Protein AF-A0A1H8XA73-F1 (afdb_monomer)

Radius of gyration: 25.8 Å; Cα contacts (8 Å, |Δi|>4): 1363; chains: 1; bounding box: 92×90×66 Å

pLDDT: mean 92.26, std 14.12, range [31.69, 98.88]

Nearest PDB structures (foldseek):
  5msx-assembly1_A  TM=9.309E-01  e=2.270E-46  Bacteroides thetaiotaomicron VPI-5482
  3qz4-assembly2_B  TM=7.756E-01  e=8.685E-18  Bacteroides thetaiotaomicron
  4qqs-assembly1_A  TM=7.545E-01  e=1.056E-17  Halothermothrix orenii H 168
  4a6o-assembly2_B  TM=8.291E-01  e=3.852E-05  Clostridium perfringens
  4a3z-assembly1_A  TM=7.476E-01  e=4.460E-05  Clostridium perfringens

Secondary structure (DSSP, 8-state):
------------------------PPPS---SSSSS-EEEEEEEEETTEEEEEEEE--SBTBT--PPP-EEEESSSSS-BEES-S-TTS-TT--EEEE-TTS-EEEE--EEE-----EEETTEEEEEEEEE-TTS-EEEEEEEESSTT---EESSSSB--SS-GGGGGGBPPPSBSSS--EEEE-TTS-EEEEETTTEEEEBPTTSSSB-S--EE---S--S-----EEEEETTEEEEEEEES-GGG-EEEEEEESS-TT---B--SS-SEEE--BTTTTB----SEEEEEETTTTEEEEEEEE-TTSSS--EEEEEEEEE-TTSPEEPP---SSTTGGG----SPPP---SEEEES--PPPEEEEEEEES-GGG-SS----SSSTTEEEEEEEE---GGGGGSS-TT--EE--TT-SS-EEEEEEEEEEEEEEEEEEETTGGG-EEEEEEEESSSSS-EEEEEEEEEE-EESEEEEEEEEEEEEEEEEEES-SEEEEEEE-

Sequence (502 aa):
MCNYILSKNFFIALLLAALNGICYAQQPGFNPVIPDYSADPSVVTFNGVYYLYGTSDIDQKLDRMGPPVVWKSPDLINWSYNGNILPVIDWSKPYTYKDRNGADKTGYFRFWAPGKVFKKDGAYQMFATIVKPDGQVGTYLLAAAIPEGPFHFTNGTGVYFNEPEKAGQETKPVANDIDGDPFVDDDGSAYLVWRKRNISKLSPDWKTLTGDKILIQTSRSGYSEGPFLFKRKGIYYYVYTLSGGSNYVYAYMMSKTGPLGPYSAPSGPDIILQSDIAANVWGPGHGNVFEMPGTGQYVFFYLEYGNGYTTRQVFANKLDFNADGTIKPVKVNRAGIGSLLKNSYPVAIKPVAVKASGFKPDSLIKSIIDTAISGIAGIAPRDKGEGVVAVQRIMNGKPENAVDGNNGTFWMASGKDTQPWLEADLGSPKKINRCELYFVASTLGHTWKLEKSTDGKKWLTVKTNTETVVRSPEVAGKIGLARYVRVTILSGAPGLWEMKLY

Solvent-accessible surface area (backbone atoms only — not comparable to full-atom values): 26785 Å² total; per-residue (Å²): 132,84,88,83,88,81,89,81,84,89,79,85,78,84,78,83,76,79,75,80,71,80,70,74,72,80,66,80,39,35,34,27,51,47,57,50,37,22,29,30,36,21,62,48,72,57,96,80,31,38,37,39,32,33,17,28,31,59,68,46,49,93,63,42,41,30,50,44,45,50,38,35,17,76,44,77,64,62,65,32,34,71,46,57,24,51,69,90,52,69,46,84,52,78,41,78,47,66,47,101,85,68,46,85,42,77,18,25,42,32,54,39,30,31,24,55,68,44,81,55,98,82,24,30,35,32,28,28,16,43,30,42,44,89,63,55,55,19,13,31,52,31,38,14,79,40,92,70,38,61,37,41,52,75,58,37,75,43,80,78,78,98,46,78,94,46,60,94,39,47,40,62,50,51,40,86,40,48,28,27,18,60,36,73,48,97,87,69,53,38,31,42,28,22,42,66,46,32,33,30,34,34,36,98,84,59,69,38,68,69,45,71,82,41,71,63,72,65,87,58,51,61,58,34,40,42,28,44,62,52,73,56,96,76,33,28,36,47,36,34,34,34,46,52,64,45,43,6,22,29,33,46,33,39,16,77,74,39,92,91,33,75,56,40,70,51,98,62,72,38,62,36,34,55,55,34,77,90,53,72,41,39,5,38,33,40,34,37,77,32,72,46,84,97,67,87,44,35,32,37,35,22,14,29,29,59,79,46,80,27,36,16,27,37,34,38,26,60,45,50,66,47,96,89,65,45,65,46,63,41,73,72,48,41,53,33,53,49,92,82,51,61,82,88,62,81,62,57,62,70,55,75,44,59,46,49,75,50,43,34,69,78,39,82,36,73,51,59,35,52,73,54,62,89,76,50,82,42,41,66,85,49,92,66,62,91,52,43,42,81,47,74,50,79,48,54,14,46,50,58,31,17,60,66,70,31,39,73,36,27,18,26,38,28,97,84,61,89,69,34,32,44,33,38,33,49,84,45,71,42,77,30,50,34,38,39,36,25,38,38,55,27,57,74,14,46,18,34,37,35,32,34,14,71,77,82,75,63,75,45,78,71,47,74,43,85,60,71,47,37,39,31,53,45,78,46,68,76,60,40,77,26,18,29,42,34,42,34,51,75,43,57,62,59,28,26,19,36,53,44,33,66

Foldseek 3Di:
DDDDDDDDDDDDDPPPPPPPPLDDDQFPFCPPLFLAQWFQWAWDDDPQKIKIWTWAFAPPFVQAGFATWIWIDNWSRDTKTFAHQAPLADRPDWDWDAAPVRDIDIGGKGKGNKAHWDQDPQWIKIWIWIADGRGFIAIFIWIANDPGHNIAGPQFGDDDDPCVVCPVRHGDGQGSAHQWYKDADPVRWIKTAFWQQWIATADSVNRHGDGDTDRADDQADAGKGQWDWDDDPQKIKIKIWHEDAQFIWIFIWIANPDPSDNTHHDPDFRTQGADDQVQVFGRFHNWDWDQDPPPRWIKTWGWTNALHRSRIGIAIFTWDADPVGHTHRTDDHRNGCSVVTDDPDRAFQAFPDKDKPAFFAKDKRKDKYQQPQRPDRYDYDDCDDPRIDIHIDIAIQDLNQQASSHSSHKHAGDPPDQKIKMKGFSVAKDFWFKKWFAFYSLSQFFWKWKWFARPVPDIDTQDTGPDGTNIGTDMGGDRTIGRMMMMITNDDGRMTNYIGTD

Mean predicted aligned error: 6.09 Å

Structure (mmCIF, N/CA/C/O backbone):
data_AF-A0A1H8XA73-F1
#
_entry.id   AF-A0A1H8XA73-F1
#
loop_
_atom_site.group_PDB
_atom_site.id
_atom_site.type_symbol
_atom_site.label_atom_id
_atom_site.label_alt_id
_atom_site.label_comp_id
_atom_site.label_asym_id
_atom_site.label_entity_id
_atom_site.label_seq_id
_atom_site.pdbx_PDB_ins_code
_atom_site.Cartn_x
_atom_site.Cartn_y
_atom_site.Cartn_z
_atom_site.occupancy
_atom_site.B_iso_or_equiv
_atom_site.auth_seq_id
_atom_site.auth_comp_id
_atom_site.auth_asym_id
_atom_site.auth_atom_id
_atom_site.pdbx_PDB_model_num
ATOM 1 N N . MET A 1 1 ? -61.697 -60.422 -13.908 1.00 35.44 1 MET A N 1
ATOM 2 C CA . MET A 1 1 ? -60.507 -61.095 -13.346 1.00 35.44 1 MET A CA 1
ATOM 3 C C . MET A 1 1 ? -59.653 -60.048 -12.652 1.00 35.44 1 MET A C 1
ATOM 5 O O . MET A 1 1 ? -59.353 -59.059 -13.297 1.00 35.44 1 MET A O 1
ATOM 9 N N . CYS A 1 2 ? -59.357 -60.279 -11.365 1.00 34.12 2 CYS A N 1
ATOM 10 C CA . CYS A 1 2 ? -58.323 -59.679 -10.498 1.00 34.12 2 CYS A CA 1
ATOM 11 C C . CYS A 1 2 ? -58.077 -58.154 -10.575 1.00 34.12 2 CYS A C 1
ATOM 13 O O . CYS A 1 2 ? -57.550 -57.652 -11.555 1.00 34.12 2 CYS A O 1
ATOM 15 N N . ASN A 1 3 ? -58.515 -57.380 -9.574 1.00 33.62 3 ASN A N 1
ATOM 16 C CA . ASN A 1 3 ? -57.847 -57.119 -8.275 1.00 33.62 3 ASN A CA 1
ATOM 17 C C . ASN A 1 3 ? -56.792 -55.990 -8.353 1.00 33.62 3 ASN A C 1
ATOM 19 O O . ASN A 1 3 ? -55.712 -56.212 -8.879 1.00 33.62 3 ASN A O 1
ATOM 23 N N . TYR A 1 4 ? -57.046 -54.816 -7.760 1.00 32.03 4 TYR A N 1
ATOM 24 C CA . TYR A 1 4 ? -56.599 -54.477 -6.395 1.00 32.03 4 TYR A CA 1
ATOM 25 C C . TYR A 1 4 ? -56.932 -53.019 -6.030 1.00 32.03 4 TYR A C 1
ATOM 27 O O . TYR A 1 4 ? -56.701 -52.075 -6.779 1.00 32.03 4 TYR A O 1
ATOM 35 N N . ILE A 1 5 ? -57.469 -52.889 -4.822 1.00 41.38 5 ILE A N 1
ATOM 36 C CA . ILE A 1 5 ? -57.685 -51.680 -4.026 1.00 41.38 5 ILE A CA 1
ATOM 37 C C . ILE A 1 5 ? -56.330 -51.107 -3.586 1.00 41.38 5 ILE A C 1
ATOM 39 O O . ILE A 1 5 ? -55.466 -51.893 -3.206 1.00 41.38 5 ILE A O 1
ATOM 43 N N . LEU A 1 6 ? -56.188 -49.774 -3.527 1.00 31.69 6 LEU A N 1
ATOM 44 C CA . LEU A 1 6 ? -55.557 -49.068 -2.395 1.00 31.69 6 LEU A CA 1
ATOM 45 C C . LEU A 1 6 ? -55.746 -47.544 -2.494 1.00 31.69 6 LEU A C 1
ATOM 47 O O . LEU A 1 6 ? -55.123 -46.847 -3.287 1.00 31.69 6 LEU A O 1
ATOM 51 N N . SER A 1 7 ? -56.614 -47.045 -1.618 1.00 42.44 7 SER A N 1
ATOM 52 C CA . SER A 1 7 ? -56.715 -45.656 -1.172 1.00 42.44 7 SER A CA 1
ATOM 53 C C . SER A 1 7 ? -55.407 -45.166 -0.546 1.00 42.44 7 SER A C 1
ATOM 55 O O . SER A 1 7 ? -54.809 -45.924 0.222 1.00 42.44 7 SER A O 1
ATOM 57 N N . LYS A 1 8 ? -55.044 -43.886 -0.721 1.00 33.19 8 LYS A N 1
ATOM 58 C CA . LYS A 1 8 ? -54.335 -43.122 0.322 1.00 33.19 8 LYS A CA 1
ATOM 59 C C . LYS A 1 8 ? -54.404 -41.602 0.115 1.00 33.19 8 LYS A C 1
ATOM 61 O O . LYS A 1 8 ? -54.037 -41.070 -0.924 1.00 33.19 8 LYS A O 1
ATOM 66 N N . ASN A 1 9 ? -54.895 -40.970 1.176 1.00 34.72 9 ASN A N 1
ATOM 67 C CA . ASN A 1 9 ? -54.994 -39.552 1.508 1.00 34.72 9 ASN A CA 1
ATOM 68 C C . ASN A 1 9 ? -53.850 -38.661 0.992 1.00 34.72 9 ASN A C 1
ATOM 70 O O . ASN A 1 9 ? -52.679 -38.913 1.272 1.00 34.72 9 ASN A O 1
ATOM 74 N N . PHE A 1 10 ? -54.222 -37.552 0.350 1.00 35.44 10 PHE A N 1
ATOM 75 C CA . PHE A 1 10 ? -53.349 -36.409 0.085 1.00 35.44 10 PHE A CA 1
ATOM 76 C C . PHE A 1 10 ? -53.154 -35.599 1.379 1.00 35.44 10 PHE A C 1
ATOM 78 O O . PHE A 1 10 ? -54.049 -34.875 1.808 1.00 35.44 10 PHE A O 1
ATOM 85 N N . PHE A 1 11 ? -51.977 -35.710 1.996 1.00 36.66 11 PHE A N 1
ATOM 86 C CA . PHE A 1 11 ? -51.471 -34.728 2.958 1.00 36.66 11 PHE A CA 1
ATOM 87 C C . PHE A 1 11 ? -50.572 -33.748 2.194 1.00 36.66 11 PHE A C 1
ATOM 89 O O . PHE A 1 11 ? -49.474 -34.105 1.774 1.00 36.66 11 PHE A O 1
ATOM 96 N N . ILE A 1 12 ? -51.040 -32.515 1.999 1.00 36.81 12 ILE A N 1
ATOM 97 C CA . ILE A 1 12 ? -50.204 -31.413 1.510 1.00 36.81 12 ILE A CA 1
ATOM 98 C C . ILE A 1 12 ? -49.431 -30.872 2.716 1.00 36.81 12 ILE A C 1
ATOM 100 O O . ILE A 1 12 ? -49.988 -30.178 3.563 1.00 36.81 12 ILE A O 1
ATOM 104 N N . ALA A 1 13 ? -48.147 -31.216 2.812 1.00 36.00 13 ALA A N 1
ATOM 105 C CA . ALA A 1 13 ? -47.218 -30.572 3.731 1.00 36.00 13 ALA A CA 1
ATOM 106 C C . ALA A 1 13 ? -46.706 -29.275 3.087 1.00 36.00 13 ALA A C 1
ATOM 108 O O . ALA A 1 13 ? -45.938 -29.307 2.124 1.00 36.00 13 ALA A O 1
ATOM 109 N N . LEU A 1 14 ? -47.147 -28.130 3.610 1.00 36.41 14 LEU A N 1
ATOM 110 C CA . LEU A 1 14 ? -46.610 -26.817 3.260 1.00 36.41 14 LEU A CA 1
ATOM 111 C C . LEU A 1 14 ? -45.207 -26.687 3.884 1.00 36.41 14 LEU A C 1
ATOM 113 O O . LEU A 1 14 ? -45.070 -26.434 5.081 1.00 36.41 14 LEU A O 1
ATOM 117 N N . LEU A 1 15 ? -44.155 -26.883 3.088 1.00 37.47 15 LEU A N 1
ATOM 118 C CA . LEU A 1 15 ? -42.786 -26.570 3.497 1.00 37.47 15 LEU A CA 1
ATOM 119 C C . LEU A 1 15 ? -42.570 -25.054 3.346 1.00 37.47 15 LEU A C 1
ATOM 121 O O . LEU A 1 15 ? -42.282 -24.556 2.259 1.00 37.47 15 LEU A O 1
ATOM 125 N N . LEU A 1 16 ? -42.715 -24.302 4.439 1.00 38.66 16 LEU A N 1
ATOM 126 C CA . LEU A 1 16 ? -42.205 -22.932 4.534 1.00 38.66 16 LEU A CA 1
ATOM 127 C C . LEU A 1 16 ? -40.674 -22.992 4.636 1.00 38.66 16 LEU A C 1
ATOM 129 O O . LEU A 1 16 ? -40.100 -23.040 5.722 1.00 38.66 16 LEU A O 1
ATOM 133 N N . ALA A 1 17 ? -40.000 -23.003 3.487 1.00 36.66 17 ALA A N 1
ATOM 134 C CA . ALA A 1 17 ? -38.580 -22.698 3.417 1.00 36.66 17 ALA A CA 1
ATOM 135 C C . ALA A 1 17 ? -38.401 -21.192 3.658 1.00 36.66 17 ALA A C 1
ATOM 137 O O . ALA A 1 17 ? -38.505 -20.379 2.741 1.00 36.66 17 ALA A O 1
ATOM 138 N N . ALA A 1 18 ? -38.148 -20.810 4.911 1.00 38.28 18 ALA A N 1
ATOM 139 C CA . ALA A 1 18 ? -37.613 -19.497 5.235 1.00 38.28 18 ALA A CA 1
ATOM 140 C C . ALA A 1 18 ? -36.191 -19.403 4.655 1.00 38.28 18 ALA A C 1
ATOM 142 O O . ALA A 1 18 ? -35.207 -19.774 5.295 1.00 38.28 18 ALA A O 1
ATOM 143 N N . LEU A 1 19 ? -36.089 -18.941 3.409 1.00 37.34 19 LEU A N 1
ATOM 144 C CA . LEU A 1 19 ? -34.845 -18.450 2.832 1.00 37.34 19 LEU A CA 1
ATOM 145 C C . LEU A 1 19 ? -34.411 -17.236 3.660 1.00 37.34 19 LEU A C 1
ATOM 147 O O . LEU A 1 19 ? -34.824 -16.108 3.402 1.00 37.34 19 LEU A O 1
ATOM 151 N N . ASN A 1 20 ? -33.565 -17.473 4.663 1.00 34.41 20 ASN A N 1
ATOM 152 C CA . ASN A 1 20 ? -32.687 -16.447 5.211 1.00 34.41 20 ASN A CA 1
ATOM 153 C C . ASN A 1 20 ? -31.708 -16.056 4.099 1.00 34.41 20 ASN A C 1
ATOM 155 O O . ASN A 1 20 ? -30.575 -16.531 4.050 1.00 34.41 20 ASN A O 1
ATOM 159 N N . GLY A 1 21 ? -32.177 -15.241 3.154 1.00 34.22 21 GLY A N 1
ATOM 160 C CA . GLY A 1 21 ? -31.316 -14.581 2.193 1.00 34.22 21 GLY A CA 1
ATOM 161 C C . GLY A 1 21 ? -30.362 -13.696 2.978 1.00 34.22 21 GLY A C 1
ATOM 162 O O . GLY A 1 21 ? -30.758 -12.647 3.483 1.00 34.22 21 GLY A O 1
ATOM 163 N N . ILE A 1 22 ? -29.114 -14.139 3.123 1.00 41.38 22 ILE A N 1
ATOM 164 C CA . ILE A 1 22 ? -28.027 -13.278 3.574 1.00 41.38 22 ILE A CA 1
ATOM 165 C C . ILE A 1 22 ? -27.887 -12.222 2.481 1.00 41.38 22 ILE A C 1
ATOM 167 O O . ILE A 1 22 ? -27.369 -12.485 1.398 1.00 41.38 22 ILE A O 1
ATOM 171 N N . CYS A 1 23 ? -28.460 -11.047 2.726 1.00 37.03 23 CYS A N 1
ATOM 172 C CA . CYS A 1 23 ? -28.352 -9.920 1.820 1.00 37.03 23 CYS A CA 1
ATOM 173 C C . CYS A 1 23 ? -26.920 -9.393 1.928 1.00 37.03 23 CYS A C 1
ATOM 175 O O . CYS A 1 23 ? -26.547 -8.815 2.948 1.00 37.03 23 CYS A O 1
ATOM 177 N N . TYR A 1 24 ? -26.099 -9.643 0.910 1.00 45.44 24 TYR A N 1
ATOM 178 C CA . TYR A 1 24 ? -24.773 -9.047 0.801 1.00 45.44 24 TYR A CA 1
ATOM 179 C C . TYR A 1 24 ? -24.943 -7.616 0.288 1.00 45.44 24 TYR A C 1
ATOM 181 O O . TYR A 1 24 ? -25.246 -7.400 -0.883 1.00 45.44 24 TYR A O 1
ATOM 189 N N . ALA A 1 25 ? -24.789 -6.632 1.172 1.00 42.78 25 ALA A N 1
ATOM 190 C CA . ALA A 1 25 ? -24.765 -5.232 0.773 1.00 42.78 25 ALA A CA 1
ATOM 191 C C . ALA A 1 25 ? -23.451 -4.928 0.035 1.00 42.78 25 ALA A C 1
ATOM 193 O O . ALA A 1 25 ? -22.367 -5.300 0.492 1.00 42.78 25 ALA A O 1
ATOM 194 N N . GLN A 1 26 ? -23.554 -4.252 -1.108 1.00 44.56 26 GLN A N 1
ATOM 195 C CA . GLN A 1 26 ? -22.408 -3.716 -1.837 1.00 44.56 26 GLN A CA 1
ATOM 196 C C . GLN A 1 26 ? -21.847 -2.512 -1.060 1.00 44.56 26 GLN A C 1
ATOM 198 O O . GLN A 1 26 ? -22.610 -1.626 -0.675 1.00 44.56 26 GLN A O 1
ATOM 203 N N . GLN A 1 27 ? -20.535 -2.492 -0.803 1.00 51.50 27 GLN A N 1
ATOM 204 C CA . GLN A 1 27 ? -19.866 -1.381 -0.110 1.00 51.50 27 GLN A CA 1
ATOM 205 C C . GLN A 1 27 ? -20.028 -0.080 -0.925 1.00 51.50 27 GLN A C 1
ATOM 207 O O . GLN A 1 27 ? -19.741 -0.094 -2.131 1.00 51.50 27 GLN A O 1
ATOM 212 N N . PRO A 1 28 ? -20.501 1.036 -0.335 1.00 52.84 28 PRO A N 1
ATOM 213 C CA . PRO A 1 28 ? -20.561 2.316 -1.031 1.00 52.84 28 PRO A CA 1
ATOM 214 C C . PRO A 1 28 ? -19.142 2.870 -1.236 1.00 52.84 28 PRO A C 1
ATOM 216 O O . PRO A 1 28 ? -18.577 3.499 -0.353 1.00 52.84 28 PRO A O 1
ATOM 219 N N . GLY A 1 29 ? -18.585 2.655 -2.431 1.00 66.62 29 GLY A N 1
ATOM 220 C CA . GLY A 1 29 ? -17.216 3.054 -2.778 1.00 66.62 29 GLY A CA 1
ATOM 221 C C . GLY A 1 29 ? -16.194 1.999 -2.354 1.00 66.62 29 GLY A C 1
ATOM 222 O O . GLY A 1 29 ? -16.049 1.696 -1.179 1.00 66.62 29 GLY A O 1
ATOM 223 N N . PHE A 1 30 ? -15.505 1.401 -3.329 1.00 84.19 30 PHE A N 1
ATOM 224 C CA . PHE A 1 30 ? -14.522 0.342 -3.075 1.00 84.19 30 PHE A CA 1
ATOM 225 C C . PHE A 1 30 ? -13.107 0.876 -2.859 1.00 84.19 30 PHE A C 1
ATOM 227 O O . PHE A 1 30 ? -12.304 0.215 -2.216 1.00 84.19 30 PHE A O 1
ATOM 234 N N . ASN A 1 31 ? -12.779 2.035 -3.431 1.00 94.31 31 ASN A N 1
ATOM 235 C CA . ASN A 1 31 ? -11.466 2.629 -3.247 1.00 94.31 31 ASN A CA 1
ATOM 236 C C . ASN A 1 31 ? -11.485 3.593 -2.054 1.00 94.31 31 ASN A C 1
ATOM 238 O O . ASN A 1 31 ? -12.383 4.441 -1.994 1.00 94.31 31 ASN A O 1
ATOM 242 N N . PRO A 1 32 ? -10.463 3.551 -1.184 1.00 97.00 32 PRO A N 1
ATOM 243 C CA . PRO A 1 32 ? -9.266 2.703 -1.247 1.00 97.00 32 PRO A CA 1
ATOM 244 C C . PRO A 1 32 ? -9.503 1.221 -0.911 1.00 97.00 32 PRO A C 1
ATOM 246 O O . PRO A 1 32 ? -10.397 0.866 -0.150 1.00 97.00 32 PRO A O 1
ATOM 249 N N . VAL A 1 33 ? -8.659 0.349 -1.461 1.00 96.88 33 VAL A N 1
ATOM 250 C CA . VAL A 1 33 ? -8.818 -1.115 -1.402 1.00 96.88 33 VAL A CA 1
ATOM 251 C C . VAL A 1 33 ? -8.594 -1.677 0.004 1.00 96.88 33 VAL A C 1
ATOM 253 O O . VAL A 1 33 ? -9.259 -2.637 0.392 1.00 96.88 33 VAL A O 1
ATOM 256 N N . ILE A 1 34 ? -7.677 -1.082 0.772 1.00 97.81 34 ILE A N 1
ATOM 257 C CA . ILE A 1 34 ? -7.301 -1.537 2.117 1.00 97.81 34 ILE A CA 1
ATOM 258 C C . ILE A 1 34 ? -7.418 -0.406 3.149 1.00 97.81 34 ILE A C 1
ATOM 260 O O . ILE A 1 34 ? -7.162 0.750 2.805 1.00 97.81 34 ILE A O 1
ATOM 264 N N . PRO A 1 35 ? -7.774 -0.721 4.409 1.00 97.25 35 PRO A N 1
ATOM 265 C CA . PRO A 1 35 ? -7.875 0.247 5.501 1.00 97.25 35 PRO A CA 1
ATOM 266 C C . PRO A 1 35 ? -6.497 0.526 6.119 1.00 97.25 35 PRO A C 1
ATOM 268 O O . PRO A 1 35 ? -6.249 0.212 7.283 1.00 97.25 35 PRO A O 1
ATOM 271 N N . ASP A 1 36 ? -5.575 1.055 5.316 1.00 98.25 36 ASP A N 1
ATOM 272 C CA . ASP A 1 36 ? -4.291 1.567 5.794 1.00 98.25 36 ASP A CA 1
ATOM 273 C C . ASP A 1 36 ? -3.694 2.583 4.820 1.00 98.25 36 ASP A C 1
ATOM 275 O O . ASP A 1 36 ? -4.123 2.689 3.663 1.00 98.25 36 ASP A O 1
ATOM 279 N N . TYR A 1 37 ? -2.675 3.305 5.282 1.00 98.50 37 TYR A N 1
ATOM 280 C CA . TYR A 1 37 ? -1.792 4.010 4.367 1.00 98.50 37 TYR A CA 1
ATOM 281 C C . TYR A 1 37 ? -0.800 3.019 3.759 1.00 98.50 37 TYR A C 1
ATOM 283 O O . TYR A 1 37 ? -0.017 2.366 4.448 1.00 98.50 37 TYR A O 1
ATOM 291 N N . SER A 1 38 ? -0.835 2.898 2.439 1.00 98.25 38 SER A N 1
ATOM 292 C CA . SER A 1 38 ? 0.064 2.035 1.691 1.00 98.25 38 SER A CA 1
ATOM 293 C C . SER A 1 38 ? 0.232 2.537 0.266 1.00 98.25 38 SER A C 1
ATOM 295 O O . SER A 1 38 ? -0.665 3.162 -0.307 1.00 98.25 38 SER A O 1
ATOM 297 N N . ALA A 1 39 ? 1.394 2.252 -0.304 1.00 98.56 39 ALA A N 1
ATOM 298 C CA . ALA A 1 39 ? 1.765 2.671 -1.640 1.00 98.56 39 ALA A CA 1
ATOM 299 C C . ALA A 1 39 ? 2.501 1.569 -2.393 1.00 98.56 39 ALA A C 1
ATOM 301 O O . ALA A 1 39 ? 2.823 0.524 -1.831 1.00 98.56 39 ALA A O 1
ATOM 302 N N . ASP A 1 40 ? 2.788 1.853 -3.661 1.00 98.62 40 ASP A N 1
ATOM 303 C CA . ASP A 1 40 ? 3.605 1.014 -4.532 1.00 98.62 40 ASP A CA 1
ATOM 304 C C . ASP A 1 40 ? 3.101 -0.453 -4.556 1.00 98.62 40 ASP A C 1
ATOM 306 O O . ASP A 1 40 ? 3.872 -1.378 -4.288 1.00 98.62 40 ASP A O 1
ATOM 310 N N . PRO A 1 41 ? 1.781 -0.682 -4.764 1.00 98.38 41 PRO A N 1
ATOM 311 C CA . PRO A 1 41 ? 1.186 -1.998 -4.610 1.00 98.38 41 PRO A CA 1
ATOM 312 C C . PRO A 1 41 ? 1.628 -2.958 -5.712 1.00 98.38 41 PRO A C 1
ATOM 314 O O . PRO A 1 41 ? 1.652 -2.614 -6.894 1.00 98.38 41 PRO A O 1
ATOM 317 N N . SER A 1 42 ? 1.836 -4.205 -5.309 1.00 98.19 42 SER A N 1
ATOM 318 C CA . SER A 1 42 ? 1.946 -5.361 -6.178 1.00 98.19 42 SER A CA 1
ATOM 319 C C . SER A 1 42 ? 0.948 -6.431 -5.752 1.00 98.19 42 SER A C 1
ATOM 321 O O . SER A 1 42 ? 1.064 -7.048 -4.687 1.00 98.19 42 SER A O 1
ATOM 323 N N . VAL A 1 43 ? -0.075 -6.622 -6.586 1.00 98.38 43 VAL A N 1
ATOM 324 C CA . VAL A 1 43 ? -1.151 -7.593 -6.359 1.00 98.38 43 VAL A CA 1
ATOM 325 C C . VAL A 1 43 ? -0.933 -8.866 -7.168 1.00 98.38 43 VAL A C 1
ATOM 327 O O . VAL A 1 43 ? -0.755 -8.825 -8.388 1.00 98.38 43 VAL A O 1
ATOM 330 N N . VAL A 1 44 ? -1.004 -10.009 -6.487 1.00 98.00 44 VAL A N 1
ATOM 331 C CA . VAL A 1 44 ? -0.907 -11.357 -7.065 1.00 98.00 44 VAL A CA 1
ATOM 332 C C . VAL A 1 44 ? -1.953 -12.283 -6.452 1.00 98.00 44 VAL A C 1
ATOM 334 O O . VAL A 1 44 ? -2.604 -11.953 -5.462 1.00 98.00 44 VAL A O 1
ATOM 337 N N . THR A 1 45 ? -2.116 -13.470 -7.031 1.00 97.44 45 THR A N 1
ATOM 338 C CA . THR A 1 45 ? -2.947 -14.520 -6.440 1.00 97.44 45 THR A CA 1
ATOM 339 C C . THR A 1 45 ? -2.214 -15.851 -6.395 1.00 97.44 45 THR A C 1
ATOM 341 O O . THR A 1 45 ? -1.531 -16.234 -7.344 1.00 97.44 45 THR A O 1
ATOM 344 N N . PHE A 1 46 ? -2.386 -16.567 -5.288 1.00 97.00 46 PHE A N 1
ATOM 345 C CA . PHE A 1 46 ? -1.901 -17.928 -5.111 1.00 97.00 46 PHE A CA 1
ATOM 346 C C . PHE A 1 46 ? -3.018 -18.770 -4.506 1.00 97.00 46 PHE A C 1
ATOM 348 O O . PHE A 1 46 ? -3.607 -18.392 -3.497 1.00 97.00 46 PHE A O 1
ATOM 355 N N . ASN A 1 47 ? -3.318 -19.914 -5.127 1.00 94.19 47 ASN A N 1
ATOM 356 C CA . ASN A 1 47 ? -4.325 -20.869 -4.648 1.00 94.19 47 ASN A CA 1
ATOM 357 C C . ASN A 1 47 ? -5.700 -20.231 -4.343 1.00 94.19 47 ASN A C 1
ATOM 359 O O . ASN A 1 47 ? -6.332 -20.560 -3.343 1.00 94.19 47 ASN A O 1
ATOM 363 N N . GLY A 1 48 ? -6.152 -19.300 -5.192 1.00 93.81 48 GLY A N 1
ATOM 364 C CA . GLY A 1 48 ? -7.451 -18.629 -5.045 1.00 93.81 48 GLY A CA 1
ATOM 365 C C . GLY A 1 48 ? -7.495 -17.530 -3.978 1.00 93.81 48 GLY A C 1
ATOM 366 O O . GLY A 1 48 ? -8.561 -16.982 -3.724 1.00 93.81 48 GLY A O 1
ATOM 367 N N . VAL A 1 49 ? -6.357 -17.194 -3.371 1.00 97.19 49 VAL A N 1
ATOM 368 C CA . VAL A 1 49 ? -6.229 -16.106 -2.402 1.00 97.19 49 VAL A CA 1
ATOM 369 C C . VAL A 1 49 ? -5.461 -14.953 -3.034 1.00 97.19 49 VAL A C 1
ATOM 371 O O . VAL A 1 49 ? -4.490 -15.175 -3.760 1.00 97.19 49 VAL A O 1
ATOM 374 N N . TYR A 1 50 ? -5.901 -13.726 -2.781 1.00 98.25 50 TYR A N 1
ATOM 375 C CA . TYR A 1 50 ? -5.262 -12.505 -3.256 1.00 98.25 50 TYR A CA 1
ATOM 376 C C . TYR A 1 50 ? -4.279 -11.978 -2.215 1.00 98.25 50 TYR A C 1
ATOM 378 O O . TYR A 1 50 ? -4.569 -11.982 -1.018 1.00 98.25 50 TYR A O 1
ATOM 386 N N . TYR A 1 51 ? -3.138 -11.499 -2.694 1.00 98.81 51 TYR A N 1
ATOM 387 C CA . TYR A 1 51 ? -2.069 -10.926 -1.891 1.00 98.81 51 TYR A CA 1
ATOM 388 C C . TYR A 1 51 ? -1.711 -9.552 -2.444 1.00 98.81 51 TYR A C 1
ATOM 390 O O . TYR A 1 51 ? -1.526 -9.416 -3.652 1.00 98.81 51 TYR A O 1
ATOM 398 N N . LEU A 1 52 ? -1.611 -8.557 -1.568 1.00 98.81 52 LEU A N 1
ATOM 399 C CA . LEU A 1 52 ? -1.157 -7.205 -1.871 1.00 98.81 52 LEU A CA 1
ATOM 400 C C . LEU A 1 52 ? 0.095 -6.942 -1.034 1.00 98.81 52 LEU A C 1
ATOM 402 O O . LEU A 1 52 ? 0.035 -6.823 0.193 1.00 98.81 52 LEU A O 1
ATOM 406 N N . TYR A 1 53 ? 1.227 -6.878 -1.727 1.00 98.81 53 TYR A N 1
ATOM 407 C CA . TYR A 1 53 ? 2.502 -6.418 -1.192 1.00 98.81 53 TYR A CA 1
ATOM 408 C C . TYR A 1 53 ? 2.627 -4.930 -1.497 1.00 98.81 53 TYR A C 1
ATOM 410 O O . TYR A 1 53 ? 2.240 -4.499 -2.578 1.00 98.81 53 TYR A O 1
ATOM 418 N N . GLY A 1 54 ? 3.141 -4.136 -0.568 1.00 98.38 54 GLY A N 1
ATOM 419 C CA . GLY A 1 54 ? 3.311 -2.705 -0.790 1.00 98.38 54 GLY A CA 1
ATOM 420 C C . GLY A 1 54 ? 4.232 -2.069 0.238 1.00 98.38 54 GLY A C 1
ATOM 421 O O . GLY A 1 54 ? 4.706 -2.715 1.174 1.00 98.38 54 GLY A O 1
ATOM 422 N N . THR A 1 55 ? 4.467 -0.781 0.053 1.00 98.75 55 THR A N 1
ATOM 423 C CA . THR A 1 55 ? 5.137 0.093 1.011 1.00 98.75 55 THR A CA 1
ATOM 424 C C . THR A 1 55 ? 4.159 0.468 2.135 1.00 98.75 55 THR A C 1
ATOM 426 O O . THR A 1 55 ? 3.044 0.905 1.848 1.00 98.75 55 THR A O 1
ATOM 429 N N . SER A 1 56 ? 4.547 0.305 3.406 1.00 98.44 56 SER A N 1
ATOM 430 C CA . SER A 1 56 ? 3.704 0.625 4.580 1.00 98.44 56 SER A CA 1
ATOM 431 C C . SER A 1 56 ? 3.858 2.093 5.007 1.00 98.44 56 SER A C 1
ATOM 433 O O . SER A 1 56 ? 4.752 2.430 5.787 1.00 98.44 56 SER A O 1
ATOM 435 N N . ASP A 1 57 ? 3.011 2.986 4.498 1.00 98.44 57 ASP A N 1
ATOM 436 C CA . ASP A 1 57 ? 3.036 4.422 4.818 1.00 98.44 57 ASP A CA 1
ATOM 437 C C . ASP A 1 57 ? 2.607 4.682 6.281 1.00 98.44 57 ASP A C 1
ATOM 439 O O . ASP A 1 57 ? 1.694 4.047 6.797 1.00 98.44 57 ASP A O 1
ATOM 443 N N . ILE A 1 58 ? 3.284 5.606 6.982 1.00 96.25 58 ILE A N 1
ATOM 444 C CA . ILE A 1 58 ? 3.003 5.927 8.403 1.00 96.25 58 ILE A CA 1
ATOM 445 C C . ILE A 1 58 ? 3.015 7.437 8.714 1.00 96.25 58 ILE A C 1
ATOM 447 O O . ILE A 1 58 ? 3.205 7.823 9.867 1.00 96.25 58 ILE A O 1
ATOM 451 N N . ASP A 1 59 ? 2.847 8.298 7.704 1.00 94.81 59 ASP A N 1
ATOM 452 C CA . ASP A 1 59 ? 2.861 9.767 7.842 1.00 94.81 59 ASP A CA 1
ATOM 453 C C . ASP A 1 59 ? 4.139 10.319 8.516 1.00 94.81 59 ASP A C 1
ATOM 455 O O . ASP A 1 59 ? 4.109 11.164 9.410 1.00 94.81 59 ASP A O 1
ATOM 459 N N . GLN A 1 60 ? 5.301 9.797 8.112 1.00 94.50 60 GLN A N 1
ATOM 460 C CA . GLN A 1 60 ? 6.627 10.215 8.603 1.00 94.50 60 GLN A CA 1
ATOM 461 C C . GLN A 1 60 ? 7.541 10.648 7.448 1.00 94.50 60 GLN A C 1
ATOM 463 O O . GLN A 1 60 ? 8.760 10.458 7.481 1.00 94.50 60 GLN A O 1
ATOM 468 N N . LYS A 1 61 ? 6.940 11.216 6.391 1.00 92.56 61 LYS A N 1
ATOM 469 C CA . LYS A 1 61 ? 7.615 11.534 5.120 1.00 92.56 61 LYS A CA 1
ATOM 470 C C . LYS A 1 61 ? 8.368 10.300 4.595 1.00 92.56 61 LYS A C 1
ATOM 472 O O . LYS A 1 61 ? 7.926 9.174 4.799 1.00 92.56 61 LYS A O 1
ATOM 477 N N . LEU A 1 62 ? 9.495 10.499 3.914 1.00 93.81 62 LEU A N 1
ATOM 478 C CA . LEU A 1 62 ? 10.369 9.411 3.466 1.00 93.81 62 LEU A CA 1
ATOM 479 C C . LEU A 1 62 ? 11.409 9.008 4.524 1.00 93.81 62 LEU A C 1
ATOM 481 O O . LEU A 1 62 ? 12.247 8.152 4.246 1.00 93.81 62 LEU A O 1
ATOM 485 N N . ASP A 1 63 ? 11.373 9.602 5.721 1.00 93.94 63 ASP A N 1
ATOM 486 C CA . ASP A 1 63 ? 12.381 9.385 6.765 1.00 93.94 63 ASP A CA 1
ATOM 487 C C . ASP A 1 63 ? 12.160 8.055 7.502 1.00 93.94 63 ASP A C 1
ATOM 489 O O . ASP A 1 63 ? 13.118 7.430 7.964 1.00 93.94 63 ASP A O 1
ATOM 493 N N . ARG A 1 64 ? 10.905 7.589 7.577 1.00 96.12 64 ARG A N 1
ATOM 494 C CA . ARG A 1 64 ? 10.528 6.335 8.240 1.00 96.12 64 ARG A CA 1
ATOM 495 C C . ARG A 1 64 ? 9.329 5.659 7.567 1.00 96.12 64 ARG A C 1
ATOM 497 O O . ARG A 1 64 ? 8.405 6.326 7.111 1.00 96.12 64 ARG A O 1
ATOM 504 N N . MET A 1 65 ? 9.352 4.328 7.573 1.00 97.38 65 MET A N 1
ATOM 505 C CA . MET A 1 65 ? 8.299 3.438 7.080 1.00 97.38 65 MET A CA 1
ATOM 506 C C . MET A 1 65 ? 7.720 2.589 8.212 1.00 97.38 65 MET A C 1
ATOM 508 O O . MET A 1 65 ? 8.395 2.368 9.221 1.00 97.38 65 MET A O 1
ATOM 512 N N . GLY A 1 66 ? 6.521 2.040 8.022 1.00 97.38 66 GLY A N 1
ATOM 513 C CA . GLY A 1 66 ? 6.105 0.841 8.747 1.00 97.38 66 GLY A CA 1
ATOM 514 C C . GLY A 1 66 ? 6.921 -0.391 8.312 1.00 97.38 66 GLY A C 1
ATOM 515 O O . GLY A 1 66 ? 7.517 -0.383 7.230 1.00 97.38 66 GLY A O 1
ATOM 516 N N . PRO A 1 67 ? 6.969 -1.460 9.128 1.00 97.81 67 PRO A N 1
ATOM 517 C CA . PRO A 1 67 ? 7.556 -2.729 8.703 1.00 97.81 67 PRO A CA 1
ATOM 518 C C . PRO A 1 67 ? 6.813 -3.305 7.482 1.00 97.81 67 PRO A C 1
ATOM 520 O O . PRO A 1 67 ? 5.632 -2.996 7.275 1.00 97.81 67 PRO A O 1
ATOM 523 N N . PRO A 1 68 ? 7.468 -4.165 6.683 1.00 98.38 68 PRO A N 1
ATOM 524 C CA . PRO A 1 68 ? 6.827 -4.797 5.546 1.00 98.38 68 PRO A CA 1
ATOM 525 C C . PRO A 1 68 ? 5.802 -5.828 6.015 1.00 98.38 68 PRO A C 1
ATOM 527 O O . PRO A 1 68 ? 6.087 -6.703 6.837 1.00 98.38 68 PRO A O 1
ATOM 530 N N . VAL A 1 69 ? 4.601 -5.726 5.460 1.00 98.62 69 VAL A N 1
ATOM 531 C CA . VAL A 1 69 ? 3.484 -6.644 5.687 1.00 98.62 69 VAL A CA 1
ATOM 532 C C . VAL A 1 69 ? 2.916 -7.073 4.336 1.00 98.62 69 VAL A C 1
ATOM 534 O O . VAL A 1 69 ? 3.168 -6.428 3.318 1.00 98.62 69 VAL A O 1
ATOM 537 N N . VAL A 1 70 ? 2.135 -8.151 4.314 1.00 98.75 70 VAL A N 1
ATOM 538 C CA . VAL A 1 70 ? 1.358 -8.533 3.130 1.00 98.75 70 VAL A CA 1
ATOM 539 C C . VAL A 1 70 ? -0.110 -8.652 3.488 1.00 98.75 70 VAL A C 1
ATOM 541 O O . VAL A 1 70 ? -0.494 -9.442 4.351 1.00 98.75 70 VAL A O 1
ATOM 544 N N . TRP A 1 71 ? -0.935 -7.870 2.801 1.00 98.81 71 TRP A N 1
ATOM 545 C CA . TRP A 1 71 ? -2.378 -7.964 2.927 1.00 98.81 71 TRP A CA 1
ATOM 546 C C . TRP A 1 71 ? -2.878 -9.163 2.134 1.00 98.81 71 TRP A C 1
ATOM 548 O O . TRP A 1 71 ? -2.517 -9.362 0.978 1.00 98.81 71 TRP A O 1
ATOM 558 N N . LYS A 1 72 ? -3.733 -9.960 2.762 1.00 98.31 72 LYS A N 1
ATOM 559 C CA . LYS A 1 72 ? -4.343 -11.164 2.218 1.00 98.31 72 LYS A CA 1
ATOM 560 C C . LYS A 1 72 ? -5.853 -11.011 2.187 1.00 98.31 72 LYS A C 1
ATOM 562 O O . LYS A 1 72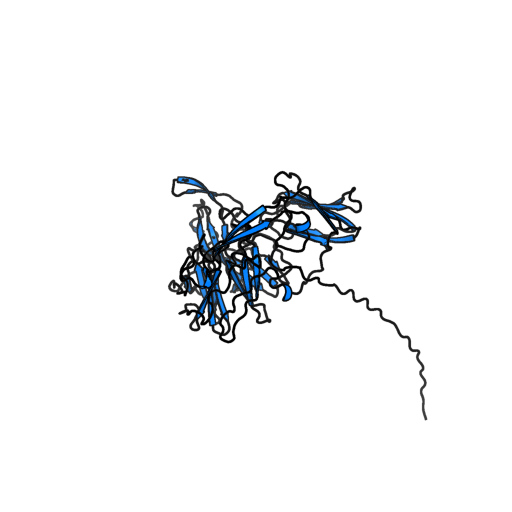 ? -6.448 -10.592 3.181 1.00 98.31 72 LYS A O 1
ATOM 567 N N . SER A 1 73 ? -6.471 -11.405 1.081 1.00 97.62 73 SER A N 1
ATOM 568 C CA . SER A 1 73 ? -7.922 -11.391 0.933 1.00 97.62 73 SER A CA 1
ATOM 569 C C . SER A 1 73 ? -8.428 -12.605 0.156 1.00 97.62 73 SER A C 1
ATOM 571 O O . SER A 1 73 ? -7.825 -12.974 -0.851 1.00 97.62 73 SER A O 1
ATOM 573 N N . PRO A 1 74 ? -9.542 -13.230 0.574 1.00 95.31 74 PRO A N 1
ATOM 574 C CA . PRO A 1 74 ? -10.198 -14.261 -0.223 1.00 95.31 74 PRO A CA 1
ATOM 575 C C . PRO A 1 74 ? -11.051 -13.684 -1.367 1.00 95.31 74 PRO A C 1
ATOM 577 O O . PRO A 1 74 ? -11.414 -14.420 -2.277 1.00 95.31 74 PRO A O 1
ATOM 580 N N . ASP A 1 75 ? -11.397 -12.392 -1.331 1.00 93.19 75 ASP A N 1
ATOM 581 C CA . ASP A 1 75 ? -12.427 -11.808 -2.202 1.00 93.19 75 ASP A CA 1
ATOM 582 C C . ASP A 1 75 ? -12.122 -10.390 -2.719 1.00 93.19 75 ASP A C 1
ATOM 584 O O . ASP A 1 75 ? -12.988 -9.767 -3.331 1.00 93.19 75 ASP A O 1
ATOM 588 N N . LEU A 1 76 ? -10.901 -9.889 -2.489 1.00 94.50 76 LEU A N 1
ATOM 589 C CA . LEU A 1 76 ? -10.450 -8.513 -2.746 1.00 94.50 76 LEU A CA 1
ATOM 590 C C . LEU A 1 76 ? -11.207 -7.433 -1.953 1.00 94.50 76 LEU A C 1
ATOM 592 O O . LEU A 1 76 ? -10.921 -6.255 -2.135 1.00 94.50 76 LEU A O 1
ATOM 596 N N . ILE A 1 77 ? -12.139 -7.793 -1.068 1.00 92.88 77 ILE A N 1
ATOM 597 C CA . ILE A 1 77 ? -12.921 -6.846 -0.257 1.00 92.88 77 ILE A CA 1
ATOM 598 C C . ILE A 1 77 ? -12.431 -6.872 1.186 1.00 92.88 77 ILE A C 1
ATOM 600 O O . ILE A 1 77 ? -12.168 -5.834 1.791 1.00 92.88 77 ILE A O 1
ATOM 604 N N . ASN A 1 78 ? -12.324 -8.070 1.748 1.00 93.50 78 ASN A N 1
ATOM 605 C CA . ASN A 1 78 ? -11.985 -8.279 3.142 1.00 93.50 78 ASN A CA 1
ATOM 606 C C . ASN A 1 78 ? -10.503 -8.613 3.227 1.00 93.50 78 ASN A C 1
ATOM 608 O O . ASN A 1 78 ? -10.080 -9.704 2.840 1.00 93.50 78 ASN A O 1
ATOM 612 N N . TRP A 1 79 ? -9.715 -7.651 3.693 1.00 97.62 79 TRP A N 1
ATOM 613 C CA . TRP A 1 79 ? -8.265 -7.750 3.757 1.00 97.62 79 TRP A CA 1
ATOM 614 C C . TRP A 1 79 ? -7.790 -7.909 5.195 1.00 97.62 79 TRP A C 1
ATOM 616 O O . TRP A 1 79 ? -8.335 -7.305 6.115 1.00 97.62 79 TRP A O 1
ATOM 626 N N . SER A 1 80 ? -6.750 -8.713 5.382 1.00 98.38 80 SER A N 1
ATOM 627 C CA . SER A 1 80 ? -6.073 -8.859 6.668 1.00 98.38 80 SER A CA 1
ATOM 628 C C . SER A 1 80 ? -4.585 -9.122 6.479 1.00 98.38 80 SER A C 1
ATOM 630 O O . SER A 1 80 ? -4.181 -9.639 5.443 1.00 98.38 80 SER A O 1
ATOM 632 N N . TYR A 1 81 ? -3.768 -8.826 7.479 1.00 98.56 81 TYR A N 1
ATOM 633 C CA . TYR A 1 81 ? -2.382 -9.281 7.543 1.00 98.56 81 TYR A CA 1
ATOM 634 C C . TYR A 1 81 ? -2.019 -9.671 8.977 1.00 98.56 81 TYR A C 1
ATOM 636 O O . TYR A 1 81 ? -2.669 -9.261 9.944 1.00 98.56 81 TYR A O 1
ATOM 644 N N . ASN A 1 82 ? -0.958 -10.464 9.121 1.00 97.19 82 ASN A N 1
ATOM 645 C CA . ASN A 1 82 ? -0.427 -10.850 10.421 1.00 97.19 82 ASN A CA 1
ATOM 646 C C . ASN A 1 82 ? 1.093 -11.021 10.346 1.00 97.19 82 ASN A C 1
ATOM 648 O O . ASN A 1 82 ? 1.581 -11.911 9.656 1.00 97.19 82 ASN A O 1
ATOM 652 N N . GLY A 1 83 ? 1.813 -10.194 11.095 1.00 96.44 83 GLY A N 1
ATOM 653 C CA . GLY A 1 83 ? 3.262 -10.230 11.221 1.00 96.44 83 GLY A CA 1
ATOM 654 C C . GLY A 1 83 ? 4.016 -9.390 10.190 1.00 96.44 83 GLY A C 1
ATOM 655 O O . GLY A 1 83 ? 3.487 -8.971 9.162 1.00 96.44 83 GLY A O 1
ATOM 656 N N . ASN A 1 84 ? 5.287 -9.154 10.515 1.00 96.94 84 ASN A N 1
ATOM 657 C CA . ASN A 1 84 ? 6.296 -8.593 9.623 1.00 96.94 84 ASN A CA 1
ATOM 658 C C . ASN A 1 84 ? 6.839 -9.705 8.712 1.00 96.94 84 ASN A C 1
ATOM 660 O O . ASN A 1 84 ? 7.298 -10.735 9.211 1.00 96.94 84 ASN A O 1
ATOM 664 N N . ILE A 1 85 ? 6.830 -9.484 7.397 1.00 98.44 85 ILE A N 1
ATOM 665 C CA . ILE A 1 85 ? 7.261 -10.492 6.420 1.00 98.44 85 ILE A CA 1
ATOM 666 C C . ILE A 1 85 ? 8.783 -10.580 6.260 1.00 98.44 85 ILE A C 1
ATOM 668 O O . ILE A 1 85 ? 9.254 -11.549 5.684 1.00 98.44 85 ILE A O 1
ATOM 672 N N . LEU A 1 86 ? 9.568 -9.620 6.760 1.00 98.38 86 LEU A N 1
ATOM 673 C CA . LEU A 1 86 ? 11.036 -9.627 6.709 1.00 98.38 86 LEU A CA 1
ATOM 674 C C . LEU A 1 86 ? 11.611 -9.307 8.106 1.00 98.38 86 LEU A C 1
ATOM 676 O O . LEU A 1 86 ? 12.035 -8.177 8.369 1.00 98.38 86 LEU A O 1
ATOM 680 N N . PRO A 1 87 ? 11.607 -10.280 9.039 1.00 97.00 87 PRO A N 1
ATOM 681 C CA . PRO A 1 87 ? 11.945 -10.052 10.448 1.00 97.00 87 PRO A CA 1
ATOM 682 C C . PRO A 1 87 ? 13.449 -9.988 10.747 1.00 97.00 87 PRO A C 1
ATOM 684 O O . PRO A 1 87 ? 13.826 -9.703 11.878 1.00 97.00 87 PRO A O 1
ATOM 687 N N . VAL A 1 88 ? 14.320 -10.241 9.762 1.00 96.06 88 VAL A N 1
ATOM 688 C CA . VAL A 1 88 ? 15.784 -10.169 9.950 1.00 96.06 88 VAL A CA 1
ATOM 689 C C . VAL A 1 88 ? 16.293 -8.732 10.153 1.00 96.06 88 VAL A C 1
ATOM 691 O O . VAL A 1 88 ? 17.415 -8.535 10.610 1.00 96.06 88 VAL A O 1
ATOM 694 N N . ILE A 1 89 ? 15.464 -7.732 9.833 1.00 96.94 89 ILE A N 1
ATOM 695 C CA . ILE A 1 89 ? 15.723 -6.308 10.063 1.00 96.94 89 ILE A CA 1
ATOM 696 C C . ILE A 1 89 ? 14.782 -5.815 11.163 1.00 96.94 89 ILE A C 1
ATOM 698 O O . ILE A 1 89 ? 13.568 -6.025 11.095 1.00 96.94 89 ILE A O 1
ATOM 702 N N . ASP A 1 90 ? 15.330 -5.102 12.147 1.00 95.62 90 ASP A N 1
ATOM 703 C CA . ASP A 1 90 ? 14.528 -4.326 13.093 1.00 95.62 90 ASP A CA 1
ATOM 704 C C . ASP A 1 90 ? 14.151 -2.974 12.470 1.00 95.62 90 ASP A C 1
ATOM 706 O O . ASP A 1 90 ? 14.892 -1.993 12.539 1.00 95.62 90 ASP A O 1
ATOM 710 N N . TRP A 1 91 ? 12.972 -2.931 11.851 1.00 97.19 91 TRP A N 1
ATOM 711 C CA . TRP A 1 91 ? 12.415 -1.741 11.192 1.00 97.19 91 TRP A CA 1
ATOM 712 C C . TRP A 1 91 ? 12.088 -0.592 12.153 1.00 97.19 91 TRP A C 1
ATOM 714 O O . TRP A 1 91 ? 11.849 0.536 11.721 1.00 97.19 91 TRP A O 1
ATOM 724 N N . SER A 1 92 ? 12.034 -0.866 13.459 1.00 94.56 92 SER A N 1
ATOM 725 C CA . SER A 1 92 ? 11.707 0.129 14.480 1.00 94.56 92 SER A CA 1
ATOM 726 C C . SER A 1 92 ? 12.941 0.812 15.065 1.00 94.56 92 SER A C 1
ATOM 728 O O . SER A 1 92 ? 12.819 1.898 15.638 1.00 94.56 92 SER A O 1
ATOM 730 N N . LYS A 1 93 ? 14.122 0.206 14.895 1.00 96.56 93 LYS A N 1
ATOM 731 C CA . LYS A 1 93 ? 15.375 0.677 15.475 1.00 96.56 93 LYS A CA 1
ATOM 732 C C . LYS A 1 93 ? 15.917 1.904 14.728 1.00 96.56 93 LYS A C 1
ATOM 734 O O . LYS A 1 93 ? 16.185 1.816 13.528 1.00 96.56 93 LYS A O 1
ATOM 739 N N . PRO A 1 94 ? 16.136 3.037 15.421 1.00 96.88 94 PRO A N 1
ATOM 740 C CA . PRO A 1 94 ? 16.888 4.153 14.868 1.00 96.88 94 PRO A CA 1
ATOM 741 C C . PRO A 1 94 ? 18.388 3.840 14.846 1.00 96.88 94 PRO A C 1
ATOM 743 O O . PRO A 1 94 ? 18.927 3.231 15.771 1.00 96.88 94 PRO A O 1
ATOM 746 N N . TYR A 1 95 ? 19.078 4.326 13.821 1.00 97.25 95 TYR A N 1
ATOM 747 C CA . TYR A 1 95 ? 20.529 4.238 13.687 1.00 97.25 95 TYR A CA 1
ATOM 748 C C . TYR A 1 95 ? 21.119 5.635 13.521 1.00 97.25 95 TYR A C 1
ATOM 750 O O . TYR A 1 95 ? 20.606 6.440 12.743 1.00 97.25 95 TYR A O 1
ATOM 758 N N . THR A 1 96 ? 22.213 5.912 14.227 1.00 96.69 96 THR A N 1
ATOM 759 C CA . THR A 1 96 ? 22.943 7.179 14.106 1.00 96.69 96 THR A CA 1
ATOM 760 C C . THR A 1 96 ? 24.039 7.069 13.049 1.00 96.69 96 THR A C 1
ATOM 762 O O . THR A 1 96 ? 24.741 6.059 12.983 1.00 96.69 96 THR A O 1
ATOM 765 N N . TYR A 1 97 ? 24.208 8.107 12.235 1.00 95.81 97 TYR A N 1
ATOM 766 C CA . TYR A 1 97 ? 25.273 8.210 11.238 1.00 95.81 97 TYR A CA 1
ATOM 767 C C . TYR A 1 97 ? 25.694 9.665 11.020 1.00 95.81 97 TYR A C 1
ATOM 769 O O . TYR A 1 97 ? 25.007 10.592 11.446 1.00 95.81 97 TYR A O 1
ATOM 777 N N . LYS A 1 98 ? 26.832 9.863 10.352 1.00 95.69 98 LYS A N 1
ATOM 778 C CA . LYS A 1 98 ? 27.317 11.185 9.946 1.00 95.69 98 LYS A CA 1
ATOM 779 C C . LYS A 1 98 ? 26.878 11.465 8.515 1.00 95.69 98 LYS A C 1
ATOM 781 O O . LYS A 1 98 ? 27.145 10.658 7.627 1.00 95.69 98 LYS A O 1
ATOM 786 N N . ASP A 1 99 ? 26.208 12.590 8.284 1.00 93.44 99 ASP A N 1
ATOM 787 C CA . ASP A 1 99 ? 25.910 13.022 6.919 1.00 93.44 99 ASP A CA 1
ATOM 788 C C . ASP A 1 99 ? 27.168 13.529 6.192 1.00 93.44 99 ASP A C 1
ATOM 790 O O . ASP A 1 99 ? 28.264 13.599 6.752 1.00 93.44 99 ASP A O 1
ATOM 794 N N . ARG A 1 100 ? 27.010 13.917 4.922 1.00 90.81 100 ARG A N 1
ATOM 795 C CA . ARG A 1 100 ? 28.106 14.438 4.085 1.00 90.81 100 ARG A CA 1
ATOM 796 C C . ARG A 1 100 ? 28.819 15.672 4.660 1.00 90.81 100 ARG A C 1
ATOM 798 O O . ARG A 1 100 ? 29.919 15.978 4.219 1.00 90.81 100 ARG A O 1
ATOM 805 N N . ASN A 1 101 ? 28.191 16.385 5.595 1.00 94.81 101 ASN A N 1
ATOM 806 C CA . ASN A 1 101 ? 28.744 17.565 6.255 1.00 94.81 101 ASN A CA 1
ATOM 807 C C . ASN A 1 101 ? 29.319 17.230 7.646 1.00 94.81 101 ASN A C 1
ATOM 809 O O . ASN A 1 101 ? 29.718 18.137 8.373 1.00 94.81 101 ASN A O 1
ATOM 813 N N . GLY A 1 102 ? 29.337 15.954 8.045 1.00 94.06 102 GLY A N 1
ATOM 814 C CA . GLY A 1 102 ? 29.795 15.512 9.362 1.00 94.06 102 GLY A CA 1
ATOM 815 C C . GLY A 1 102 ? 28.793 15.757 10.497 1.00 94.06 102 GLY A C 1
ATOM 816 O O . GLY A 1 102 ? 29.160 15.624 11.668 1.00 94.06 102 GLY A O 1
ATOM 817 N N . ALA A 1 103 ? 27.540 16.105 10.190 1.00 95.81 103 ALA A N 1
ATOM 818 C CA . ALA A 1 103 ? 26.506 16.277 11.207 1.00 95.81 103 ALA A CA 1
ATOM 819 C C . ALA A 1 103 ? 25.900 14.925 11.604 1.00 95.81 103 ALA A C 1
ATOM 821 O O . ALA A 1 103 ? 25.695 14.058 10.752 1.00 95.81 103 ALA A O 1
ATOM 822 N N . ASP A 1 104 ? 25.585 14.753 12.891 1.00 96.44 104 ASP A N 1
ATOM 823 C CA . ASP A 1 104 ? 24.851 13.575 13.356 1.00 96.44 104 ASP A CA 1
ATOM 824 C C . ASP A 1 104 ? 23.424 13.577 12.805 1.00 96.44 104 ASP A C 1
ATOM 826 O O . ASP A 1 104 ? 22.692 14.570 12.884 1.00 96.44 104 ASP A O 1
ATOM 830 N N . LYS A 1 105 ? 23.031 12.435 12.250 1.00 96.25 105 LYS A N 1
ATOM 831 C CA . LYS A 1 105 ? 21.692 12.141 11.756 1.00 96.25 105 LYS A CA 1
ATOM 832 C C . LYS A 1 105 ? 21.207 10.826 12.332 1.00 96.25 105 LYS A C 1
ATOM 834 O O . LYS A 1 105 ? 21.997 9.932 12.625 1.00 96.25 105 LYS A O 1
ATOM 839 N N . THR A 1 106 ? 19.891 10.709 12.426 1.00 96.50 106 THR A N 1
ATOM 840 C CA . THR A 1 106 ? 19.206 9.462 12.749 1.00 96.50 106 THR A CA 1
ATOM 841 C C . THR A 1 106 ? 18.440 9.001 11.520 1.00 96.50 106 THR A C 1
ATOM 843 O O . THR A 1 106 ? 17.714 9.791 10.922 1.00 96.50 106 THR A O 1
ATOM 846 N N . GLY A 1 107 ? 18.587 7.730 11.162 1.00 97.25 107 GLY A N 1
ATOM 847 C CA . GLY A 1 107 ? 17.856 7.098 10.070 1.00 97.25 107 GLY A CA 1
ATOM 848 C C . GLY A 1 107 ? 17.295 5.739 10.470 1.00 97.25 107 GLY A C 1
ATOM 849 O O . GLY A 1 107 ? 17.654 5.178 11.505 1.00 97.25 107 GLY A O 1
ATOM 850 N N . TYR A 1 108 ? 16.424 5.208 9.620 1.00 98.19 108 TYR A N 1
ATOM 851 C CA . TYR A 1 108 ? 15.814 3.891 9.770 1.00 98.19 108 TYR A CA 1
ATOM 852 C C . TYR A 1 108 ? 16.035 3.084 8.494 1.00 98.19 108 TYR A C 1
ATOM 854 O O . TYR A 1 108 ? 16.120 3.648 7.395 1.00 98.19 108 TYR A O 1
ATOM 862 N N . PHE A 1 109 ? 16.067 1.760 8.631 1.00 98.56 109 PHE A N 1
ATOM 863 C CA . PHE A 1 109 ? 15.818 0.911 7.476 1.00 98.56 109 PHE A CA 1
ATOM 864 C C . PHE A 1 109 ? 14.396 1.145 6.962 1.00 98.56 109 PHE A C 1
ATOM 866 O O . PHE A 1 109 ? 13.463 1.324 7.747 1.00 98.56 109 PHE A O 1
ATOM 873 N N . ARG A 1 110 ? 14.226 1.157 5.639 1.00 98.62 110 ARG A N 1
ATOM 874 C CA . ARG A 1 110 ? 12.920 1.333 4.986 1.00 98.62 110 ARG A CA 1
ATOM 875 C C . ARG A 1 110 ? 12.738 0.283 3.894 1.00 98.62 110 ARG A C 1
ATOM 877 O O . ARG A 1 110 ? 13.694 -0.031 3.187 1.00 98.62 110 ARG A O 1
ATOM 884 N N . PHE A 1 111 ? 11.529 -0.263 3.798 1.00 98.75 111 PHE A N 1
ATOM 885 C CA . PHE A 1 111 ? 11.132 -1.244 2.790 1.00 98.75 111 PHE A CA 1
ATOM 886 C C . PHE A 1 111 ? 10.199 -0.565 1.793 1.00 98.75 111 PHE A C 1
ATOM 888 O O . PHE A 1 111 ? 9.125 -0.113 2.191 1.00 98.75 111 PHE A O 1
ATOM 895 N N . TRP A 1 112 ? 10.609 -0.479 0.530 1.00 98.75 112 TRP A N 1
ATOM 896 C CA . TRP A 1 112 ? 9.868 0.219 -0.520 1.00 98.75 112 TRP A CA 1
ATOM 897 C C . TRP A 1 112 ? 9.592 -0.693 -1.714 1.00 98.75 112 TRP A C 1
ATOM 899 O O . TRP A 1 112 ? 10.428 -1.527 -2.071 1.00 98.75 112 TRP A O 1
ATOM 909 N N . ALA A 1 113 ? 8.445 -0.461 -2.351 1.00 98.56 113 ALA A N 1
ATOM 910 C CA . ALA A 1 113 ? 8.111 -0.918 -3.695 1.00 98.56 113 ALA A CA 1
ATOM 911 C C . ALA A 1 113 ? 8.459 -2.395 -3.961 1.00 98.56 113 ALA A C 1
ATOM 913 O O . ALA A 1 113 ? 9.350 -2.686 -4.768 1.00 98.56 113 ALA A O 1
ATOM 914 N N . PRO A 1 114 ? 7.816 -3.347 -3.258 1.00 98.38 114 PRO A N 1
ATOM 915 C CA . PRO A 1 114 ? 7.955 -4.755 -3.598 1.00 98.38 114 PRO A CA 1
ATOM 916 C C . PRO A 1 114 ? 7.350 -5.020 -4.982 1.00 98.38 114 PRO A C 1
ATOM 918 O O . PRO A 1 114 ? 6.159 -4.805 -5.201 1.00 98.38 114 PRO A O 1
ATOM 921 N N . GLY A 1 115 ? 8.164 -5.525 -5.905 1.00 97.25 115 GLY A N 1
ATOM 922 C CA . GLY A 1 115 ? 7.724 -5.963 -7.224 1.00 97.25 115 GLY A CA 1
ATOM 923 C C . GLY A 1 115 ? 6.852 -7.220 -7.173 1.00 97.25 115 GLY A C 1
ATOM 924 O O . GLY A 1 115 ? 6.592 -7.808 -6.117 1.00 97.25 115 GLY A O 1
ATOM 925 N N . LYS A 1 116 ? 6.382 -7.663 -8.340 1.00 97.31 116 LYS A N 1
ATOM 926 C CA . LYS A 1 116 ? 5.554 -8.869 -8.484 1.00 97.31 116 LYS A CA 1
ATOM 927 C C . LYS A 1 116 ? 6.198 -10.109 -7.860 1.00 97.31 116 LYS A C 1
ATOM 929 O O . LYS A 1 116 ? 7.327 -10.478 -8.174 1.00 97.31 116 LYS A O 1
ATOM 934 N N . VAL A 1 117 ? 5.434 -10.792 -7.006 1.00 98.19 117 VAL A N 1
ATOM 935 C CA . VAL A 1 117 ? 5.861 -12.044 -6.369 1.00 98.19 117 VAL A CA 1
ATOM 936 C C . VAL A 1 117 ? 5.582 -13.226 -7.290 1.00 98.19 117 VAL A C 1
ATOM 938 O O . VAL A 1 117 ? 4.480 -13.372 -7.823 1.00 98.19 117 VAL A O 1
ATOM 941 N N . PHE A 1 118 ? 6.568 -14.106 -7.439 1.00 97.69 118 PHE A N 1
ATOM 942 C CA . PHE A 1 118 ? 6.468 -15.326 -8.237 1.00 97.69 118 PHE A CA 1
ATOM 943 C C . PHE A 1 118 ? 6.724 -16.562 -7.382 1.00 97.69 118 PHE A C 1
ATOM 945 O O . PHE A 1 118 ? 7.526 -16.526 -6.454 1.00 97.69 118 PHE A O 1
ATOM 952 N N . LYS A 1 119 ? 6.080 -17.682 -7.724 1.00 97.06 119 LYS A N 1
ATOM 953 C CA . LYS A 1 119 ? 6.446 -18.989 -7.173 1.00 97.06 119 LYS A CA 1
ATOM 954 C C . LYS A 1 119 ? 7.463 -19.656 -8.100 1.00 97.06 119 LYS A C 1
ATOM 956 O O . LYS A 1 119 ? 7.127 -19.957 -9.242 1.00 97.06 119 LYS A O 1
ATOM 961 N N . LYS A 1 120 ? 8.676 -19.900 -7.608 1.00 94.75 120 LYS A N 1
ATOM 962 C CA . LYS A 1 120 ? 9.790 -20.521 -8.338 1.00 94.75 120 LYS A CA 1
ATOM 963 C C . LYS A 1 120 ? 10.535 -21.489 -7.423 1.00 94.75 120 LYS A C 1
ATOM 965 O O . LYS A 1 120 ? 10.775 -21.178 -6.262 1.00 94.75 120 LYS A O 1
ATOM 970 N N . ASP A 1 121 ? 10.868 -22.673 -7.938 1.00 93.06 121 ASP A N 1
ATOM 971 C CA . ASP A 1 121 ? 11.632 -23.710 -7.224 1.00 93.06 121 ASP A CA 1
ATOM 972 C C . ASP A 1 121 ? 11.067 -24.048 -5.829 1.00 93.06 121 ASP A C 1
ATOM 974 O O . ASP A 1 121 ? 11.792 -24.247 -4.859 1.00 93.06 121 ASP A O 1
ATOM 978 N N . GLY A 1 122 ? 9.734 -24.072 -5.716 1.00 94.88 122 GLY A N 1
ATOM 979 C CA . GLY A 1 122 ? 9.032 -24.348 -4.458 1.00 94.88 122 GLY A CA 1
ATOM 980 C C . GLY A 1 122 ? 8.962 -23.176 -3.471 1.00 94.88 122 GLY A C 1
ATOM 981 O O . GLY A 1 122 ? 8.265 -23.301 -2.468 1.00 94.88 122 GLY A O 1
ATOM 982 N N . ALA A 1 123 ? 9.595 -22.039 -3.766 1.00 97.50 123 ALA A N 1
ATOM 983 C CA . ALA A 1 123 ? 9.593 -20.835 -2.939 1.00 97.50 123 ALA A CA 1
ATOM 984 C C . ALA A 1 123 ? 8.821 -19.680 -3.597 1.00 97.50 123 ALA A C 1
ATOM 986 O O . ALA A 1 123 ? 8.634 -19.638 -4.811 1.00 97.50 123 ALA A O 1
ATOM 987 N N . TYR A 1 124 ? 8.387 -18.721 -2.787 1.00 98.50 124 TYR A N 1
ATOM 988 C CA . TYR A 1 124 ? 7.856 -17.435 -3.224 1.00 98.50 124 TYR A CA 1
ATOM 989 C C . TYR A 1 124 ? 8.990 -16.424 -3.226 1.00 98.50 124 TYR A C 1
ATOM 991 O O . TYR A 1 124 ? 9.660 -16.257 -2.211 1.00 98.50 124 TYR A O 1
ATOM 999 N N . GLN A 1 125 ? 9.218 -15.779 -4.361 1.00 98.25 125 GLN A N 1
ATOM 1000 C CA . GLN A 1 125 ? 10.328 -14.866 -4.582 1.00 98.25 125 GLN A CA 1
ATOM 1001 C C . GLN A 1 125 ? 9.813 -13.474 -4.917 1.00 98.25 125 GLN A C 1
ATOM 1003 O O . GLN A 1 125 ? 8.893 -13.331 -5.723 1.00 98.25 125 GLN A O 1
ATOM 1008 N N . MET A 1 126 ? 10.416 -12.461 -4.301 1.00 98.00 126 MET A N 1
ATOM 1009 C CA . MET A 1 126 ? 10.098 -11.057 -4.546 1.00 98.00 126 MET A CA 1
ATOM 1010 C C . MET A 1 126 ? 11.368 -10.231 -4.698 1.00 98.00 126 MET A C 1
ATOM 1012 O O . MET A 1 126 ? 12.387 -10.528 -4.073 1.00 98.00 126 MET A O 1
ATOM 1016 N N . PHE A 1 127 ? 11.278 -9.166 -5.485 1.00 98.62 127 PHE A N 1
ATOM 1017 C CA . PHE A 1 127 ? 12.275 -8.106 -5.503 1.00 98.62 127 PHE A CA 1
ATOM 1018 C C . PHE A 1 127 ? 11.720 -6.926 -4.720 1.00 98.62 127 PHE A C 1
ATOM 1020 O O . PHE A 1 127 ? 10.572 -6.549 -4.925 1.00 98.62 127 PHE A O 1
ATOM 1027 N N . ALA A 1 128 ? 12.501 -6.365 -3.805 1.00 98.62 128 ALA A N 1
ATOM 1028 C CA . ALA A 1 128 ? 12.076 -5.208 -3.027 1.00 98.62 128 ALA A CA 1
ATOM 1029 C C . ALA A 1 128 ? 13.233 -4.241 -2.809 1.00 98.62 128 ALA A C 1
ATOM 1031 O O . ALA A 1 128 ? 14.395 -4.650 -2.702 1.00 98.62 128 ALA A O 1
ATOM 1032 N N . THR A 1 129 ? 12.909 -2.955 -2.716 1.00 98.81 129 THR A N 1
ATOM 1033 C CA . THR A 1 129 ? 13.895 -1.931 -2.390 1.00 98.81 129 THR A CA 1
ATOM 1034 C C . THR A 1 129 ? 14.102 -1.892 -0.884 1.00 98.81 129 THR A C 1
ATOM 1036 O O . THR A 1 129 ? 13.157 -1.663 -0.128 1.00 98.81 129 THR A O 1
ATOM 1039 N N . ILE A 1 130 ? 15.348 -2.057 -0.441 1.00 98.69 130 ILE A N 1
ATOM 1040 C CA . ILE A 1 130 ? 15.732 -1.756 0.937 1.00 98.69 130 ILE A CA 1
ATOM 1041 C C . ILE A 1 130 ? 16.572 -0.485 0.945 1.00 98.69 130 ILE A C 1
ATOM 1043 O O . ILE A 1 130 ? 17.548 -0.362 0.200 1.00 98.69 130 ILE A O 1
ATOM 1047 N N . VAL A 1 131 ? 16.190 0.457 1.804 1.00 98.50 131 VAL A N 1
ATOM 1048 C CA . VAL A 1 131 ? 16.940 1.688 2.051 1.00 98.50 131 VAL A CA 1
ATOM 1049 C C . VAL A 1 131 ? 17.610 1.589 3.406 1.00 98.50 131 VAL A C 1
ATOM 1051 O O . VAL A 1 131 ? 16.943 1.344 4.412 1.00 98.50 131 VAL A O 1
ATOM 1054 N N . LYS A 1 132 ? 18.921 1.810 3.441 1.00 97.75 132 LYS A N 1
ATOM 1055 C CA . LYS A 1 132 ? 19.700 1.883 4.675 1.00 97.75 132 LYS A CA 1
ATOM 1056 C C . LYS A 1 132 ? 19.428 3.193 5.432 1.00 97.75 132 LYS A C 1
ATOM 1058 O O . LYS A 1 132 ? 18.904 4.153 4.847 1.00 97.75 132 LYS A O 1
ATOM 1063 N N . PRO A 1 133 ? 19.790 3.268 6.727 1.00 97.69 133 PRO A N 1
ATOM 1064 C CA . PRO A 1 133 ? 19.634 4.482 7.526 1.00 97.69 133 PRO A CA 1
ATOM 1065 C C . PRO A 1 133 ? 20.238 5.749 6.907 1.00 97.69 133 PRO A C 1
ATOM 1067 O O . PRO A 1 133 ? 19.645 6.816 7.022 1.00 97.69 133 PRO A O 1
ATOM 1070 N N . ASP A 1 134 ? 21.361 5.634 6.198 1.00 95.94 134 ASP A N 1
ATOM 1071 C CA . ASP A 1 134 ? 22.043 6.752 5.532 1.00 95.94 134 ASP A CA 1
ATOM 1072 C C . ASP A 1 134 ? 21.464 7.136 4.158 1.00 95.94 134 ASP A C 1
ATOM 1074 O O . ASP A 1 134 ? 21.904 8.111 3.546 1.00 95.94 134 ASP A O 1
ATOM 1078 N N . GLY A 1 135 ? 20.464 6.397 3.671 1.00 95.62 135 GLY A N 1
ATOM 1079 C CA . GLY A 1 135 ? 19.844 6.615 2.367 1.00 95.62 135 GLY A CA 1
ATOM 1080 C C . GLY A 1 135 ? 20.446 5.805 1.221 1.00 95.62 135 GLY A C 1
ATOM 1081 O O . GLY A 1 135 ? 19.965 5.950 0.097 1.00 95.62 135 GLY A O 1
ATOM 1082 N N . GLN A 1 136 ? 21.441 4.940 1.457 1.00 96.38 136 GLN A N 1
ATOM 1083 C CA . GLN A 1 136 ? 21.876 3.993 0.429 1.00 96.38 136 GLN A CA 1
ATOM 1084 C C . GLN A 1 136 ? 20.722 3.048 0.065 1.00 96.38 136 GLN A C 1
ATOM 1086 O O . GLN A 1 136 ? 20.075 2.475 0.941 1.00 96.38 136 GLN A O 1
ATOM 1091 N N . VAL A 1 137 ? 20.475 2.885 -1.234 1.00 97.44 137 VAL A N 1
ATOM 1092 C CA . VAL A 1 137 ? 19.381 2.069 -1.776 1.00 97.44 137 VAL A CA 1
ATOM 1093 C C . VAL A 1 137 ? 19.907 0.848 -2.520 1.00 97.44 137 VAL A C 1
ATOM 1095 O O . VAL A 1 137 ? 20.978 0.894 -3.129 1.00 97.44 137 VAL A O 1
ATOM 1098 N N . GLY A 1 138 ? 19.107 -0.212 -2.541 1.00 98.19 138 GLY A N 1
ATOM 1099 C CA . GLY A 1 138 ? 19.288 -1.334 -3.451 1.00 98.19 138 GLY A CA 1
ATOM 1100 C C . GLY A 1 138 ? 18.010 -2.149 -3.597 1.00 98.19 138 GLY A C 1
ATOM 1101 O O . GLY A 1 138 ? 17.199 -2.211 -2.674 1.00 98.19 138 GLY A O 1
ATOM 1102 N N . THR A 1 139 ? 17.850 -2.790 -4.750 1.00 98.62 139 THR A N 1
ATOM 1103 C CA . THR A 1 139 ? 16.803 -3.782 -5.006 1.00 98.62 139 THR A CA 1
ATOM 1104 C C . THR A 1 139 ? 17.360 -5.169 -4.707 1.00 98.62 139 THR A C 1
ATOM 1106 O O . THR A 1 139 ? 18.355 -5.587 -5.305 1.00 98.62 139 THR A O 1
ATOM 1109 N N . TYR A 1 140 ? 16.709 -5.902 -3.808 1.00 98.69 140 TYR A N 1
ATOM 1110 C CA . TYR A 1 140 ? 17.154 -7.198 -3.303 1.00 98.69 140 TYR A CA 1
ATOM 1111 C C . TYR A 1 140 ? 16.175 -8.306 -3.677 1.00 98.69 140 TYR A C 1
ATOM 1113 O O . TYR A 1 140 ? 14.966 -8.109 -3.592 1.00 98.69 140 TYR A O 1
ATOM 1121 N N . LEU A 1 141 ? 16.708 -9.480 -4.031 1.00 98.50 141 LEU A N 1
ATOM 1122 C CA . LEU A 1 141 ? 15.927 -10.707 -4.163 1.00 98.50 141 LEU A CA 1
ATOM 1123 C C . LEU A 1 141 ? 15.722 -11.341 -2.781 1.00 98.50 141 LEU A C 1
ATOM 1125 O O . LEU A 1 141 ? 16.678 -11.593 -2.038 1.00 98.50 141 LEU A O 1
ATOM 1129 N N . LEU A 1 142 ? 14.462 -11.607 -2.464 1.00 98.56 142 LEU A N 1
ATOM 1130 C CA . LEU A 1 142 ? 14.006 -12.236 -1.234 1.00 98.56 142 LEU A CA 1
ATOM 1131 C C . LEU A 1 142 ? 13.235 -13.518 -1.560 1.00 98.56 142 LEU A C 1
ATOM 1133 O O . LEU A 1 142 ? 12.555 -13.581 -2.584 1.00 98.56 142 LEU A O 1
ATOM 1137 N N . ALA A 1 143 ? 13.292 -14.517 -0.678 1.00 98.38 143 ALA A N 1
ATOM 1138 C CA . ALA A 1 143 ? 12.566 -15.778 -0.828 1.00 98.38 143 ALA A CA 1
ATOM 1139 C C . ALA A 1 143 ? 11.892 -16.239 0.474 1.00 98.38 143 ALA A C 1
ATOM 1141 O O . ALA A 1 143 ? 12.447 -16.057 1.557 1.00 98.38 143 ALA A O 1
ATOM 1142 N N . ALA A 1 144 ? 10.727 -16.880 0.358 1.00 98.56 144 ALA A N 1
ATOM 1143 C CA . ALA A 1 144 ? 9.969 -17.479 1.457 1.00 98.56 144 ALA A CA 1
ATOM 1144 C C . ALA A 1 144 ? 9.340 -18.823 1.056 1.00 98.56 144 ALA A C 1
ATOM 1146 O O . ALA A 1 144 ? 9.075 -19.073 -0.117 1.00 98.56 144 ALA A O 1
ATOM 1147 N N . ALA A 1 145 ? 9.037 -19.680 2.033 1.00 98.19 145 ALA A N 1
ATOM 1148 C CA . ALA A 1 145 ? 8.342 -20.951 1.786 1.00 98.19 145 ALA A CA 1
ATOM 1149 C C . ALA A 1 145 ? 6.833 -20.777 1.507 1.00 98.19 145 ALA A C 1
ATOM 1151 O O . ALA A 1 145 ? 6.223 -21.602 0.826 1.00 98.19 145 ALA A O 1
ATOM 1152 N N . ILE A 1 146 ? 6.232 -19.698 2.016 1.00 97.81 146 ILE A N 1
ATOM 1153 C CA . ILE A 1 146 ? 4.821 -19.329 1.822 1.00 97.81 146 ILE A CA 1
ATOM 1154 C C . ILE A 1 146 ? 4.707 -17.843 1.435 1.00 97.81 146 ILE A C 1
ATOM 1156 O O . ILE A 1 146 ? 5.631 -17.083 1.739 1.00 97.81 146 ILE A O 1
ATOM 1160 N N . PRO A 1 147 ? 3.607 -17.398 0.792 1.00 97.69 147 PRO A N 1
ATOM 1161 C CA . PRO A 1 147 ? 3.449 -16.003 0.368 1.00 97.69 147 PRO A CA 1
ATOM 1162 C C . PRO A 1 147 ? 3.523 -14.991 1.522 1.00 97.69 147 PRO A C 1
ATOM 1164 O O . PRO A 1 147 ? 3.928 -13.850 1.317 1.00 97.69 147 PRO A O 1
ATOM 1167 N N . GLU A 1 148 ? 3.133 -15.398 2.730 1.00 97.56 148 GLU A N 1
ATOM 1168 C CA . GLU A 1 148 ? 3.127 -14.576 3.943 1.00 97.56 148 GLU A CA 1
ATOM 1169 C C . GLU A 1 148 ? 4.500 -14.431 4.617 1.00 97.56 148 GLU A C 1
ATOM 1171 O O . GLU A 1 148 ? 4.625 -13.704 5.599 1.00 97.56 148 GLU A O 1
ATOM 1176 N N . GLY A 1 149 ? 5.540 -15.090 4.100 1.00 96.62 149 GLY A N 1
ATOM 1177 C CA . GLY A 1 149 ? 6.860 -15.084 4.719 1.00 96.62 149 GLY A CA 1
ATOM 1178 C C . GLY A 1 149 ? 7.009 -16.080 5.885 1.00 96.62 149 GLY A C 1
ATOM 1179 O O . GLY A 1 149 ? 6.207 -17.004 6.024 1.00 96.62 149 GLY A O 1
ATOM 1180 N N . PRO A 1 150 ? 8.054 -15.925 6.719 1.00 97.81 150 PRO A N 1
ATOM 1181 C CA . PRO A 1 150 ? 9.080 -14.891 6.619 1.00 97.81 150 PRO A CA 1
ATOM 1182 C C . PRO A 1 150 ? 9.924 -15.043 5.347 1.00 97.81 150 PRO A C 1
ATOM 1184 O O . PRO A 1 150 ? 10.244 -16.148 4.910 1.00 97.81 150 PRO A O 1
ATOM 1187 N N . PHE A 1 151 ? 10.252 -13.910 4.742 1.00 98.62 151 PHE A N 1
ATOM 1188 C CA . PHE A 1 151 ? 11.185 -13.789 3.638 1.00 98.62 151 PHE A CA 1
ATOM 1189 C C . PHE A 1 151 ? 12.612 -13.651 4.162 1.00 98.62 151 PHE A C 1
ATOM 1191 O O . PHE A 1 151 ? 12.861 -13.087 5.230 1.00 98.62 151 PHE A O 1
ATOM 1198 N N . HIS A 1 152 ? 13.552 -14.137 3.361 1.00 98.06 152 HIS A N 1
ATOM 1199 C CA . HIS A 1 152 ? 14.982 -14.093 3.627 1.00 98.06 152 HIS A CA 1
ATOM 1200 C C . HIS A 1 152 ? 15.740 -13.651 2.376 1.00 98.06 152 HIS A C 1
ATOM 1202 O O . HIS A 1 152 ? 15.300 -13.901 1.254 1.00 98.06 152 HIS A O 1
ATOM 1208 N N . PHE A 1 153 ? 16.893 -13.016 2.567 1.00 97.94 153 PHE A N 1
ATOM 1209 C CA . PHE A 1 153 ? 17.793 -12.673 1.470 1.00 97.94 153 PHE A CA 1
ATOM 1210 C C . PHE A 1 153 ? 18.365 -13.933 0.809 1.00 97.94 153 PHE A C 1
ATOM 1212 O O . PHE A 1 153 ? 18.656 -14.921 1.478 1.00 97.94 153 PHE A O 1
ATOM 1219 N N . THR A 1 154 ? 18.543 -13.902 -0.515 1.00 92.81 154 THR A N 1
ATOM 1220 C CA . THR A 1 154 ? 19.064 -15.055 -1.278 1.00 92.81 154 THR A CA 1
ATOM 1221 C C . THR A 1 154 ? 20.555 -14.954 -1.628 1.00 92.81 154 THR A C 1
ATOM 1223 O O . THR A 1 154 ? 21.139 -15.943 -2.080 1.00 92.81 154 THR A O 1
ATOM 1226 N N . ASN A 1 155 ? 21.153 -13.769 -1.441 1.00 88.31 155 ASN A N 1
ATOM 1227 C CA . ASN A 1 155 ? 22.539 -13.409 -1.797 1.00 88.31 155 ASN A CA 1
ATOM 1228 C C . ASN A 1 155 ? 23.377 -12.983 -0.577 1.00 88.31 155 ASN A C 1
ATOM 1230 O O . ASN A 1 155 ? 24.262 -12.137 -0.693 1.00 88.31 155 ASN A O 1
ATOM 1234 N N . GLY A 1 156 ? 23.052 -13.510 0.598 1.00 91.44 156 GLY A N 1
ATOM 1235 C CA . GLY A 1 156 ? 23.599 -13.098 1.888 1.00 91.44 156 GLY A CA 1
ATOM 1236 C C . GLY A 1 156 ? 22.593 -13.413 2.989 1.00 91.44 156 GLY A C 1
ATOM 1237 O O . GLY A 1 156 ? 21.567 -14.041 2.723 1.00 91.44 156 GLY A O 1
ATOM 1238 N N . THR A 1 157 ? 22.879 -13.004 4.221 1.00 93.06 157 THR A N 1
ATOM 1239 C CA . THR A 1 157 ? 22.008 -13.297 5.376 1.00 93.06 157 THR A CA 1
ATOM 1240 C C . THR A 1 157 ? 21.249 -12.072 5.883 1.00 93.06 157 THR A C 1
ATOM 1242 O O . THR A 1 157 ? 20.284 -12.217 6.631 1.00 93.06 157 THR A O 1
ATOM 1245 N N . GLY A 1 158 ? 21.631 -10.869 5.454 1.00 95.31 158 GLY A N 1
ATOM 1246 C CA . GLY A 1 158 ? 21.005 -9.621 5.879 1.00 95.31 158 GLY A CA 1
ATOM 1247 C C . GLY A 1 158 ? 21.518 -8.411 5.111 1.00 95.31 158 GLY A C 1
ATOM 1248 O O . GLY A 1 158 ? 22.370 -8.536 4.231 1.00 95.31 158 GLY A O 1
ATOM 1249 N N . VAL A 1 159 ? 20.997 -7.244 5.470 1.00 96.50 159 VAL A N 1
ATOM 1250 C CA . VAL A 1 159 ? 21.634 -5.950 5.212 1.00 96.50 159 VAL A CA 1
ATOM 1251 C C . VAL A 1 159 ? 21.926 -5.315 6.560 1.00 96.50 159 VAL A C 1
ATOM 1253 O O . VAL A 1 159 ? 21.077 -5.335 7.453 1.00 96.50 159 VAL A O 1
ATOM 1256 N N . TYR A 1 160 ? 23.129 -4.786 6.719 1.00 95.81 160 TYR A N 1
ATOM 1257 C CA . TYR A 1 160 ? 23.632 -4.342 8.011 1.00 95.81 160 TYR A CA 1
ATOM 1258 C C . TYR A 1 160 ? 24.053 -2.873 7.973 1.00 95.81 160 TYR A C 1
ATOM 1260 O O . TYR A 1 160 ? 24.376 -2.315 6.918 1.00 95.81 160 TYR A O 1
ATOM 1268 N N . PHE A 1 161 ? 24.026 -2.227 9.140 1.00 95.94 161 PHE A N 1
ATOM 1269 C CA . PHE A 1 161 ? 24.412 -0.827 9.283 1.00 95.94 161 PHE A CA 1
ATOM 1270 C C . PHE A 1 161 ? 25.161 -0.603 10.598 1.00 95.94 161 PHE A C 1
ATOM 1272 O O . PHE A 1 161 ? 24.623 -0.873 11.668 1.00 95.94 161 PHE A O 1
ATOM 1279 N N . ASN A 1 162 ? 26.392 -0.086 10.512 1.00 93.75 162 ASN A N 1
ATOM 1280 C CA . ASN A 1 162 ? 27.328 0.061 11.639 1.00 93.75 162 ASN A CA 1
ATOM 1281 C C . ASN A 1 162 ? 27.638 -1.254 12.386 1.00 93.75 162 ASN A C 1
ATOM 1283 O O . ASN A 1 162 ? 27.847 -1.249 13.595 1.00 93.75 162 ASN A O 1
ATOM 1287 N N . GLU A 1 163 ? 27.695 -2.366 11.653 1.00 93.38 163 GLU A N 1
ATOM 1288 C CA . GLU A 1 163 ? 27.988 -3.715 12.169 1.00 93.38 163 GLU A CA 1
ATOM 1289 C C . GLU A 1 163 ? 29.152 -4.327 11.358 1.00 93.38 163 GLU A C 1
ATOM 1291 O O . GLU A 1 163 ? 28.937 -5.196 10.504 1.00 93.38 163 GLU A O 1
ATOM 1296 N N . PRO A 1 164 ? 30.394 -3.821 11.518 1.00 91.88 164 PRO A N 1
ATOM 1297 C CA . PRO A 1 164 ? 31.543 -4.224 10.699 1.00 91.88 164 PRO A CA 1
ATOM 1298 C C . PRO A 1 164 ? 31.874 -5.719 10.803 1.00 91.88 164 PRO A C 1
ATOM 1300 O O . PRO A 1 164 ? 32.363 -6.313 9.843 1.00 91.88 164 PRO A O 1
ATOM 1303 N N . GLU A 1 165 ? 31.555 -6.359 11.926 1.00 94.44 165 GLU A N 1
ATOM 1304 C CA . GLU A 1 165 ? 31.699 -7.800 12.135 1.00 94.44 165 GLU A CA 1
ATOM 1305 C C . GLU A 1 165 ? 30.808 -8.641 11.203 1.00 94.44 165 GLU A C 1
ATOM 1307 O O . GLU A 1 165 ? 31.084 -9.820 10.978 1.00 94.44 165 GLU A O 1
ATOM 1312 N N . LYS A 1 1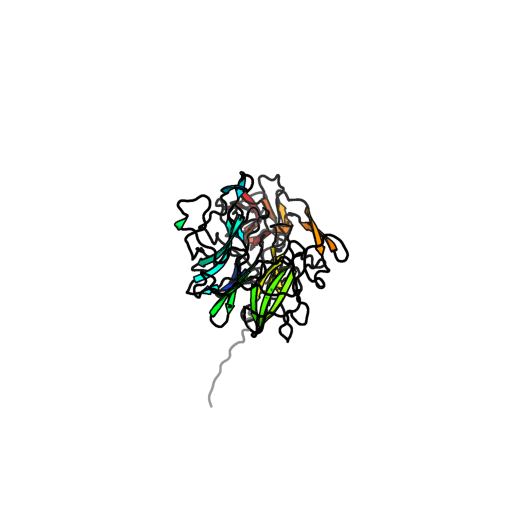66 ? 29.769 -8.035 10.611 1.00 92.38 166 LYS A N 1
ATOM 1313 C CA . LYS A 1 166 ? 28.858 -8.675 9.652 1.00 92.38 166 LYS A CA 1
ATOM 1314 C C . LYS A 1 166 ? 29.166 -8.333 8.194 1.00 92.38 166 LYS A C 1
ATOM 1316 O O . LYS A 1 166 ? 28.430 -8.753 7.306 1.00 92.38 166 LYS A O 1
ATOM 1321 N N . ALA A 1 167 ? 30.271 -7.643 7.900 1.00 86.00 167 ALA A N 1
ATOM 1322 C CA . ALA A 1 167 ? 30.606 -7.236 6.531 1.00 86.00 167 ALA A CA 1
ATOM 1323 C C . ALA A 1 167 ? 30.685 -8.415 5.533 1.00 86.00 167 ALA A C 1
ATOM 1325 O O . ALA A 1 167 ? 30.283 -8.274 4.381 1.00 86.00 167 ALA A O 1
ATOM 1326 N N . GLY A 1 168 ? 31.141 -9.596 5.971 1.00 89.19 168 GLY A N 1
ATOM 1327 C CA . GLY A 1 168 ? 31.187 -10.813 5.141 1.00 89.19 168 GLY A CA 1
ATOM 1328 C C . GLY A 1 168 ? 29.832 -11.499 4.908 1.00 89.19 168 GLY A C 1
ATOM 1329 O O . GLY A 1 168 ? 29.757 -12.460 4.148 1.00 89.19 168 GLY A O 1
ATOM 1330 N N . GLN A 1 169 ? 28.776 -11.026 5.569 1.00 92.25 169 GLN A N 1
ATOM 1331 C CA . GLN A 1 169 ? 27.413 -11.562 5.524 1.00 92.25 169 GLN A CA 1
ATOM 1332 C C . GLN A 1 169 ? 26.445 -10.667 4.727 1.00 92.25 169 GLN A C 1
ATOM 1334 O O . GLN A 1 169 ? 25.300 -11.053 4.476 1.00 92.25 169 GLN A O 1
ATOM 1339 N N . GLU A 1 170 ? 26.902 -9.469 4.347 1.00 94.31 170 GLU A N 1
ATOM 1340 C CA . GLU A 1 170 ? 26.114 -8.451 3.659 1.00 94.31 170 GLU A CA 1
ATOM 1341 C C . GLU A 1 170 ? 25.568 -8.977 2.329 1.00 94.31 170 GLU A C 1
ATOM 1343 O O . GLU A 1 170 ? 26.303 -9.435 1.448 1.00 94.31 170 GLU A O 1
ATOM 1348 N N . THR A 1 171 ? 24.256 -8.860 2.166 1.00 95.88 171 THR A N 1
ATOM 1349 C CA . THR A 1 171 ? 23.594 -9.197 0.914 1.00 95.88 171 THR A CA 1
ATOM 1350 C C . THR A 1 171 ? 23.918 -8.148 -0.136 1.00 95.88 171 THR A C 1
ATOM 1352 O O . THR A 1 171 ? 23.777 -6.948 0.098 1.00 95.88 171 THR A O 1
ATOM 1355 N N . LYS A 1 172 ? 24.294 -8.590 -1.338 1.00 94.38 172 LYS A N 1
ATOM 1356 C CA . LYS A 1 172 ? 24.446 -7.689 -2.486 1.00 94.38 172 LYS A CA 1
ATOM 1357 C C . LYS A 1 172 ? 23.097 -7.469 -3.176 1.00 94.38 172 LYS A C 1
ATOM 1359 O O . LYS A 1 172 ? 22.411 -8.457 -3.457 1.00 94.38 172 LYS A O 1
ATOM 1364 N N . PRO A 1 173 ? 22.719 -6.216 -3.481 1.00 97.00 173 PRO A N 1
ATOM 1365 C CA . PRO A 1 173 ? 21.523 -5.960 -4.269 1.00 97.00 173 PRO A CA 1
ATOM 1366 C C . PRO A 1 173 ? 21.700 -6.487 -5.700 1.00 97.00 173 PRO A C 1
ATOM 1368 O O . PRO A 1 173 ? 22.808 -6.508 -6.238 1.00 97.00 173 PRO A O 1
ATOM 1371 N N . VAL A 1 174 ? 20.594 -6.890 -6.325 1.00 97.94 174 VAL A N 1
ATOM 1372 C CA . VAL A 1 174 ? 20.562 -7.290 -7.741 1.00 97.94 174 VAL A CA 1
ATOM 1373 C C . VAL A 1 174 ? 20.700 -6.060 -8.642 1.00 97.94 174 VAL A C 1
ATOM 1375 O O . VAL A 1 174 ? 21.401 -6.107 -9.650 1.00 97.94 174 VAL A O 1
ATOM 1378 N N . ALA A 1 175 ? 20.104 -4.935 -8.237 1.00 97.06 175 ALA A N 1
ATOM 1379 C CA . ALA A 1 175 ? 20.311 -3.623 -8.843 1.00 97.06 175 ALA A CA 1
ATOM 1380 C C . ALA A 1 175 ? 20.591 -2.573 -7.757 1.00 97.06 175 ALA A C 1
ATOM 1382 O O . ALA A 1 175 ? 19.874 -2.498 -6.761 1.00 97.06 175 ALA A O 1
ATOM 1383 N N . ASN A 1 176 ? 21.607 -1.728 -7.962 1.00 96.56 176 ASN A N 1
ATOM 1384 C CA . ASN A 1 176 ? 21.957 -0.612 -7.064 1.00 96.56 176 ASN A CA 1
ATOM 1385 C C . ASN A 1 176 ? 21.016 0.596 -7.254 1.00 96.56 176 ASN A C 1
ATOM 1387 O O . ASN A 1 176 ? 21.462 1.730 -7.427 1.00 96.56 176 ASN A O 1
ATOM 1391 N N . ASP A 1 177 ? 19.715 0.336 -7.327 1.00 98.00 177 ASP A N 1
ATOM 1392 C CA . ASP A 1 177 ? 18.667 1.321 -7.570 1.00 98.00 177 ASP A CA 1
ATOM 1393 C C . ASP A 1 177 ? 17.343 0.835 -6.945 1.00 98.00 177 ASP A C 1
ATOM 1395 O O . ASP A 1 177 ? 17.301 -0.233 -6.326 1.00 98.00 177 ASP A O 1
ATOM 1399 N N . ILE A 1 178 ? 16.281 1.625 -7.086 1.00 98.69 178 ILE A N 1
ATOM 1400 C CA . ILE A 1 178 ? 14.950 1.364 -6.528 1.00 98.69 178 ILE A CA 1
ATOM 1401 C C . ILE A 1 178 ? 13.970 0.825 -7.577 1.00 98.69 178 ILE A C 1
ATOM 1403 O O . ILE A 1 178 ? 14.226 0.896 -8.784 1.00 98.69 178 ILE A O 1
ATOM 1407 N N . ASP A 1 179 ? 12.816 0.380 -7.087 1.00 98.56 179 ASP A N 1
ATOM 1408 C CA . ASP A 1 179 ? 11.626 0.015 -7.861 1.00 98.56 179 ASP A CA 1
ATOM 1409 C C . ASP A 1 179 ? 11.894 -1.098 -8.878 1.00 98.56 179 ASP A C 1
ATOM 1411 O O . ASP A 1 179 ? 11.479 -1.017 -10.033 1.00 98.56 179 ASP A O 1
ATOM 1415 N N . GLY A 1 180 ? 12.653 -2.116 -8.468 1.00 98.44 180 GLY A N 1
ATOM 1416 C CA . GLY A 1 180 ? 12.898 -3.286 -9.297 1.00 98.44 180 GLY A CA 1
ATOM 1417 C C . GLY A 1 180 ? 11.689 -4.216 -9.363 1.00 98.44 180 GLY A C 1
ATOM 1418 O O . GLY A 1 180 ? 11.359 -4.862 -8.369 1.00 98.44 180 GLY A O 1
ATOM 1419 N N . ASP A 1 181 ? 11.093 -4.340 -10.546 1.00 98.62 181 ASP A N 1
ATOM 1420 C CA . ASP A 1 181 ? 9.971 -5.232 -10.825 1.00 98.62 181 ASP A CA 1
ATOM 1421 C C . ASP A 1 181 ? 10.392 -6.379 -11.770 1.00 98.62 181 ASP A C 1
ATOM 1423 O O . ASP A 1 181 ? 10.989 -6.139 -12.830 1.00 98.62 181 ASP A O 1
ATOM 1427 N N . PRO A 1 182 ? 10.155 -7.648 -11.392 1.00 98.19 182 PRO A N 1
ATOM 1428 C CA . PRO A 1 182 ? 10.498 -8.795 -12.222 1.00 98.19 182 PRO A CA 1
ATOM 1429 C C . PRO A 1 182 ? 9.453 -9.074 -13.311 1.00 98.19 182 PRO A C 1
ATOM 1431 O O . PRO A 1 182 ? 8.249 -9.117 -13.065 1.00 98.19 182 PRO A O 1
ATOM 1434 N N . PHE A 1 183 ? 9.932 -9.418 -14.504 1.00 98.50 183 PHE A N 1
ATOM 1435 C CA . PHE A 1 183 ? 9.131 -9.998 -15.579 1.00 98.50 183 PHE A CA 1
ATOM 1436 C C . PHE A 1 183 ? 9.674 -11.376 -15.952 1.00 98.50 183 PHE A C 1
ATOM 1438 O O . PHE A 1 183 ? 10.866 -11.523 -16.218 1.00 98.50 183 PHE A O 1
ATOM 1445 N N . VAL A 1 184 ? 8.795 -12.375 -15.995 1.00 98.12 184 VAL A N 1
ATOM 1446 C CA . VAL A 1 184 ? 9.109 -13.744 -16.421 1.00 98.12 184 VAL A CA 1
ATOM 1447 C C . VAL A 1 184 ? 8.325 -14.018 -17.695 1.00 98.12 184 VAL A C 1
ATOM 1449 O O . VAL A 1 184 ? 7.099 -13.901 -17.689 1.00 98.12 184 VAL A O 1
ATOM 1452 N N . ASP A 1 185 ? 9.033 -14.326 -18.777 1.00 98.19 185 ASP A N 1
ATOM 1453 C CA . ASP A 1 185 ? 8.428 -14.624 -20.074 1.00 98.19 185 ASP A CA 1
ATOM 1454 C C . ASP A 1 185 ? 8.016 -16.102 -20.170 1.00 98.19 185 ASP A C 1
ATOM 1456 O O . ASP A 1 185 ? 8.379 -16.932 -19.332 1.00 98.19 185 ASP A O 1
ATOM 1460 N N . ASP A 1 186 ? 7.262 -16.437 -21.214 1.00 97.06 186 ASP A N 1
ATOM 1461 C CA . ASP A 1 186 ? 6.693 -17.776 -21.419 1.00 97.06 186 ASP A CA 1
ATOM 1462 C C . ASP A 1 186 ? 7.768 -18.871 -21.594 1.00 97.06 186 ASP A C 1
ATOM 1464 O O . ASP A 1 186 ? 7.498 -20.047 -21.356 1.00 97.06 186 ASP A O 1
ATOM 1468 N N . ASP A 1 187 ? 8.991 -18.502 -21.995 1.00 96.88 187 ASP A N 1
ATOM 1469 C CA . ASP A 1 187 ? 10.143 -19.405 -22.145 1.00 96.88 187 ASP A CA 1
ATOM 1470 C C . ASP A 1 187 ? 10.905 -19.649 -20.824 1.00 96.88 187 ASP A C 1
ATOM 1472 O O . ASP A 1 187 ? 11.880 -20.402 -20.797 1.00 96.88 187 ASP A O 1
ATOM 1476 N N . GLY A 1 188 ? 10.490 -19.001 -19.730 1.00 95.94 188 GLY A N 1
ATOM 1477 C CA . GLY A 1 188 ? 11.159 -19.042 -18.431 1.00 95.94 188 GLY A CA 1
ATOM 1478 C C . GLY A 1 188 ? 12.333 -18.066 -18.280 1.00 95.94 188 GLY A C 1
ATOM 1479 O O . GLY A 1 188 ? 12.901 -17.971 -17.188 1.00 95.94 188 GLY A O 1
ATOM 1480 N N . SER A 1 189 ? 12.696 -17.307 -19.321 1.00 97.50 189 SER A N 1
ATOM 1481 C CA . SER A 1 189 ? 13.643 -16.197 -19.200 1.00 97.50 189 SER A CA 1
ATOM 1482 C C . SER A 1 189 ? 13.054 -15.114 -18.296 1.00 97.50 189 SER A C 1
ATOM 1484 O O . SER A 1 189 ? 11.889 -14.737 -18.426 1.00 97.50 189 SER A O 1
ATOM 1486 N N . ALA A 1 190 ? 13.878 -14.573 -17.402 1.00 98.19 190 ALA A N 1
ATOM 1487 C CA . ALA A 1 190 ? 13.473 -13.508 -16.496 1.00 98.19 190 ALA A CA 1
ATOM 1488 C C . ALA A 1 190 ? 14.275 -12.228 -16.718 1.00 98.19 190 ALA A C 1
ATOM 1490 O O . ALA A 1 190 ? 15.429 -12.248 -17.155 1.00 98.19 190 ALA A O 1
ATOM 1491 N N . TYR A 1 191 ? 13.644 -11.109 -16.397 1.00 98.69 191 TYR A N 1
ATOM 1492 C CA . TYR A 1 191 ? 14.145 -9.760 -16.594 1.00 98.69 191 TYR A CA 1
ATOM 1493 C C . TYR A 1 191 ? 13.804 -8.932 -15.365 1.00 98.69 191 TYR A C 1
ATOM 1495 O O . TYR A 1 191 ? 12.754 -9.129 -14.758 1.00 98.69 191 TYR A O 1
ATOM 1503 N N . LEU A 1 192 ? 14.677 -7.996 -15.016 1.00 98.75 192 LEU A N 1
ATOM 1504 C CA . LEU A 1 192 ? 14.396 -6.990 -14.001 1.00 98.75 192 LEU A CA 1
ATOM 1505 C C . LEU A 1 192 ? 14.273 -5.646 -14.703 1.00 98.75 192 LEU A C 1
ATOM 1507 O O . LEU A 1 192 ? 15.202 -5.241 -15.406 1.00 98.75 192 LEU A O 1
ATOM 1511 N N . VAL A 1 193 ? 13.145 -4.970 -14.516 1.00 98.75 193 VAL A N 1
ATOM 1512 C CA . VAL A 1 193 ? 12.972 -3.566 -14.891 1.00 98.75 193 VAL A CA 1
ATOM 1513 C C . VAL A 1 193 ? 13.050 -2.715 -13.634 1.00 98.75 193 VAL A C 1
ATOM 1515 O O . VAL A 1 193 ? 12.614 -3.154 -12.579 1.00 98.75 193 VAL A O 1
ATOM 1518 N N . TRP A 1 194 ? 13.642 -1.528 -13.705 1.00 98.69 194 TRP A N 1
ATOM 1519 C CA . TRP A 1 194 ? 13.747 -0.649 -12.540 1.00 98.69 194 TRP A CA 1
ATOM 1520 C C . TRP A 1 194 ? 13.802 0.825 -12.927 1.00 98.69 194 TRP A C 1
ATOM 1522 O O . TRP A 1 194 ? 13.776 1.185 -14.115 1.00 98.69 194 TRP A O 1
ATOM 1532 N N . ARG A 1 195 ? 13.842 1.689 -11.904 1.00 98.31 195 ARG A N 1
ATOM 1533 C CA . ARG A 1 195 ? 13.786 3.151 -12.020 1.00 98.31 195 ARG A CA 1
ATOM 1534 C C . ARG A 1 195 ? 14.600 3.701 -13.199 1.00 98.31 195 ARG A C 1
ATOM 1536 O O . ARG A 1 195 ? 15.672 3.205 -13.543 1.00 98.31 195 ARG A O 1
ATOM 1543 N N . LYS A 1 196 ? 14.115 4.801 -13.785 1.00 97.31 196 LYS A N 1
ATOM 1544 C CA . LYS A 1 196 ? 14.723 5.511 -14.923 1.00 97.31 196 LYS A CA 1
ATOM 1545 C C . LYS A 1 196 ? 14.830 4.650 -16.182 1.00 97.31 196 LYS A C 1
ATOM 1547 O O . LYS A 1 196 ? 15.784 4.803 -16.937 1.00 97.31 196 LYS A O 1
ATOM 1552 N N . ARG A 1 197 ? 13.809 3.825 -16.439 1.00 98.19 197 ARG A N 1
ATOM 1553 C CA . ARG A 1 197 ? 13.634 3.067 -17.692 1.00 98.19 197 ARG A CA 1
ATOM 1554 C C . ARG A 1 197 ? 14.714 2.023 -17.956 1.00 98.19 197 ARG A C 1
ATOM 1556 O O . ARG A 1 197 ? 14.992 1.707 -19.109 1.00 98.19 197 ARG A O 1
ATOM 1563 N N . ASN A 1 198 ? 15.339 1.505 -16.906 1.00 98.50 198 ASN A N 1
ATOM 1564 C CA . ASN A 1 198 ? 16.367 0.489 -17.060 1.00 98.50 198 ASN A CA 1
ATOM 1565 C C . AS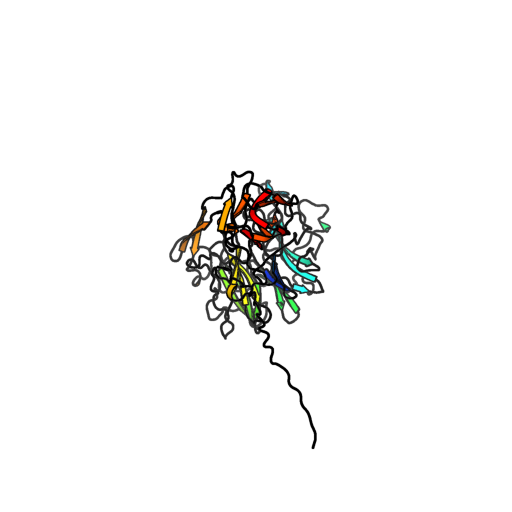N A 1 198 ? 15.747 -0.910 -17.085 1.00 98.50 198 ASN A C 1
ATOM 1567 O O . ASN A 1 198 ? 14.819 -1.187 -16.329 1.00 98.50 198 ASN A O 1
ATOM 1571 N N . ILE A 1 199 ? 16.298 -1.793 -17.914 1.00 98.69 199 ILE A N 1
ATOM 1572 C CA . ILE A 1 199 ? 15.976 -3.220 -17.936 1.00 98.69 199 ILE A CA 1
ATOM 1573 C C . ILE A 1 199 ? 17.235 -4.045 -18.209 1.00 98.69 199 ILE A C 1
ATOM 1575 O O . ILE A 1 199 ? 18.129 -3.610 -18.935 1.00 98.69 199 ILE A O 1
ATOM 1579 N N . SER A 1 200 ? 17.315 -5.244 -17.642 1.00 98.62 200 SER A N 1
ATOM 1580 C CA . SER A 1 200 ? 18.334 -6.238 -17.991 1.00 98.62 200 SER A CA 1
ATOM 1581 C C . SER A 1 200 ? 17.809 -7.655 -17.755 1.00 98.62 200 SER A C 1
ATOM 1583 O O . SER A 1 200 ? 16.863 -7.870 -16.992 1.00 98.62 200 SER A O 1
ATOM 1585 N N . LYS A 1 201 ? 18.412 -8.629 -18.442 1.00 98.50 201 LYS A N 1
ATOM 1586 C CA . LYS A 1 201 ? 18.127 -10.053 -18.256 1.00 98.50 201 LYS A CA 1
ATOM 1587 C C . LYS A 1 201 ? 18.712 -10.539 -16.927 1.00 98.50 201 LYS A C 1
ATOM 1589 O O . LYS A 1 201 ? 19.864 -10.246 -16.602 1.00 98.50 201 LYS A O 1
ATOM 1594 N N . LEU A 1 202 ? 17.929 -11.317 -16.190 1.00 98.06 202 LEU A N 1
ATOM 1595 C CA . LEU A 1 202 ? 18.347 -11.998 -14.969 1.00 98.06 202 LEU A CA 1
ATOM 1596 C C . LEU A 1 202 ? 19.047 -13.324 -15.290 1.00 98.06 202 LEU A C 1
ATOM 1598 O O . LEU A 1 202 ? 18.761 -13.979 -16.294 1.00 98.06 202 LEU A O 1
ATOM 1602 N N . SER A 1 203 ? 19.963 -13.735 -14.416 1.00 97.50 203 SER A N 1
ATOM 1603 C CA . SER A 1 203 ? 20.472 -15.110 -14.358 1.00 97.50 203 SER A CA 1
ATOM 1604 C C . SER A 1 203 ? 19.327 -16.116 -14.141 1.00 97.50 203 SER A C 1
ATOM 1606 O O . SER A 1 203 ? 18.293 -15.738 -13.596 1.00 97.50 203 SER A O 1
ATOM 1608 N N . PRO A 1 204 ? 19.472 -17.411 -14.492 1.00 96.19 204 PRO A N 1
ATOM 1609 C CA . PRO A 1 204 ? 18.425 -18.418 -14.249 1.00 96.19 204 PRO A CA 1
ATOM 1610 C C . PRO A 1 204 ? 17.993 -18.568 -12.777 1.00 96.19 204 PRO A C 1
ATOM 1612 O O . PRO A 1 204 ? 16.857 -18.949 -12.486 1.00 96.19 204 PRO A O 1
ATOM 1615 N N . ASP A 1 205 ? 18.884 -18.264 -11.831 1.00 95.75 205 ASP A N 1
ATOM 1616 C CA . ASP A 1 205 ? 18.596 -18.253 -10.391 1.00 95.75 205 ASP A CA 1
ATOM 1617 C C . ASP A 1 205 ? 18.075 -16.900 -9.870 1.00 95.75 205 ASP A C 1
ATOM 1619 O O . ASP A 1 205 ? 17.767 -16.787 -8.686 1.00 95.75 205 ASP A O 1
ATOM 1623 N N . TRP A 1 206 ? 17.960 -15.904 -10.755 1.00 97.12 206 TRP A N 1
ATOM 1624 C CA . TRP A 1 206 ? 17.502 -14.530 -10.514 1.00 97.12 206 TRP A CA 1
ATOM 1625 C C . TRP A 1 206 ? 18.391 -13.690 -9.588 1.00 97.12 206 TRP A C 1
ATOM 1627 O O . TRP A 1 206 ? 18.052 -12.555 -9.250 1.00 97.12 206 TRP A O 1
ATOM 1637 N N . LYS A 1 207 ? 19.546 -14.220 -9.183 1.00 95.88 207 LYS A N 1
ATOM 1638 C CA . LYS A 1 207 ? 20.429 -13.591 -8.198 1.00 95.88 207 LYS A CA 1
ATOM 1639 C C . LYS A 1 207 ? 21.270 -12.458 -8.768 1.00 95.88 207 LYS A C 1
ATOM 1641 O O . LYS A 1 207 ? 21.742 -11.627 -7.994 1.00 95.88 207 LYS A O 1
ATOM 1646 N N . THR A 1 208 ? 21.500 -12.424 -10.078 1.00 96.75 208 THR A N 1
ATOM 1647 C CA . THR A 1 208 ? 22.343 -11.416 -10.729 1.00 96.75 208 THR A CA 1
ATOM 1648 C C . THR A 1 208 ? 21.769 -10.985 -12.075 1.00 96.75 208 THR A C 1
ATOM 1650 O O . THR A 1 208 ? 20.958 -11.677 -12.692 1.00 96.75 208 THR A O 1
ATOM 1653 N N . LEU A 1 209 ? 22.203 -9.817 -12.547 1.00 97.62 209 LEU A N 1
ATOM 1654 C CA . LEU A 1 209 ? 21.981 -9.379 -13.923 1.00 97.62 209 LEU A CA 1
ATOM 1655 C C . LEU A 1 209 ? 23.043 -10.023 -14.822 1.00 97.62 209 LEU A C 1
ATOM 1657 O O . LEU A 1 209 ? 24.228 -9.995 -14.494 1.00 97.62 209 LEU A O 1
ATOM 1661 N N . THR A 1 210 ? 22.617 -10.608 -15.940 1.00 95.69 210 THR A N 1
ATOM 1662 C CA . THR A 1 210 ? 23.504 -11.282 -16.910 1.00 95.69 210 THR A CA 1
ATOM 1663 C C . THR A 1 210 ? 23.530 -10.604 -18.273 1.00 95.69 210 THR A C 1
ATOM 1665 O O . THR A 1 210 ? 24.483 -10.796 -19.022 1.00 95.69 210 THR A O 1
ATOM 1668 N N . GLY A 1 211 ? 22.500 -9.820 -18.603 1.00 85.44 211 GLY A N 1
ATOM 1669 C CA . GLY A 1 211 ? 22.443 -9.052 -19.844 1.00 85.44 211 GLY A CA 1
ATOM 1670 C C . GLY A 1 211 ? 22.953 -7.622 -19.686 1.00 85.44 211 GLY A C 1
ATOM 1671 O O . GLY A 1 211 ? 23.042 -7.090 -18.575 1.00 85.44 211 GLY A O 1
ATOM 1672 N N . ASP A 1 212 ? 23.193 -6.965 -20.819 1.00 92.94 212 ASP A N 1
ATOM 1673 C CA . ASP A 1 212 ? 23.447 -5.528 -20.840 1.00 92.94 212 ASP A CA 1
ATOM 1674 C C . ASP A 1 212 ? 22.293 -4.760 -20.193 1.00 92.94 212 ASP A C 1
ATOM 1676 O O . ASP A 1 212 ? 21.114 -5.104 -20.328 1.00 92.94 212 ASP A O 1
ATOM 1680 N N . LYS A 1 213 ? 22.641 -3.685 -19.485 1.00 95.75 213 LYS A N 1
ATOM 1681 C CA . LYS A 1 213 ? 21.657 -2.721 -19.003 1.00 95.75 213 LYS A CA 1
ATOM 1682 C C . LYS A 1 213 ? 21.160 -1.896 -20.186 1.00 95.75 213 LYS A C 1
ATOM 1684 O O . LYS A 1 213 ? 21.903 -1.076 -20.723 1.00 95.75 213 LYS A O 1
ATOM 1689 N N . ILE A 1 214 ? 19.896 -2.079 -20.543 1.00 97.50 214 ILE A N 1
ATOM 1690 C CA . ILE A 1 214 ? 19.228 -1.361 -21.626 1.00 97.50 214 ILE A CA 1
ATOM 1691 C C . ILE A 1 214 ? 18.400 -0.223 -21.037 1.00 97.50 214 ILE A C 1
ATOM 1693 O O . ILE A 1 214 ? 17.648 -0.410 -20.081 1.00 97.50 214 ILE A O 1
ATOM 1697 N N . LEU A 1 215 ? 18.521 0.960 -21.638 1.00 97.81 215 LEU A N 1
ATOM 1698 C CA . LEU A 1 215 ? 17.623 2.081 -21.392 1.00 97.81 215 LEU A CA 1
ATOM 1699 C C . LEU A 1 215 ? 16.463 2.015 -22.392 1.00 97.81 215 LEU A C 1
ATOM 1701 O O . LEU A 1 215 ? 16.656 2.283 -23.583 1.00 97.81 215 LEU A O 1
ATOM 1705 N N . ILE A 1 216 ? 15.265 1.673 -21.918 1.00 97.81 216 ILE A N 1
ATOM 1706 C CA . ILE A 1 216 ? 14.062 1.615 -22.752 1.00 97.81 216 ILE A CA 1
ATOM 1707 C C . ILE A 1 216 ? 13.736 3.022 -23.259 1.00 97.81 216 ILE A C 1
ATOM 1709 O O . ILE A 1 216 ? 13.552 3.959 -22.480 1.00 97.81 216 ILE A O 1
ATOM 1713 N N . GLN A 1 217 ? 13.653 3.163 -24.582 1.00 95.38 217 GLN A N 1
ATOM 1714 C CA . GLN A 1 217 ? 13.262 4.413 -25.224 1.00 95.38 217 GLN A CA 1
ATOM 1715 C C . GLN A 1 217 ? 11.748 4.608 -25.116 1.00 95.38 217 GLN A C 1
ATOM 1717 O O . GLN A 1 217 ? 10.969 3.694 -25.387 1.00 95.38 217 GLN A O 1
ATOM 1722 N N . THR A 1 218 ? 11.334 5.811 -24.724 1.00 95.25 218 THR A N 1
ATOM 1723 C CA . THR A 1 218 ? 9.933 6.162 -24.472 1.00 95.25 218 THR A CA 1
ATOM 1724 C C . THR A 1 218 ? 9.564 7.468 -25.162 1.00 95.25 218 THR A C 1
ATOM 1726 O O . THR A 1 218 ? 10.404 8.359 -25.259 1.00 95.25 218 THR A O 1
ATOM 1729 N N . SER A 1 219 ? 8.295 7.645 -25.538 1.00 92.00 219 SER A N 1
ATOM 1730 C CA . SER A 1 219 ? 7.801 8.894 -26.151 1.00 92.00 219 SER A CA 1
ATOM 1731 C C . SER A 1 219 ? 7.903 10.113 -25.235 1.00 92.00 219 SER A C 1
ATOM 1733 O O . SER A 1 219 ? 7.961 11.249 -25.701 1.00 92.00 219 SER A O 1
ATOM 1735 N N . ARG A 1 220 ? 7.912 9.889 -23.916 1.00 91.50 220 ARG A N 1
ATOM 1736 C CA . ARG A 1 220 ? 7.943 10.946 -22.901 1.00 91.50 220 ARG A CA 1
ATOM 1737 C C . ARG A 1 220 ? 9.274 10.943 -22.157 1.00 91.50 220 ARG A C 1
ATOM 1739 O O . ARG A 1 220 ? 9.680 9.917 -21.607 1.00 91.50 220 ARG A O 1
ATOM 1746 N N . SER A 1 221 ? 9.917 12.101 -22.067 1.00 88.12 221 SER A N 1
ATOM 1747 C CA . SER A 1 221 ? 11.051 12.332 -21.167 1.00 88.12 221 SER A CA 1
ATOM 1748 C C . SER A 1 221 ? 10.569 12.766 -19.770 1.00 88.12 221 SER A C 1
ATOM 1750 O O . SER A 1 221 ? 9.370 12.905 -19.525 1.00 88.12 221 SER A O 1
ATOM 1752 N N . GLY A 1 222 ? 11.499 12.938 -18.829 1.00 89.81 222 GLY A N 1
ATOM 1753 C CA . GLY A 1 222 ? 11.208 13.274 -17.429 1.00 89.81 222 GLY A CA 1
ATOM 1754 C C . GLY A 1 222 ? 11.587 12.158 -16.456 1.00 89.81 222 GLY A C 1
ATOM 1755 O O . GLY A 1 222 ? 11.943 11.043 -16.867 1.00 89.81 222 GLY A O 1
ATOM 1756 N N . TYR A 1 223 ? 11.545 12.477 -15.161 1.00 92.94 223 TYR A N 1
ATOM 1757 C CA . TYR A 1 223 ? 11.775 11.496 -14.100 1.00 92.94 223 TYR A CA 1
ATOM 1758 C C . TYR A 1 223 ? 10.730 10.380 -14.183 1.00 92.94 223 TYR A C 1
ATOM 1760 O O . TYR A 1 223 ? 9.572 10.645 -14.489 1.00 92.94 223 TYR A O 1
ATOM 1768 N N . SER A 1 224 ? 11.167 9.141 -13.963 1.00 96.50 224 SER A N 1
ATOM 1769 C CA . SER A 1 224 ? 10.328 7.951 -14.065 1.00 96.50 224 SER A CA 1
ATOM 1770 C C . SER A 1 224 ? 10.793 6.896 -13.069 1.00 96.50 224 SER A C 1
ATOM 1772 O O . SER A 1 224 ? 11.988 6.582 -13.004 1.00 96.50 224 SER A O 1
ATOM 1774 N N . GLU A 1 225 ? 9.839 6.355 -12.322 1.00 97.69 225 GLU A N 1
ATOM 1775 C CA . GLU A 1 225 ? 9.991 5.261 -11.361 1.00 97.69 225 GLU A CA 1
ATOM 1776 C C . GLU A 1 225 ? 8.790 4.299 -11.456 1.00 97.69 225 GLU A C 1
ATOM 1778 O O . GLU A 1 225 ? 8.025 4.383 -12.423 1.00 97.69 225 GLU A O 1
ATOM 1783 N N . GLY A 1 226 ? 8.662 3.341 -10.537 1.00 97.94 226 GLY A N 1
ATOM 1784 C CA . GLY A 1 226 ? 7.607 2.320 -10.546 1.00 97.94 226 GLY A CA 1
ATOM 1785 C C . GLY A 1 226 ? 7.310 1.665 -11.897 1.00 97.94 226 GLY A C 1
ATOM 1786 O O . GLY A 1 226 ? 6.138 1.626 -12.296 1.00 97.94 226 GLY A O 1
ATOM 1787 N N . PRO A 1 227 ? 8.328 1.235 -12.667 1.00 98.50 227 PRO A N 1
ATOM 1788 C CA . PRO A 1 227 ? 8.075 0.555 -13.919 1.00 98.50 227 PRO A CA 1
ATOM 1789 C C . PRO A 1 227 ? 7.613 -0.878 -13.677 1.00 98.50 227 PRO A C 1
ATOM 1791 O O . PRO A 1 227 ? 8.061 -1.531 -12.743 1.00 98.50 227 PRO A O 1
ATOM 1794 N N . PHE A 1 228 ? 6.818 -1.400 -14.599 1.00 98.69 228 PHE A N 1
ATOM 1795 C CA . PHE A 1 228 ? 6.551 -2.832 -14.676 1.00 98.69 228 PHE A CA 1
ATOM 1796 C C . PHE A 1 228 ? 6.347 -3.257 -16.128 1.00 98.69 228 PHE A C 1
ATOM 1798 O O . PHE A 1 228 ? 6.063 -2.440 -17.016 1.00 98.69 228 PHE A O 1
ATOM 1805 N N . LEU A 1 229 ? 6.506 -4.557 -16.373 1.00 98.38 229 LEU A N 1
ATOM 1806 C CA . LEU A 1 229 ? 6.199 -5.178 -17.656 1.00 98.38 229 LEU A CA 1
ATOM 1807 C C . LEU A 1 229 ? 5.079 -6.197 -17.485 1.00 98.38 229 LEU A C 1
ATOM 1809 O O . LEU A 1 229 ? 5.044 -6.968 -16.528 1.00 98.38 229 LEU A O 1
ATOM 1813 N N . PHE A 1 230 ? 4.200 -6.266 -18.477 1.00 98.31 230 PHE A N 1
ATOM 1814 C CA . PHE A 1 230 ? 3.306 -7.407 -18.628 1.00 98.31 230 PHE A CA 1
ATOM 1815 C C . PHE A 1 230 ? 3.160 -7.788 -20.097 1.00 98.31 230 PHE A C 1
ATOM 1817 O O . PHE A 1 230 ? 3.378 -6.976 -20.999 1.00 98.31 230 PHE A O 1
ATOM 1824 N N . LYS A 1 231 ? 2.787 -9.045 -20.338 1.00 98.25 231 LYS A N 1
ATOM 1825 C CA . LYS A 1 231 ? 2.566 -9.591 -21.675 1.00 98.25 231 LYS A CA 1
ATOM 1826 C C . LYS A 1 231 ? 1.098 -9.940 -21.841 1.00 98.25 231 LYS A C 1
ATOM 1828 O O . LYS A 1 231 ? 0.497 -10.546 -20.959 1.00 98.25 231 LYS A O 1
ATOM 1833 N N . ARG A 1 232 ? 0.515 -9.581 -22.982 1.00 97.88 232 ARG A N 1
ATOM 1834 C CA . ARG A 1 232 ? -0.853 -9.965 -23.342 1.00 97.88 232 ARG A CA 1
ATOM 1835 C C . ARG A 1 232 ? -0.937 -10.235 -24.834 1.00 97.88 232 ARG A C 1
ATOM 1837 O O . ARG A 1 232 ? -0.632 -9.363 -25.640 1.00 97.88 232 ARG A O 1
ATOM 1844 N N . LYS A 1 233 ? -1.388 -11.440 -25.204 1.00 96.69 233 LYS A N 1
ATOM 1845 C CA . LYS A 1 233 ? -1.574 -11.866 -26.607 1.00 96.69 233 LYS A CA 1
ATOM 1846 C C . LYS A 1 233 ? -0.337 -11.602 -27.489 1.00 96.69 233 LYS A C 1
ATOM 1848 O O . LYS A 1 233 ? -0.457 -11.071 -28.588 1.00 96.69 233 LYS A O 1
ATOM 1853 N N . GLY A 1 234 ? 0.851 -11.938 -26.979 1.00 97.75 234 GLY A N 1
ATOM 1854 C CA . GLY A 1 234 ? 2.123 -11.769 -27.696 1.00 97.75 234 GLY A CA 1
ATOM 1855 C C . GLY A 1 234 ? 2.666 -10.335 -27.753 1.00 97.75 234 GLY A C 1
ATOM 1856 O O . GLY A 1 234 ? 3.683 -10.107 -28.399 1.00 97.75 234 GLY A O 1
ATOM 1857 N N . ILE A 1 235 ? 2.019 -9.372 -27.090 1.00 98.62 235 ILE A N 1
ATOM 1858 C CA . ILE A 1 235 ? 2.490 -7.987 -26.987 1.00 98.62 235 ILE A CA 1
ATOM 1859 C C . ILE A 1 235 ? 3.053 -7.760 -25.585 1.00 98.62 235 ILE A C 1
ATOM 1861 O O . ILE A 1 235 ? 2.392 -8.079 -24.596 1.00 98.62 235 ILE A O 1
ATOM 1865 N N . TYR A 1 236 ? 4.250 -7.187 -25.512 1.00 98.88 236 TYR A N 1
ATOM 1866 C CA . TYR A 1 236 ? 4.893 -6.731 -24.285 1.00 98.88 236 TYR A CA 1
ATOM 1867 C C . TYR A 1 236 ? 4.552 -5.260 -24.057 1.00 98.88 236 TYR A C 1
ATOM 1869 O O . TYR A 1 236 ? 4.709 -4.437 -24.962 1.00 98.88 236 TYR A O 1
ATOM 1877 N N . TYR A 1 237 ? 4.100 -4.933 -22.853 1.00 98.81 237 TYR A N 1
ATOM 1878 C CA . TYR A 1 237 ? 3.746 -3.582 -22.436 1.00 98.81 237 TYR A CA 1
ATOM 1879 C C . TYR A 1 237 ? 4.748 -3.129 -21.385 1.00 98.81 237 TYR A C 1
ATOM 1881 O O . TYR A 1 237 ? 4.802 -3.709 -20.304 1.00 98.81 237 TYR A O 1
ATOM 1889 N N . TYR A 1 238 ? 5.527 -2.097 -21.705 1.00 98.81 238 TYR A N 1
ATOM 1890 C CA . TYR A 1 238 ? 6.360 -1.402 -20.731 1.00 98.81 238 TYR A CA 1
ATOM 1891 C C . TYR A 1 238 ? 5.572 -0.216 -20.192 1.00 98.81 238 TYR A C 1
ATOM 1893 O O . TYR A 1 238 ? 5.308 0.731 -20.933 1.00 98.81 238 TYR A O 1
ATOM 1901 N N . VAL A 1 239 ? 5.173 -0.283 -18.926 1.00 98.69 239 VAL A N 1
ATOM 1902 C CA . VAL A 1 239 ? 4.372 0.748 -18.266 1.00 98.69 239 VAL A CA 1
ATOM 1903 C C . VAL A 1 239 ? 5.257 1.470 -17.264 1.00 98.69 239 VAL A C 1
ATOM 1905 O O . VAL A 1 239 ? 5.967 0.837 -16.486 1.00 98.69 239 VAL A O 1
ATOM 1908 N N . TYR A 1 240 ? 5.263 2.798 -17.316 1.00 98.00 240 TYR A N 1
ATOM 1909 C CA . TYR A 1 240 ? 6.203 3.609 -16.552 1.00 98.00 240 TYR A CA 1
ATOM 1910 C C . TYR A 1 240 ? 5.568 4.910 -16.100 1.00 98.00 240 TYR A C 1
ATOM 1912 O O . TYR A 1 240 ? 4.777 5.532 -16.816 1.00 98.00 240 TYR A O 1
ATOM 1920 N N . THR A 1 241 ? 5.922 5.323 -14.892 1.00 97.12 241 THR A N 1
ATOM 1921 C CA . THR A 1 241 ? 5.402 6.569 -14.358 1.00 97.12 241 THR A CA 1
ATOM 1922 C C . THR A 1 241 ? 6.158 7.779 -14.893 1.00 97.12 241 THR A C 1
ATOM 1924 O O . THR A 1 241 ? 7.289 7.671 -15.380 1.00 97.12 241 THR A O 1
ATOM 1927 N N . LEU A 1 242 ? 5.544 8.948 -14.752 1.00 94.75 242 LEU A N 1
ATOM 1928 C CA . LEU A 1 242 ? 6.177 10.251 -14.897 1.00 94.75 242 LEU A CA 1
ATOM 1929 C C . LEU A 1 242 ? 5.726 11.168 -13.757 1.00 94.75 242 LEU A C 1
ATOM 1931 O O . LEU A 1 242 ? 4.671 10.942 -13.159 1.00 94.75 242 LEU A O 1
ATOM 1935 N N . SER A 1 243 ? 6.479 12.250 -13.529 1.00 92.56 243 SER A N 1
ATOM 1936 C CA . SER A 1 243 ? 6.172 13.259 -12.503 1.00 92.56 243 SER A CA 1
ATOM 1937 C C . SER A 1 243 ? 6.222 12.680 -11.075 1.00 92.56 243 SER A C 1
ATOM 1939 O O . SER A 1 243 ? 7.036 11.806 -10.792 1.00 92.56 243 SER A O 1
ATOM 1941 N N . GLY A 1 244 ? 5.413 13.214 -10.158 1.00 92.44 244 GLY A N 1
ATOM 1942 C CA . GLY A 1 244 ? 5.268 12.732 -8.789 1.00 92.44 244 GLY A CA 1
ATOM 1943 C C . GLY A 1 244 ? 4.203 13.507 -8.012 1.00 92.44 244 GLY A C 1
ATOM 1944 O O . GLY A 1 244 ? 3.622 14.480 -8.505 1.00 92.44 244 GLY A O 1
ATOM 1945 N N . GLY A 1 245 ? 3.938 13.080 -6.777 1.00 93.94 245 GLY A N 1
ATOM 1946 C CA . GLY A 1 245 ? 2.909 13.691 -5.932 1.00 93.94 245 GLY A CA 1
ATOM 1947 C C . GLY A 1 245 ? 1.523 13.619 -6.580 1.00 93.94 245 GLY A C 1
ATOM 1948 O O . GLY A 1 245 ? 1.174 12.619 -7.192 1.00 93.94 245 GLY A O 1
ATOM 1949 N N . SER A 1 246 ? 0.739 14.691 -6.485 1.00 94.81 246 SER A N 1
ATOM 1950 C CA . SER A 1 246 ? -0.601 14.791 -7.090 1.00 94.81 246 SER A CA 1
ATOM 1951 C C . SER A 1 246 ? -0.590 14.894 -8.621 1.00 94.81 246 SER A C 1
ATOM 1953 O O . SER A 1 246 ? -1.653 14.900 -9.240 1.00 94.81 246 SER A O 1
ATOM 1955 N N . ASN A 1 247 ? 0.596 14.965 -9.231 1.00 94.44 247 ASN A N 1
ATOM 1956 C CA . ASN A 1 247 ? 0.803 15.036 -10.676 1.00 94.44 247 ASN A CA 1
ATOM 1957 C C . ASN A 1 247 ? 1.335 13.731 -11.264 1.00 94.44 247 ASN A C 1
ATOM 1959 O O . ASN A 1 247 ? 1.734 13.716 -12.426 1.00 94.44 247 ASN A O 1
ATOM 1963 N N . TYR A 1 248 ? 1.377 12.659 -10.469 1.00 95.06 248 TYR A N 1
ATOM 1964 C CA . TYR A 1 248 ? 1.737 11.337 -10.958 1.00 95.06 248 TYR A CA 1
ATOM 1965 C C . TYR A 1 248 ? 0.854 10.925 -12.141 1.00 95.06 248 TYR A C 1
ATOM 1967 O O . TYR A 1 248 ? -0.370 11.072 -12.091 1.00 95.06 248 TYR A O 1
ATOM 1975 N N . VAL A 1 249 ? 1.488 10.391 -13.184 1.00 95.25 249 VAL A N 1
ATOM 1976 C CA . VAL A 1 249 ? 0.811 9.788 -14.337 1.00 95.25 249 VAL A CA 1
ATOM 1977 C C . VAL A 1 249 ? 1.519 8.506 -14.759 1.00 95.25 249 VAL A C 1
ATOM 1979 O O . VAL A 1 249 ? 2.723 8.366 -14.537 1.00 95.25 249 VAL A O 1
ATOM 1982 N N . TYR A 1 250 ? 0.799 7.609 -15.432 1.00 97.12 250 TYR A N 1
ATOM 1983 C CA . TYR A 1 250 ? 1.383 6.466 -16.136 1.00 97.12 250 TYR A CA 1
ATOM 1984 C C . TYR A 1 250 ? 1.301 6.642 -17.646 1.00 97.12 250 TYR A C 1
ATOM 1986 O O . TYR A 1 250 ? 0.241 6.960 -18.190 1.00 97.12 250 TYR A O 1
ATOM 1994 N N . ALA A 1 251 ? 2.416 6.348 -18.307 1.00 96.94 251 ALA A N 1
ATOM 1995 C CA . ALA A 1 251 ? 2.508 6.155 -19.743 1.00 96.94 251 ALA A CA 1
ATOM 1996 C C . ALA A 1 251 ? 2.881 4.699 -20.069 1.00 96.94 251 ALA A C 1
ATOM 1998 O O . ALA A 1 251 ? 3.308 3.948 -19.187 1.00 96.94 251 ALA A O 1
ATOM 1999 N N . TYR A 1 252 ? 2.749 4.290 -21.332 1.00 98.25 252 TYR A N 1
ATOM 2000 C CA . TYR A 1 252 ? 3.218 2.974 -21.768 1.00 98.25 252 TYR A CA 1
ATOM 2001 C C . TYR A 1 252 ? 3.787 2.949 -23.187 1.00 98.25 252 TYR A C 1
ATOM 2003 O O . TYR A 1 252 ? 3.460 3.778 -24.035 1.00 98.25 252 TYR A O 1
ATOM 2011 N N . MET A 1 253 ? 4.616 1.935 -23.434 1.00 98.62 253 MET A N 1
ATOM 2012 C CA . MET A 1 253 ? 5.134 1.555 -24.746 1.00 98.62 253 MET A CA 1
ATOM 2013 C C . MET A 1 253 ? 4.803 0.088 -25.047 1.00 98.62 253 MET A C 1
ATOM 2015 O O . MET A 1 253 ? 4.604 -0.712 -24.132 1.00 98.62 253 MET A O 1
ATOM 2019 N N . MET A 1 254 ? 4.792 -0.286 -26.328 1.00 98.75 254 MET A N 1
ATOM 2020 C CA . MET A 1 254 ? 4.489 -1.644 -26.794 1.00 98.75 254 MET A CA 1
ATOM 2021 C C . MET A 1 254 ? 5.669 -2.249 -27.563 1.00 98.75 254 MET A C 1
ATOM 2023 O O . MET A 1 254 ? 6.316 -1.561 -28.350 1.00 98.75 254 MET A O 1
ATOM 2027 N N . SER A 1 255 ? 5.924 -3.545 -27.390 1.00 98.62 255 SER A N 1
ATOM 2028 C CA . SER A 1 255 ? 6.832 -4.323 -28.240 1.00 98.62 255 SER A CA 1
ATOM 2029 C C . SER A 1 255 ? 6.182 -5.634 -28.671 1.00 98.62 255 SER A C 1
ATOM 2031 O O . SER A 1 255 ? 5.437 -6.251 -27.912 1.00 98.62 255 SER A O 1
ATOM 2033 N N . LYS A 1 256 ? 6.474 -6.071 -29.897 1.00 97.75 256 LYS A N 1
ATOM 2034 C CA . LYS A 1 256 ? 6.124 -7.408 -30.415 1.00 97.75 256 LYS A CA 1
ATOM 2035 C C . LYS A 1 256 ? 7.352 -8.310 -30.577 1.00 97.75 256 LYS A C 1
ATOM 2037 O O . LYS A 1 256 ? 7.212 -9.442 -31.020 1.00 97.75 256 LYS A O 1
ATOM 2042 N N . THR A 1 257 ? 8.540 -7.801 -30.246 1.00 97.38 257 THR A N 1
ATOM 2043 C CA . THR A 1 257 ? 9.813 -8.509 -30.435 1.00 97.38 257 THR A CA 1
ATOM 2044 C C . THR A 1 257 ? 10.233 -9.241 -29.169 1.00 97.38 257 THR A C 1
ATOM 2046 O O . THR A 1 257 ? 10.685 -10.378 -29.240 1.00 97.38 257 THR A O 1
ATOM 2049 N N . GLY A 1 258 ? 10.080 -8.605 -28.008 1.00 97.50 258 GLY A N 1
ATOM 2050 C CA . GLY A 1 258 ? 10.494 -9.189 -26.740 1.00 97.50 258 GLY A CA 1
ATOM 2051 C C . GLY A 1 258 ? 10.519 -8.177 -25.595 1.00 97.50 258 GLY A C 1
ATOM 2052 O O . GLY A 1 258 ? 10.305 -6.980 -25.813 1.00 97.50 258 GLY A O 1
ATOM 2053 N N . PRO A 1 259 ? 10.842 -8.631 -24.375 1.00 97.62 259 PRO A N 1
ATOM 2054 C CA . PRO A 1 259 ? 10.845 -7.789 -23.178 1.00 97.62 259 PRO A CA 1
ATOM 2055 C C . PRO A 1 259 ? 11.933 -6.708 -23.199 1.00 97.62 259 PRO A C 1
ATOM 2057 O O . PRO A 1 259 ? 11.749 -5.648 -22.606 1.00 97.62 259 PRO A O 1
ATOM 2060 N N . LEU A 1 260 ? 13.036 -6.924 -23.925 1.00 97.81 260 LEU A N 1
ATOM 2061 C CA . LEU A 1 260 ? 14.104 -5.931 -24.109 1.00 97.81 260 LEU A CA 1
ATOM 2062 C C . LEU A 1 260 ? 13.808 -4.909 -25.225 1.00 97.81 260 LEU A C 1
ATOM 2064 O O . LEU A 1 260 ? 14.603 -4.000 -25.458 1.00 97.81 260 LEU A O 1
ATOM 2068 N N . GLY A 1 261 ? 12.665 -5.031 -25.906 1.00 95.94 261 GLY A N 1
ATOM 2069 C CA . GLY A 1 261 ? 12.287 -4.175 -27.023 1.00 95.94 261 GLY A CA 1
ATOM 2070 C C . GLY A 1 261 ? 12.826 -4.653 -28.384 1.00 95.94 261 GLY A C 1
ATOM 2071 O O . GLY A 1 261 ? 13.113 -5.839 -28.550 1.00 95.94 261 GLY A O 1
ATOM 2072 N N . PRO A 1 262 ? 12.926 -3.754 -29.385 1.00 96.94 262 PRO A N 1
ATOM 2073 C CA . PRO A 1 262 ? 12.623 -2.324 -29.303 1.00 96.94 262 PRO A CA 1
ATOM 2074 C C . PRO A 1 262 ? 11.146 -2.062 -28.985 1.00 96.94 262 PRO A C 1
ATOM 2076 O O . PRO A 1 262 ? 10.271 -2.873 -29.296 1.00 96.94 262 PRO A O 1
ATOM 2079 N N . TYR A 1 263 ? 10.886 -0.928 -28.341 1.00 98.25 263 TYR A N 1
ATOM 2080 C CA . TYR A 1 263 ? 9.550 -0.474 -27.970 1.00 98.25 263 TYR A CA 1
ATOM 2081 C C . TYR A 1 263 ? 9.085 0.653 -28.894 1.00 98.25 263 TYR A C 1
ATOM 2083 O O . TYR A 1 263 ? 9.884 1.456 -29.372 1.00 98.25 263 TYR A O 1
ATOM 2091 N N . SER A 1 264 ? 7.782 0.723 -29.141 1.00 97.75 264 SER A N 1
ATOM 2092 C CA . SER A 1 264 ? 7.134 1.771 -29.928 1.00 97.75 264 SER A CA 1
ATOM 2093 C C . SER A 1 264 ? 5.932 2.331 -29.182 1.00 97.75 264 SER A C 1
ATOM 2095 O O . SER A 1 264 ? 5.296 1.636 -28.387 1.00 97.75 264 SER A O 1
ATOM 2097 N N . ALA A 1 265 ? 5.647 3.609 -29.417 1.00 96.25 265 ALA A N 1
ATOM 2098 C CA . ALA A 1 265 ? 4.462 4.253 -28.873 1.00 96.25 265 ALA A CA 1
ATOM 2099 C C . ALA A 1 265 ? 3.197 3.578 -29.430 1.00 96.25 265 ALA A C 1
ATOM 2101 O O . ALA A 1 265 ? 3.221 3.102 -30.572 1.00 96.25 265 ALA A O 1
ATOM 2102 N N . PRO A 1 266 ? 2.088 3.545 -28.675 1.00 96.75 266 PRO A N 1
ATOM 2103 C CA . PRO A 1 266 ? 0.804 3.179 -29.256 1.00 96.75 266 PRO A CA 1
ATOM 2104 C C . PRO A 1 266 ? 0.380 4.190 -30.334 1.00 96.75 266 PRO A C 1
ATOM 2106 O O . PRO A 1 266 ? 0.794 5.345 -30.323 1.00 96.75 266 PRO A O 1
ATOM 2109 N N . SER A 1 267 ? -0.495 3.766 -31.247 1.00 93.06 267 SER A N 1
ATOM 2110 C CA . SER A 1 267 ? -1.129 4.643 -32.247 1.00 93.06 267 SER A CA 1
ATOM 2111 C C . SER A 1 267 ? -2.113 5.654 -31.635 1.00 93.06 267 SER A C 1
ATOM 2113 O O . SER A 1 267 ? -2.495 6.618 -32.295 1.00 93.06 267 SER A O 1
ATOM 2115 N N . GLY A 1 268 ? -2.544 5.420 -30.391 1.00 91.19 268 GLY A N 1
ATOM 2116 C CA . GLY A 1 268 ? -3.437 6.278 -29.613 1.00 91.19 268 GLY A CA 1
ATOM 2117 C C . GLY A 1 268 ? -2.735 6.939 -28.417 1.00 91.19 268 GLY A C 1
ATOM 2118 O O . GLY A 1 268 ? -1.516 7.102 -28.437 1.00 91.19 268 GLY A O 1
ATOM 2119 N N . PRO A 1 269 ? -3.477 7.325 -27.361 1.00 92.12 269 PRO A N 1
ATOM 2120 C CA . PRO A 1 269 ? -2.874 7.939 -26.182 1.00 92.12 269 PRO A CA 1
ATOM 2121 C C . PRO A 1 269 ? -1.909 6.968 -25.490 1.00 92.12 269 PRO A C 1
ATOM 2123 O O . PRO A 1 269 ? -2.252 5.817 -25.217 1.00 92.12 269 PRO A O 1
ATOM 2126 N N . ASP A 1 270 ? -0.707 7.455 -25.190 1.00 94.38 270 ASP A N 1
ATOM 2127 C CA . ASP A 1 270 ? 0.303 6.757 -24.394 1.00 94.38 270 ASP A CA 1
ATOM 2128 C C . ASP A 1 270 ? 0.109 6.984 -22.890 1.00 94.38 270 ASP A C 1
ATOM 2130 O O . ASP A 1 270 ? 0.443 6.102 -22.110 1.00 94.38 270 ASP A O 1
ATOM 2134 N N . ILE A 1 271 ? -0.469 8.117 -22.476 1.00 95.00 271 ILE A N 1
ATOM 2135 C CA . ILE A 1 271 ? -0.877 8.378 -21.087 1.00 95.00 271 ILE A CA 1
ATOM 2136 C C . ILE A 1 271 ? -2.169 7.613 -20.784 1.00 95.00 271 ILE A C 1
ATOM 2138 O O . ILE A 1 271 ? -3.207 7.847 -21.405 1.00 95.00 271 ILE A O 1
ATOM 2142 N N . ILE A 1 272 ? -2.106 6.706 -19.810 1.00 95.94 272 ILE A N 1
ATOM 2143 C CA . ILE A 1 272 ? -3.193 5.774 -19.474 1.00 95.94 272 ILE A CA 1
ATOM 2144 C C . ILE A 1 272 ? -3.759 5.963 -18.069 1.00 95.94 272 ILE A C 1
ATOM 2146 O O . ILE A 1 272 ? -4.828 5.430 -17.783 1.00 95.94 272 ILE A O 1
ATOM 2150 N N . LEU A 1 273 ? -3.077 6.718 -17.208 1.00 95.62 273 LEU A N 1
ATOM 2151 C CA . LEU A 1 273 ? -3.515 7.016 -15.846 1.00 95.62 273 LEU A CA 1
ATOM 2152 C C . LEU A 1 273 ? -3.065 8.433 -15.484 1.00 95.62 273 LEU A C 1
ATOM 2154 O O . LEU A 1 273 ? -1.893 8.757 -15.662 1.00 95.62 273 LEU A O 1
ATOM 2158 N N . GLN A 1 274 ? -3.979 9.271 -15.000 1.00 94.88 274 GLN A N 1
ATOM 2159 C CA . GLN A 1 274 ? -3.696 10.639 -14.557 1.00 94.88 274 GLN A CA 1
ATOM 2160 C C . GLN A 1 274 ? -4.756 11.112 -13.559 1.00 94.88 274 GLN A C 1
ATOM 2162 O O . GLN A 1 274 ? -5.806 10.482 -13.424 1.00 94.88 274 GLN A O 1
ATOM 2167 N N . SER A 1 275 ? -4.489 12.226 -12.880 1.00 95.62 275 SER A N 1
ATOM 2168 C CA . SER A 1 275 ? -5.439 12.845 -11.954 1.00 95.62 275 SER A CA 1
ATOM 2169 C C . SER A 1 275 ? -6.788 13.147 -12.602 1.00 95.62 275 SER A C 1
ATOM 2171 O O . SER A 1 275 ? -6.857 13.680 -13.710 1.00 95.62 275 SER A O 1
ATOM 2173 N N . ASP A 1 276 ? -7.856 12.891 -11.852 1.00 95.62 276 ASP A N 1
ATOM 2174 C CA . ASP A 1 276 ? -9.212 13.324 -12.167 1.00 95.62 276 ASP A CA 1
ATOM 2175 C C . ASP A 1 276 ? -9.739 14.162 -10.995 1.00 95.62 276 ASP A C 1
ATOM 2177 O O . ASP A 1 276 ? -10.033 13.665 -9.900 1.00 95.62 276 ASP A O 1
ATOM 2181 N N . ILE A 1 277 ? -9.820 15.473 -11.232 1.00 95.06 277 ILE A N 1
ATOM 2182 C CA . ILE A 1 277 ? -10.254 16.454 -10.235 1.00 95.06 277 ILE A CA 1
ATOM 2183 C C . ILE A 1 277 ? -11.728 16.234 -9.875 1.00 95.06 277 ILE A C 1
ATOM 2185 O O . ILE A 1 277 ? -12.077 16.308 -8.697 1.00 95.06 277 ILE A O 1
ATOM 2189 N N . ALA A 1 278 ? -12.577 15.920 -10.859 1.00 94.88 278 ALA A N 1
ATOM 2190 C CA . ALA A 1 278 ? -14.007 15.714 -10.649 1.00 94.88 278 ALA A CA 1
ATOM 2191 C C . ALA A 1 278 ? -14.281 14.421 -9.869 1.00 94.88 278 ALA A C 1
ATOM 2193 O O . ALA A 1 278 ? -15.159 14.392 -9.008 1.00 94.88 278 ALA A O 1
ATOM 2194 N N . ALA A 1 279 ? -13.490 13.371 -10.109 1.00 95.12 279 ALA A N 1
ATOM 2195 C CA . ALA A 1 279 ? -13.560 12.125 -9.346 1.00 95.12 279 ALA A CA 1
ATOM 2196 C C . ALA A 1 279 ? -12.858 12.195 -7.973 1.00 95.12 279 ALA A C 1
ATOM 2198 O O . ALA A 1 279 ? -12.951 11.244 -7.191 1.00 95.12 279 ALA A O 1
ATOM 2199 N N . ASN A 1 280 ? -12.164 13.301 -7.666 1.00 94.94 280 ASN A N 1
ATOM 2200 C CA . ASN A 1 280 ? -11.351 13.483 -6.460 1.00 94.94 280 ASN A CA 1
ATOM 2201 C C . ASN A 1 280 ? -10.337 12.336 -6.254 1.00 94.94 280 ASN A C 1
ATOM 2203 O O . ASN A 1 280 ? -10.241 11.759 -5.160 1.00 94.94 280 ASN A O 1
ATOM 2207 N N . VAL A 1 281 ? -9.627 12.002 -7.339 1.00 97.19 281 VAL A N 1
ATOM 2208 C CA . VAL A 1 281 ? -8.515 11.043 -7.383 1.00 97.19 281 VAL A CA 1
ATOM 2209 C C . VAL A 1 281 ? -7.294 11.763 -7.934 1.00 97.19 281 VAL A C 1
ATOM 2211 O O . VAL A 1 281 ? -7.280 12.174 -9.096 1.00 97.19 281 VAL A O 1
ATOM 2214 N N . TRP A 1 282 ? -6.278 11.955 -7.098 1.00 97.25 282 TRP A N 1
ATOM 2215 C CA . TRP A 1 282 ? -5.112 12.763 -7.435 1.00 97.25 282 TRP A CA 1
ATOM 2216 C C . TRP A 1 282 ? -3.844 11.917 -7.447 1.00 97.25 282 TRP A C 1
ATOM 2218 O O . TRP A 1 282 ? -3.636 11.082 -6.570 1.00 97.25 282 TRP A O 1
ATOM 2228 N N . GLY A 1 283 ? -2.984 12.176 -8.429 1.00 96.56 283 GLY A N 1
ATOM 2229 C CA . GLY A 1 283 ? -1.676 11.553 -8.582 1.00 96.56 283 GLY A CA 1
ATOM 2230 C C . GLY A 1 283 ? -1.709 10.030 -8.561 1.00 96.56 283 GLY A C 1
ATOM 2231 O O . GLY A 1 283 ? -1.071 9.459 -7.678 1.00 96.56 283 GLY A O 1
ATOM 2232 N N . PRO A 1 284 ? -2.447 9.367 -9.471 1.00 97.31 284 PRO A N 1
ATOM 2233 C CA . PRO A 1 284 ? -2.442 7.916 -9.550 1.00 97.31 284 PRO A CA 1
ATOM 2234 C C . PRO A 1 284 ? -1.061 7.422 -10.021 1.00 97.31 284 PRO A C 1
ATOM 2236 O O . PRO A 1 284 ? -0.754 7.413 -11.215 1.00 97.31 284 PRO A O 1
ATOM 2239 N N . GLY A 1 285 ? -0.203 7.110 -9.051 1.00 96.50 285 GLY A N 1
ATOM 2240 C CA . GLY A 1 285 ? 1.225 6.837 -9.231 1.00 96.50 285 GLY A CA 1
ATOM 2241 C C . GLY A 1 285 ? 1.561 5.356 -9.175 1.00 96.50 285 GLY A C 1
ATOM 2242 O O . GLY A 1 285 ? 0.697 4.537 -9.471 1.00 96.50 285 GLY A O 1
ATOM 2243 N N . HIS A 1 286 ? 2.800 5.033 -8.774 1.00 98.50 286 HIS A N 1
ATOM 2244 C CA . HIS A 1 286 ? 3.353 3.671 -8.707 1.00 98.50 286 HIS A CA 1
ATOM 2245 C C . HIS A 1 286 ? 2.296 2.623 -8.329 1.00 98.50 286 HIS A C 1
ATOM 2247 O O . HIS A 1 286 ? 1.610 2.742 -7.310 1.00 98.50 286 HIS A O 1
ATOM 2253 N N . GLY A 1 287 ? 2.177 1.601 -9.173 1.00 97.50 287 GLY A N 1
ATOM 2254 C CA . GLY A 1 287 ? 1.335 0.439 -8.954 1.00 97.50 287 GLY A CA 1
ATOM 2255 C C . GLY A 1 287 ? 1.637 -0.701 -9.918 1.00 97.50 287 GLY A C 1
ATOM 2256 O O . GLY A 1 287 ? 2.734 -0.781 -10.466 1.00 97.50 287 GLY A O 1
ATOM 2257 N N . ASN A 1 288 ? 0.657 -1.573 -10.144 1.00 96.44 288 ASN A N 1
ATOM 2258 C CA . ASN A 1 288 ? 0.810 -2.748 -10.991 1.00 96.44 288 ASN A CA 1
ATOM 2259 C C . ASN A 1 288 ? -0.485 -3.118 -11.732 1.00 96.44 288 ASN A C 1
ATOM 2261 O O . ASN A 1 288 ? -1.598 -2.763 -11.335 1.00 96.44 288 ASN A O 1
ATOM 2265 N N . VAL A 1 289 ? -0.341 -3.895 -12.808 1.00 98.19 289 VAL A N 1
ATOM 2266 C CA . VAL A 1 289 ? -1.474 -4.520 -13.503 1.00 98.19 289 VAL A CA 1
ATOM 2267 C C . VAL A 1 289 ? -1.657 -5.955 -13.024 1.00 98.19 289 VAL A C 1
ATOM 2269 O O . VAL A 1 289 ? -0.727 -6.762 -13.030 1.00 98.19 289 VAL A O 1
ATOM 2272 N N . PHE A 1 290 ? -2.892 -6.275 -12.657 1.00 97.44 290 PHE A N 1
ATOM 2273 C CA . PHE A 1 290 ? -3.323 -7.587 -12.207 1.00 97.44 290 PHE A CA 1
ATOM 2274 C C . PHE A 1 290 ? -4.353 -8.165 -13.180 1.00 97.44 290 PHE A C 1
ATOM 2276 O O . PHE A 1 290 ? -5.361 -7.528 -13.487 1.00 97.44 290 PHE A O 1
ATOM 2283 N N . GLU A 1 291 ? -4.112 -9.384 -13.657 1.00 96.19 291 GLU A N 1
ATOM 2284 C CA . GLU A 1 291 ? -5.106 -10.154 -14.402 1.00 96.19 291 GLU A CA 1
ATOM 2285 C C . GLU A 1 291 ? -5.956 -10.964 -13.421 1.00 96.19 291 GLU A C 1
ATOM 2287 O O . GLU A 1 291 ? -5.442 -11.817 -12.697 1.00 96.19 291 GLU A O 1
ATOM 2292 N N . MET A 1 292 ? -7.264 -10.709 -13.407 1.00 93.50 292 MET A N 1
ATOM 2293 C CA . MET A 1 292 ? -8.204 -11.440 -12.565 1.00 93.50 292 MET A CA 1
ATOM 2294 C C . MET A 1 292 ? -8.347 -12.890 -13.068 1.00 93.50 292 MET A C 1
ATOM 2296 O O . MET A 1 292 ? -8.845 -13.093 -14.187 1.00 93.50 292 MET A O 1
ATOM 2300 N N . PRO A 1 293 ? -7.970 -13.903 -12.260 1.00 92.44 293 PRO A N 1
ATOM 2301 C CA . PRO A 1 293 ? -7.887 -15.295 -12.697 1.00 92.44 293 PRO A CA 1
ATOM 2302 C C . PRO A 1 293 ? -9.166 -15.807 -13.351 1.00 92.44 293 PRO A C 1
ATOM 2304 O O . PRO A 1 293 ? -10.256 -15.667 -12.803 1.00 92.44 293 PRO A O 1
ATOM 2307 N N . GLY A 1 294 ? -9.034 -16.418 -14.530 1.00 91.06 294 GLY A N 1
ATOM 2308 C CA . GLY A 1 294 ? -10.148 -17.058 -15.236 1.00 91.06 294 GLY A CA 1
ATOM 2309 C C . GLY A 1 294 ? -11.205 -16.108 -15.813 1.00 91.06 294 GLY A C 1
ATOM 2310 O O . GLY A 1 294 ? -12.186 -16.583 -16.376 1.00 91.06 294 GLY A O 1
ATOM 2311 N N . THR A 1 295 ? -11.029 -14.785 -15.708 1.00 91.81 295 THR A N 1
ATOM 2312 C CA . THR A 1 295 ? -12.019 -13.803 -16.195 1.00 91.81 295 THR A CA 1
ATOM 2313 C C . THR A 1 295 ? -11.588 -13.075 -17.471 1.00 91.81 295 THR A C 1
ATOM 2315 O O . THR A 1 295 ? -12.428 -12.493 -18.158 1.00 91.81 295 THR A O 1
ATOM 2318 N N . GLY A 1 296 ? -10.282 -13.050 -17.767 1.00 90.75 296 GLY A N 1
ATOM 2319 C CA . GLY A 1 296 ? -9.697 -12.212 -18.821 1.00 90.75 296 GLY A CA 1
ATOM 2320 C C . GLY A 1 296 ? -9.798 -10.701 -18.556 1.00 90.75 296 GLY A C 1
ATOM 2321 O O . GLY A 1 296 ? -9.524 -9.904 -19.458 1.00 90.75 296 GLY A O 1
ATOM 2322 N N . GLN A 1 297 ? -10.219 -10.294 -17.353 1.00 94.62 297 GLN A N 1
ATOM 2323 C CA . GLN A 1 297 ? -10.301 -8.897 -16.937 1.00 94.62 297 GLN A CA 1
ATOM 2324 C C . GLN A 1 297 ? -8.975 -8.455 -16.324 1.00 94.62 297 GLN A C 1
ATOM 2326 O O . GLN A 1 297 ? -8.374 -9.179 -15.533 1.00 94.62 297 GLN A O 1
ATOM 2331 N N . TYR A 1 298 ? -8.548 -7.241 -16.662 1.00 97.88 298 TYR A N 1
ATOM 2332 C CA . TYR A 1 298 ? -7.361 -6.620 -16.090 1.00 97.88 298 TYR A CA 1
ATOM 2333 C C . TYR A 1 298 ? -7.775 -5.476 -15.169 1.00 97.88 298 TYR A C 1
ATOM 2335 O O . TYR A 1 298 ? -8.742 -4.754 -15.428 1.00 97.88 298 TYR A O 1
ATOM 2343 N N . VAL A 1 299 ? -7.024 -5.308 -14.091 1.00 98.00 299 VAL A N 1
ATOM 2344 C CA . VAL A 1 299 ? -7.188 -4.249 -13.099 1.00 98.00 299 VAL A CA 1
ATOM 2345 C C . VAL A 1 299 ? -5.850 -3.548 -12.934 1.00 98.00 299 VAL A C 1
ATOM 2347 O O . VAL A 1 299 ? -4.814 -4.201 -12.854 1.00 98.00 299 VAL A O 1
ATOM 2350 N N . PHE A 1 300 ? -5.875 -2.223 -12.884 1.00 98.69 300 PHE A N 1
ATOM 2351 C CA . PHE A 1 300 ? -4.731 -1.407 -12.511 1.00 98.69 300 PHE A CA 1
ATOM 2352 C C . PHE A 1 300 ? -4.863 -1.058 -11.028 1.00 98.69 300 PHE A C 1
ATOM 2354 O O . PHE A 1 300 ? -5.801 -0.351 -10.655 1.00 98.69 300 PHE A O 1
ATOM 2361 N N . PHE A 1 301 ? -3.946 -1.555 -10.199 1.00 98.69 301 PHE A N 1
ATOM 2362 C CA . PHE A 1 301 ? -3.765 -1.117 -8.815 1.00 98.69 301 PHE A CA 1
ATOM 2363 C C . PHE A 1 301 ? -2.720 -0.010 -8.783 1.00 98.69 301 PHE A C 1
ATOM 2365 O O . PHE A 1 301 ? -1.715 -0.121 -9.473 1.00 98.69 301 PHE A O 1
ATOM 2372 N N . TYR A 1 302 ? -2.946 1.056 -8.024 1.00 98.75 302 TYR A N 1
ATOM 2373 C CA . TYR A 1 302 ? -2.070 2.229 -7.999 1.00 98.75 302 TYR A CA 1
ATOM 2374 C C . TYR A 1 302 ? -2.169 2.971 -6.668 1.00 98.75 302 TYR A C 1
ATOM 2376 O O . TYR A 1 302 ? -3.198 2.907 -5.995 1.00 98.75 302 TYR A O 1
ATOM 2384 N N . LEU A 1 303 ? -1.115 3.691 -6.285 1.00 98.62 303 LEU A N 1
ATOM 2385 C CA . LEU A 1 303 ? -1.200 4.642 -5.176 1.00 98.62 303 LEU A CA 1
ATOM 2386 C C . LEU A 1 303 ? -2.009 5.880 -5.575 1.00 98.62 303 LEU A C 1
ATOM 2388 O O . LEU A 1 303 ? -1.881 6.374 -6.690 1.00 98.62 303 LEU A O 1
ATOM 2392 N N . GLU A 1 304 ? -2.792 6.418 -4.650 1.00 98.50 304 GLU A N 1
ATOM 2393 C CA . GLU A 1 304 ? -3.393 7.751 -4.725 1.00 98.50 304 GLU A CA 1
ATOM 2394 C C . GLU A 1 304 ? -2.674 8.688 -3.745 1.00 98.50 304 GLU A C 1
ATOM 2396 O O . GLU A 1 304 ? -2.199 8.251 -2.695 1.00 98.50 304 GLU A O 1
ATOM 2401 N N . TYR A 1 305 ? -2.579 9.976 -4.089 1.00 97.56 305 TYR A N 1
ATOM 2402 C CA . TYR A 1 305 ? -1.792 10.992 -3.374 1.00 97.56 305 TYR A CA 1
ATOM 2403 C C . TYR A 1 305 ? -2.074 11.103 -1.865 1.00 97.56 305 TYR A C 1
ATOM 2405 O O . TYR A 1 305 ? -1.211 11.553 -1.106 1.00 97.56 305 TYR A O 1
ATOM 2413 N N . GLY A 1 306 ? -3.269 10.726 -1.413 1.00 95.56 306 GLY A N 1
ATOM 2414 C CA . GLY A 1 306 ? -3.639 10.772 -0.008 1.00 95.56 306 GLY A CA 1
ATOM 2415 C C . GLY A 1 306 ? -3.646 12.195 0.551 1.00 95.56 306 GLY A C 1
ATOM 2416 O O . GLY A 1 306 ? -4.036 13.164 -0.109 1.00 95.56 306 GLY A O 1
ATOM 2417 N N . ASN A 1 307 ? -3.216 12.351 1.790 1.00 94.06 307 ASN A N 1
ATOM 2418 C CA . ASN A 1 307 ? -3.137 13.651 2.456 1.00 94.06 307 ASN A CA 1
ATOM 2419 C C . ASN A 1 307 ? -1.802 14.379 2.177 1.00 94.06 307 ASN A C 1
ATOM 2421 O O . ASN A 1 307 ? -1.492 15.378 2.826 1.00 94.06 307 ASN A O 1
ATOM 2425 N N . GLY A 1 308 ? -1.043 13.907 1.180 1.00 92.56 308 GLY A N 1
ATOM 2426 C CA . GLY A 1 308 ? 0.305 14.351 0.839 1.00 92.56 308 GLY A CA 1
ATOM 2427 C C . GLY A 1 308 ? 1.400 13.510 1.498 1.00 92.56 308 GLY A C 1
ATOM 2428 O O . GLY A 1 308 ? 1.160 12.770 2.449 1.00 92.56 308 GLY A O 1
ATOM 2429 N N . TYR A 1 309 ? 2.629 13.627 0.986 1.00 93.56 309 TYR A N 1
ATOM 2430 C CA . TYR A 1 309 ? 3.783 12.833 1.436 1.00 93.56 309 TYR A CA 1
ATOM 2431 C C . TYR A 1 309 ? 3.465 11.324 1.508 1.00 93.56 309 TYR A C 1
ATOM 2433 O O . TYR A 1 309 ? 2.980 10.763 0.529 1.00 93.56 309 TYR A O 1
ATOM 2441 N N . THR A 1 310 ? 3.757 10.665 2.632 1.00 96.62 310 THR A N 1
ATOM 2442 C CA . THR A 1 310 ? 3.564 9.226 2.858 1.00 96.62 310 THR A CA 1
ATOM 2443 C C . THR A 1 310 ? 2.289 8.951 3.653 1.00 96.62 310 THR A C 1
ATOM 2445 O O . THR A 1 310 ? 2.307 8.368 4.737 1.00 96.62 310 THR A O 1
ATOM 2448 N N . THR A 1 311 ? 1.173 9.425 3.099 1.00 97.25 311 THR A N 1
ATOM 2449 C CA . THR A 1 311 ? -0.202 9.121 3.539 1.00 97.25 311 THR A CA 1
ATOM 2450 C C . THR A 1 311 ? -1.027 8.553 2.383 1.00 97.25 311 THR A C 1
ATOM 2452 O O . THR A 1 311 ? -2.236 8.771 2.284 1.00 97.25 311 THR A O 1
ATOM 2455 N N . ARG A 1 312 ? -0.347 7.887 1.447 1.00 98.56 312 ARG A N 1
ATOM 2456 C CA . ARG A 1 312 ? -0.932 7.371 0.209 1.00 98.56 312 ARG A CA 1
ATOM 2457 C C . ARG A 1 312 ? -1.812 6.165 0.520 1.00 98.56 312 ARG A C 1
ATOM 2459 O O . ARG A 1 312 ? -1.609 5.488 1.526 1.00 98.56 312 ARG A O 1
ATOM 2466 N N . GLN A 1 313 ? -2.784 5.890 -0.341 1.00 98.44 313 GLN A N 1
ATOM 2467 C CA . GLN A 1 313 ? -3.611 4.685 -0.238 1.00 98.44 313 GLN A CA 1
ATOM 2468 C C . GLN A 1 313 ? -3.706 3.973 -1.583 1.00 98.44 313 GLN A C 1
ATOM 2470 O O . GLN A 1 313 ? -3.580 4.596 -2.637 1.00 98.44 313 GLN A O 1
ATOM 2475 N N . VAL A 1 314 ? -3.967 2.668 -1.547 1.00 98.69 314 VAL A N 1
ATOM 2476 C CA . VAL A 1 314 ? -4.074 1.844 -2.755 1.00 98.69 314 VAL A CA 1
ATOM 2477 C C . VAL A 1 314 ? -5.479 1.927 -3.338 1.00 98.69 314 VAL A C 1
ATOM 2479 O O . VAL A 1 314 ? -6.467 1.655 -2.659 1.00 98.69 314 VAL A O 1
ATOM 2482 N N . PHE A 1 315 ? -5.561 2.273 -4.615 1.00 98.75 315 PHE A N 1
ATOM 2483 C CA . PHE A 1 315 ? -6.773 2.307 -5.423 1.00 98.75 315 PHE A CA 1
ATOM 2484 C C . PHE A 1 315 ? -6.688 1.240 -6.515 1.00 98.75 315 PHE A C 1
ATOM 2486 O O . PHE A 1 315 ? -5.602 0.807 -6.898 1.00 98.75 315 PHE A O 1
ATOM 2493 N N . ALA A 1 316 ? -7.842 0.826 -7.031 1.00 98.31 316 ALA A N 1
ATOM 2494 C CA . ALA A 1 316 ? -7.945 -0.108 -8.140 1.00 98.31 316 ALA A CA 1
ATOM 2495 C C . ALA A 1 316 ? -9.042 0.310 -9.121 1.00 98.31 316 ALA A C 1
ATOM 2497 O O . ALA A 1 316 ? -10.172 0.586 -8.714 1.00 98.31 316 ALA A O 1
ATOM 2498 N N . ASN A 1 317 ? -8.750 0.297 -10.421 1.00 98.19 317 ASN A N 1
ATOM 2499 C CA . ASN A 1 317 ? -9.753 0.474 -11.471 1.00 98.19 317 ASN A CA 1
ATOM 2500 C C . ASN A 1 317 ? -9.498 -0.473 -12.646 1.00 98.19 317 ASN A C 1
ATOM 2502 O O . ASN A 1 317 ? -8.386 -0.946 -12.869 1.00 98.19 317 ASN A O 1
ATOM 2506 N N . LYS A 1 318 ? -10.554 -0.772 -13.403 1.00 97.38 318 LYS A N 1
ATOM 2507 C CA . LYS A 1 318 ? -10.482 -1.684 -14.545 1.00 97.38 318 LYS A CA 1
ATOM 2508 C C . LYS A 1 318 ? -9.555 -1.134 -15.637 1.00 97.38 318 LYS A C 1
ATOM 2510 O O . LYS A 1 318 ? -9.635 0.044 -15.984 1.00 97.38 318 LYS A O 1
ATOM 2515 N N . LEU A 1 319 ? -8.736 -2.014 -16.205 1.00 98.12 319 LEU A N 1
ATOM 2516 C CA . LEU A 1 319 ? -7.900 -1.767 -17.373 1.00 98.12 319 LEU A CA 1
ATOM 2517 C C . LEU A 1 319 ? -8.492 -2.512 -18.573 1.00 98.12 319 LEU A C 1
ATOM 2519 O O . LEU A 1 319 ? -8.626 -3.735 -18.555 1.00 98.12 319 LEU A O 1
ATOM 2523 N N . ASP A 1 320 ? -8.832 -1.778 -19.627 1.00 97.81 320 ASP A N 1
ATOM 2524 C CA . ASP A 1 320 ? -9.400 -2.340 -20.851 1.00 97.81 320 ASP A CA 1
ATOM 2525 C C . ASP A 1 320 ? -8.482 -2.086 -22.052 1.00 97.81 320 ASP A C 1
ATOM 2527 O O . ASP A 1 320 ? -7.682 -1.153 -22.069 1.00 97.81 320 ASP A O 1
ATOM 2531 N N . PHE A 1 321 ? -8.631 -2.907 -23.090 1.00 98.31 321 PHE A N 1
ATOM 2532 C CA . PHE A 1 321 ? -7.826 -2.838 -24.310 1.00 98.31 321 PHE A CA 1
ATOM 2533 C C . PHE A 1 321 ? -8.718 -2.626 -25.536 1.00 98.31 321 PHE A C 1
ATOM 2535 O O . PHE A 1 321 ? -9.867 -3.080 -25.579 1.00 98.31 321 PHE A O 1
ATOM 2542 N N . ASN A 1 322 ? -8.187 -1.946 -26.546 1.00 98.38 322 ASN A N 1
ATOM 2543 C CA . ASN A 1 322 ? -8.743 -1.923 -27.893 1.00 98.38 322 ASN A CA 1
ATOM 2544 C C . ASN A 1 322 ? -8.427 -3.236 -28.630 1.00 98.38 322 ASN A C 1
ATOM 2546 O O . ASN A 1 322 ? -7.633 -4.064 -28.172 1.00 98.38 322 ASN A O 1
ATOM 2550 N N . ALA A 1 323 ? -9.070 -3.438 -29.783 1.00 97.19 323 ALA A N 1
ATOM 2551 C CA . ALA A 1 323 ? -8.903 -4.651 -30.586 1.00 97.19 323 ALA A CA 1
ATOM 2552 C C . ALA A 1 323 ? -7.467 -4.829 -31.115 1.00 97.19 323 ALA A C 1
ATOM 2554 O O . ALA A 1 323 ? -6.986 -5.956 -31.198 1.00 97.19 323 ALA A O 1
ATOM 2555 N N . ASP A 1 324 ? -6.770 -3.727 -31.404 1.00 97.31 324 ASP A N 1
ATOM 2556 C CA . ASP A 1 324 ? -5.375 -3.703 -31.867 1.00 97.31 324 ASP A CA 1
ATOM 2557 C C . ASP A 1 324 ? -4.341 -3.951 -30.749 1.00 97.31 324 ASP A C 1
ATOM 2559 O O . ASP A 1 324 ? -3.141 -4.033 -31.011 1.00 97.31 324 ASP A O 1
ATOM 2563 N N . GLY A 1 325 ? -4.803 -4.095 -29.503 1.00 98.00 325 GLY A N 1
ATOM 2564 C CA . GLY A 1 325 ? -3.963 -4.297 -28.331 1.00 98.00 325 GLY A CA 1
ATOM 2565 C C . GLY A 1 325 ? -3.548 -3.011 -27.619 1.00 98.00 325 GLY A C 1
ATOM 2566 O O . GLY A 1 325 ? -2.938 -3.115 -26.560 1.00 98.00 325 GLY A O 1
ATOM 2567 N N . THR A 1 326 ? -3.881 -1.818 -28.110 1.00 98.62 326 THR A N 1
ATOM 2568 C CA . THR A 1 326 ? -3.627 -0.580 -27.352 1.00 98.62 326 THR A CA 1
ATOM 2569 C C . THR A 1 326 ? -4.463 -0.539 -26.067 1.00 98.62 326 THR A C 1
ATOM 2571 O O . THR A 1 326 ? -5.573 -1.076 -26.003 1.00 98.62 326 THR A O 1
ATOM 2574 N N . ILE A 1 327 ? -3.922 0.069 -25.013 1.00 98.56 327 ILE A N 1
ATOM 2575 C CA . ILE A 1 327 ? -4.604 0.262 -23.730 1.00 98.56 327 ILE A CA 1
ATOM 2576 C C . ILE A 1 327 ? -5.600 1.420 -23.860 1.00 98.56 327 ILE A C 1
ATOM 2578 O O . ILE A 1 327 ? -5.270 2.478 -24.395 1.00 98.56 327 ILE A O 1
ATOM 2582 N N . LYS A 1 328 ? -6.816 1.240 -23.338 1.00 97.94 328 LYS A N 1
ATOM 2583 C CA . LYS A 1 328 ? -7.765 2.340 -23.136 1.00 97.94 328 LYS A CA 1
ATOM 2584 C C . LYS A 1 328 ? -7.385 3.088 -21.854 1.00 97.94 328 LYS A C 1
ATOM 2586 O O . LYS A 1 328 ? -7.191 2.414 -20.840 1.00 97.94 328 LYS A O 1
ATOM 2591 N N . PRO A 1 329 ? -7.331 4.435 -21.852 1.00 96.44 329 PRO A N 1
ATOM 2592 C CA . PRO A 1 329 ? -7.092 5.194 -20.630 1.00 96.44 329 PRO A CA 1
ATOM 2593 C C . PRO A 1 329 ? -8.028 4.752 -19.501 1.00 96.44 329 PRO A C 1
ATOM 2595 O O . PRO A 1 329 ? -9.244 4.627 -19.691 1.00 96.44 329 PRO A O 1
ATOM 2598 N N . VAL A 1 330 ? -7.447 4.472 -18.339 1.00 97.62 330 VAL A N 1
ATOM 2599 C CA . VAL A 1 330 ? -8.162 3.969 -17.169 1.00 97.62 330 VAL A CA 1
ATOM 2600 C C . VAL A 1 330 ? -9.027 5.088 -16.600 1.00 97.62 330 VAL A C 1
ATOM 2602 O O . VAL A 1 330 ? -8.574 6.209 -16.377 1.00 97.62 330 VAL A O 1
ATOM 2605 N N . LYS A 1 331 ? -10.293 4.771 -16.324 1.00 96.25 331 LYS A N 1
ATOM 2606 C CA . LYS A 1 331 ? -11.229 5.694 -15.676 1.00 96.25 331 LYS A CA 1
ATOM 2607 C C . LYS A 1 331 ? -11.058 5.623 -14.161 1.00 96.25 331 LYS A C 1
ATOM 2609 O O . LYS A 1 331 ? -11.736 4.825 -13.511 1.00 96.25 331 LYS A O 1
ATOM 2614 N N . VAL A 1 332 ? -10.153 6.431 -13.616 1.00 96.88 332 VAL A N 1
ATOM 2615 C CA . VAL A 1 332 ? -9.920 6.507 -12.167 1.00 96.88 332 VAL A CA 1
ATOM 2616 C C . VAL A 1 332 ? -11.161 7.020 -11.435 1.00 96.88 332 VAL A C 1
ATOM 2618 O O . VAL A 1 332 ? -11.811 7.958 -11.888 1.00 96.88 332 VAL A O 1
ATOM 2621 N N . ASN A 1 333 ? -11.541 6.383 -10.326 1.00 95.88 333 ASN A N 1
ATOM 2622 C CA . ASN A 1 333 ? -12.676 6.817 -9.503 1.00 95.88 333 ASN A CA 1
ATOM 2623 C C . ASN A 1 333 ? -12.679 6.140 -8.120 1.00 95.88 333 ASN A C 1
ATOM 2625 O O . ASN A 1 333 ? -11.896 5.231 -7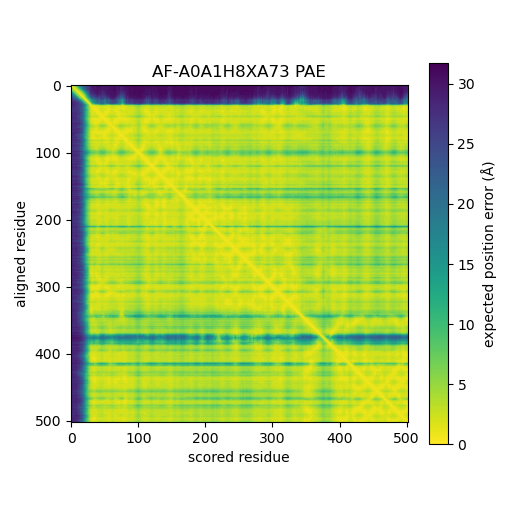.848 1.00 95.88 333 ASN A O 1
ATOM 2629 N N . ARG A 1 334 ? -13.612 6.551 -7.250 1.00 93.38 334 ARG A N 1
ATOM 2630 C CA . ARG A 1 334 ? -13.796 5.966 -5.908 1.00 93.38 334 ARG A CA 1
ATOM 2631 C C . ARG A 1 334 ? -14.659 4.696 -5.870 1.00 93.38 334 ARG A C 1
ATOM 2633 O O . ARG A 1 334 ? -14.582 3.929 -4.916 1.00 93.38 334 ARG A O 1
ATOM 2640 N N . ALA A 1 335 ? -15.455 4.432 -6.909 1.00 92.56 335 ALA A N 1
ATOM 2641 C CA . ALA A 1 335 ? -16.242 3.197 -7.007 1.00 92.56 335 ALA A CA 1
ATOM 2642 C C . ALA A 1 335 ? -15.359 1.953 -7.218 1.00 92.56 335 ALA A C 1
ATOM 2644 O O . ALA A 1 335 ? -15.756 0.845 -6.860 1.00 92.56 335 ALA A O 1
ATOM 2645 N N . GLY A 1 336 ? -14.157 2.150 -7.762 1.00 93.44 336 GLY A N 1
ATOM 2646 C CA . GLY A 1 336 ? -13.124 1.140 -7.916 1.00 93.44 336 GLY A CA 1
ATOM 2647 C C . GLY A 1 336 ? -13.555 -0.041 -8.779 1.00 93.44 336 GLY A C 1
ATOM 2648 O O . GLY A 1 336 ? -14.163 0.131 -9.838 1.00 93.44 336 GLY A O 1
ATOM 2649 N N . ILE A 1 337 ? -13.238 -1.249 -8.314 1.00 93.31 337 ILE A N 1
ATOM 2650 C CA . ILE A 1 337 ? -13.646 -2.517 -8.934 1.00 93.31 337 ILE A CA 1
ATOM 2651 C C . ILE A 1 337 ? -14.795 -3.202 -8.184 1.00 93.31 337 ILE A C 1
ATOM 2653 O O . ILE A 1 337 ? -15.093 -4.357 -8.462 1.00 93.31 337 ILE A O 1
ATOM 2657 N N . GLY A 1 338 ? -15.462 -2.516 -7.248 1.00 86.81 338 GLY A N 1
ATOM 2658 C CA . GLY A 1 338 ? -16.436 -3.139 -6.344 1.00 86.81 338 GLY A CA 1
ATOM 2659 C C . GLY A 1 338 ? -17.602 -3.845 -7.046 1.00 86.81 338 GLY A C 1
ATOM 2660 O O . GLY A 1 338 ? -18.129 -4.818 -6.522 1.00 86.81 338 GLY A O 1
ATOM 2661 N N . SER A 1 339 ? -17.985 -3.410 -8.251 1.00 85.00 339 SER A N 1
ATOM 2662 C CA . SER A 1 339 ? -19.015 -4.074 -9.069 1.00 85.00 339 SER A CA 1
ATOM 2663 C C . SER A 1 339 ? -18.583 -5.424 -9.657 1.00 85.00 339 SER A C 1
ATOM 2665 O O . SER A 1 339 ? -19.432 -6.185 -10.115 1.00 85.00 339 SER A O 1
ATOM 2667 N N . LEU A 1 340 ? -17.282 -5.725 -9.656 1.00 84.81 340 LEU A N 1
ATOM 2668 C CA . LEU A 1 340 ? -16.708 -6.990 -10.123 1.00 84.81 340 LEU A CA 1
ATOM 2669 C C . LEU A 1 340 ? -16.603 -8.030 -9.000 1.00 84.81 340 LEU A C 1
ATOM 2671 O O . LEU A 1 340 ? -16.344 -9.203 -9.270 1.00 84.81 340 LEU A O 1
ATOM 2675 N N . LEU A 1 341 ? -16.768 -7.605 -7.746 1.00 87.69 341 LEU A N 1
ATOM 2676 C CA . LEU A 1 341 ? -16.439 -8.404 -6.573 1.00 87.69 341 LEU A CA 1
ATOM 2677 C C . LEU A 1 341 ? -17.690 -8.953 -5.892 1.00 87.69 341 LEU A C 1
ATOM 2679 O O . LEU A 1 341 ? -18.776 -8.375 -5.947 1.00 87.69 341 LEU A O 1
ATOM 2683 N N . LYS A 1 342 ? -17.519 -10.089 -5.218 1.00 85.44 342 LYS A N 1
ATOM 2684 C CA . LYS A 1 342 ? -18.561 -10.732 -4.417 1.00 85.44 342 LYS A CA 1
ATOM 2685 C C . LYS A 1 342 ? -18.053 -10.878 -2.994 1.00 85.44 342 LYS A C 1
ATOM 2687 O O . LYS A 1 342 ? -17.080 -11.586 -2.760 1.00 85.44 342 LYS A O 1
ATOM 2692 N N . ASN A 1 343 ? -18.718 -10.200 -2.063 1.00 82.56 343 ASN A N 1
ATOM 2693 C CA . ASN A 1 343 ? -18.357 -10.251 -0.652 1.00 82.56 343 ASN A CA 1
ATOM 2694 C C . ASN A 1 343 ? -18.584 -11.664 -0.103 1.00 82.56 343 ASN A C 1
ATOM 2696 O O . ASN A 1 343 ? -19.688 -12.197 -0.199 1.00 82.56 343 ASN A O 1
ATOM 2700 N N . SER A 1 344 ? -17.542 -12.256 0.474 1.00 81.44 344 SER A N 1
ATOM 2701 C CA . SER A 1 344 ? -17.603 -13.585 1.089 1.00 81.44 344 SER A CA 1
ATOM 2702 C C . SER A 1 344 ? -17.993 -13.536 2.572 1.00 81.44 344 SER A C 1
ATOM 2704 O O . SER A 1 344 ? -18.237 -14.579 3.179 1.00 81.44 344 SER A O 1
ATOM 2706 N N . TYR A 1 345 ? -18.075 -12.341 3.166 1.00 79.81 345 TYR A N 1
ATOM 2707 C CA . TYR A 1 345 ? -18.350 -12.130 4.586 1.00 79.81 345 TYR A CA 1
ATOM 2708 C C . TYR A 1 345 ? -19.776 -11.608 4.835 1.00 79.81 345 TYR A C 1
ATOM 2710 O O . TYR A 1 345 ? -20.338 -10.906 3.989 1.00 79.81 345 TYR A O 1
ATOM 2718 N N . PRO A 1 346 ? -20.379 -11.915 6.004 1.00 82.44 346 PRO A N 1
ATOM 2719 C CA . PRO A 1 346 ? -21.639 -11.306 6.423 1.00 82.44 346 PRO A CA 1
ATOM 2720 C C . PRO A 1 346 ? -21.539 -9.780 6.487 1.00 82.44 346 PRO A C 1
ATOM 2722 O O . PRO A 1 346 ? -20.485 -9.237 6.811 1.00 82.44 346 PRO A O 1
ATOM 2725 N N . VAL A 1 347 ? -22.648 -9.086 6.237 1.00 84.88 347 VAL A N 1
ATOM 2726 C CA . VAL A 1 347 ? -22.716 -7.628 6.405 1.00 84.88 347 VAL A CA 1
ATOM 2727 C C . VAL A 1 347 ? -22.555 -7.273 7.885 1.00 84.88 347 VAL A C 1
ATOM 2729 O O . VAL A 1 347 ? -23.205 -7.874 8.742 1.00 84.88 347 VAL A O 1
ATOM 2732 N N . ALA A 1 348 ? -21.697 -6.295 8.179 1.00 91.44 348 ALA A N 1
ATOM 2733 C CA . ALA A 1 348 ? -21.509 -5.794 9.533 1.00 91.44 348 ALA A CA 1
ATOM 2734 C C . ALA A 1 348 ? -22.778 -5.092 10.054 1.00 91.44 348 ALA A C 1
ATOM 2736 O O . ALA A 1 348 ? -23.497 -4.412 9.318 1.00 91.44 348 ALA A O 1
ATOM 2737 N N . ILE A 1 349 ? -23.047 -5.231 11.349 1.00 95.00 349 ILE A N 1
ATOM 2738 C CA . ILE A 1 349 ? -24.103 -4.517 12.060 1.00 95.00 349 ILE A CA 1
ATOM 2739 C C . ILE A 1 349 ? -23.749 -3.030 12.066 1.00 95.00 349 ILE A C 1
ATOM 2741 O O . ILE A 1 349 ? -22.777 -2.628 12.704 1.00 95.00 349 ILE A O 1
ATOM 2745 N N . LYS A 1 350 ? -24.570 -2.212 11.404 1.00 95.12 350 LYS A N 1
ATOM 2746 C CA . LYS A 1 350 ? -24.410 -0.756 11.393 1.00 95.12 350 LYS A CA 1
ATOM 2747 C C . LYS A 1 350 ? -24.902 -0.144 12.716 1.00 95.12 350 LYS A C 1
ATOM 2749 O O . LYS A 1 350 ? -26.084 -0.310 13.037 1.00 95.12 350 LYS A O 1
ATOM 2754 N N . PRO A 1 351 ? -24.047 0.557 13.482 1.00 97.31 351 PRO A N 1
ATOM 2755 C CA . PRO A 1 351 ? -24.486 1.317 14.651 1.00 97.31 351 PRO A CA 1
ATOM 2756 C C . PRO A 1 351 ? -25.450 2.442 14.255 1.00 97.31 351 PRO A C 1
ATOM 2758 O O . PRO A 1 351 ? -25.346 3.001 13.164 1.00 97.31 351 PRO A O 1
ATOM 2761 N N . VAL A 1 352 ? -26.385 2.791 15.142 1.00 97.94 352 VAL A N 1
ATOM 2762 C CA . VAL A 1 352 ? -27.305 3.925 14.926 1.00 97.94 352 VAL A CA 1
ATOM 2763 C C . VAL A 1 352 ? -26.689 5.255 15.354 1.00 97.94 352 VAL A C 1
ATOM 2765 O O . VAL A 1 352 ? -27.132 6.308 14.906 1.00 97.94 352 VAL A O 1
ATOM 2768 N N . ALA A 1 353 ? -25.680 5.207 16.223 1.00 98.06 353 ALA A N 1
ATOM 2769 C CA . ALA A 1 353 ? -24.888 6.355 16.635 1.00 98.06 353 ALA A CA 1
ATOM 2770 C C . ALA A 1 353 ? -23.486 5.901 17.051 1.00 98.06 353 ALA A C 1
ATOM 2772 O O . ALA A 1 353 ? -23.301 4.774 17.521 1.00 98.06 353 ALA A O 1
ATOM 2773 N N . VAL A 1 354 ? -22.514 6.800 16.918 1.00 98.06 354 VAL A N 1
ATOM 2774 C CA . VAL A 1 354 ? -21.146 6.604 17.403 1.00 98.06 354 VAL A CA 1
ATOM 2775 C C . VAL A 1 354 ? -20.735 7.823 18.216 1.00 98.06 354 VAL A C 1
ATOM 2777 O O . VAL A 1 354 ? -21.124 8.948 17.912 1.00 98.06 354 VAL A O 1
ATOM 2780 N N . LYS A 1 355 ? -19.975 7.600 19.283 1.00 97.50 355 LYS A N 1
ATOM 2781 C CA . LYS A 1 355 ? -19.351 8.646 20.095 1.00 97.50 355 LYS A CA 1
ATOM 2782 C C . LYS A 1 355 ? -17.879 8.326 20.273 1.00 97.50 355 LYS A C 1
ATOM 2784 O O . LYS A 1 355 ? -17.485 7.167 20.218 1.00 97.50 355 LYS A O 1
ATOM 2789 N N . ALA A 1 356 ? -17.081 9.345 20.543 1.00 98.19 356 ALA A N 1
ATOM 2790 C CA . ALA A 1 356 ? -15.699 9.167 20.948 1.00 98.19 356 ALA A CA 1
ATOM 2791 C C . ALA A 1 356 ? -15.348 10.140 22.072 1.00 98.19 356 ALA A C 1
ATOM 2793 O O . ALA A 1 356 ? -16.047 11.135 22.281 1.00 98.19 356 ALA A O 1
ATOM 2794 N N . SER A 1 357 ? -14.239 9.872 22.752 1.00 97.62 357 SER A N 1
ATOM 2795 C CA . SER A 1 357 ? -13.605 10.785 23.712 1.00 97.62 357 SER A CA 1
ATOM 2796 C C . SER A 1 357 ? -13.288 12.159 23.110 1.00 97.62 357 SER A C 1
ATOM 2798 O O . SER A 1 357 ? -13.357 13.179 23.792 1.00 97.62 357 SER A O 1
ATOM 2800 N N . GLY A 1 358 ? -12.982 12.190 21.814 1.00 96.44 358 GLY A N 1
ATOM 2801 C CA . GLY A 1 358 ? -12.767 13.388 21.018 1.00 96.44 358 GLY A CA 1
ATOM 2802 C C . GLY A 1 358 ? -12.418 13.021 19.580 1.00 96.44 358 GLY A C 1
ATOM 2803 O O . GLY A 1 358 ? -12.306 11.843 19.232 1.00 96.44 358 GLY A O 1
ATOM 2804 N N . PHE A 1 359 ? -12.231 14.030 18.732 1.00 96.88 359 PHE A N 1
ATOM 2805 C CA . PHE A 1 359 ? -11.768 13.809 17.368 1.00 96.88 359 PHE A CA 1
ATOM 2806 C C . PHE A 1 359 ? -10.937 14.969 16.822 1.00 96.88 359 PHE A C 1
ATOM 2808 O O . PHE A 1 359 ? -11.055 16.115 17.263 1.00 96.88 359 PHE A O 1
ATOM 2815 N N . LYS A 1 360 ? -10.082 14.659 15.847 1.00 94.19 360 LYS A N 1
ATOM 2816 C CA . LYS A 1 360 ? -9.310 15.642 15.088 1.00 94.19 360 LYS A CA 1
ATOM 2817 C C . LYS A 1 360 ? -10.254 16.496 14.220 1.00 94.19 360 LYS A C 1
ATOM 2819 O O . LYS A 1 360 ? -11.053 15.920 13.474 1.00 94.19 360 LYS A O 1
ATOM 2824 N N . PRO A 1 361 ? -10.153 17.839 14.273 1.00 92.81 361 PRO A N 1
ATOM 2825 C CA . PRO A 1 361 ? -10.961 18.716 13.433 1.00 92.81 361 PRO A CA 1
ATOM 2826 C C . PRO A 1 361 ? -10.594 18.582 11.951 1.00 92.81 361 PRO A C 1
ATOM 2828 O O . PRO A 1 361 ? -9.563 18.008 11.584 1.00 92.81 361 PRO A O 1
ATOM 2831 N N . ASP A 1 362 ? -11.442 19.161 11.108 1.00 95.00 362 ASP A N 1
ATOM 2832 C CA . ASP A 1 362 ? -11.243 19.240 9.668 1.00 95.00 362 ASP A CA 1
ATOM 2833 C C . ASP A 1 362 ? -9.851 19.795 9.325 1.00 95.00 362 ASP A C 1
ATOM 2835 O O . ASP A 1 362 ? -9.399 20.820 9.837 1.00 95.00 362 ASP A O 1
ATOM 2839 N N . SER A 1 363 ? -9.159 19.084 8.444 1.00 92.25 363 SER A N 1
ATOM 2840 C CA . SER A 1 363 ? -7.857 19.429 7.889 1.00 92.25 363 SER A CA 1
ATOM 2841 C C . SER A 1 363 ? -8.012 19.632 6.389 1.00 92.25 363 SER A C 1
ATOM 2843 O O . SER A 1 363 ? -8.536 18.768 5.686 1.00 92.25 363 SER A O 1
ATOM 2845 N N . LEU A 1 364 ? -7.555 20.781 5.896 1.00 95.75 364 LEU A N 1
ATOM 2846 C CA . LEU A 1 364 ? -7.622 21.117 4.481 1.00 95.75 364 LEU A CA 1
ATOM 2847 C C . LEU A 1 364 ? -6.352 20.643 3.773 1.00 95.75 364 LEU A C 1
ATOM 2849 O O . LEU A 1 364 ? -5.270 21.183 3.998 1.00 95.75 364 LEU A O 1
ATOM 2853 N N . ILE A 1 365 ? -6.496 19.655 2.897 1.00 96.12 365 ILE A N 1
ATOM 2854 C CA . ILE A 1 365 ? -5.425 19.168 2.032 1.00 96.12 365 ILE A CA 1
ATOM 2855 C C . ILE A 1 365 ? -5.455 19.994 0.755 1.00 96.12 365 ILE A C 1
ATOM 2857 O O . ILE A 1 365 ? -6.500 20.081 0.113 1.00 96.12 365 ILE A O 1
ATOM 2861 N N . LYS A 1 366 ? -4.326 20.605 0.393 1.00 96.62 366 LYS A N 1
ATOM 2862 C CA . LYS A 1 366 ? -4.184 21.439 -0.806 1.00 96.62 366 LYS A CA 1
ATOM 2863 C C . LYS A 1 366 ? -3.147 20.843 -1.739 1.00 96.62 366 LYS A C 1
ATOM 2865 O O . LYS A 1 366 ? -2.135 20.313 -1.286 1.00 96.62 366 LYS A O 1
ATOM 2870 N N . SER A 1 367 ? -3.381 20.976 -3.035 1.00 95.56 367 SER A N 1
ATOM 2871 C CA . SER A 1 367 ? -2.406 20.601 -4.049 1.00 95.56 367 SER A CA 1
ATOM 2872 C C . SER A 1 367 ? -2.592 21.410 -5.328 1.00 95.56 367 SER A C 1
ATOM 2874 O O . SER A 1 367 ? -3.541 22.184 -5.456 1.00 95.56 367 SER A O 1
ATOM 2876 N N . ILE A 1 368 ? -1.676 21.222 -6.272 1.00 94.31 368 ILE A N 1
ATOM 2877 C CA . ILE A 1 368 ? -1.725 21.810 -7.607 1.00 94.31 368 ILE A CA 1
ATOM 2878 C C . ILE A 1 368 ? -1.612 20.668 -8.614 1.00 94.31 368 ILE A C 1
ATOM 2880 O O . ILE A 1 368 ? -0.694 19.856 -8.510 1.00 94.31 368 ILE A O 1
ATOM 2884 N N . ILE A 1 369 ? -2.554 20.596 -9.553 1.00 93.50 369 ILE A N 1
ATOM 2885 C CA . ILE A 1 369 ? -2.626 19.547 -10.571 1.00 93.50 369 ILE A CA 1
ATOM 2886 C C . ILE A 1 369 ? -2.487 20.166 -11.958 1.00 93.50 369 ILE A C 1
ATOM 2888 O O . ILE A 1 369 ? -3.255 21.045 -12.340 1.00 93.50 369 ILE A O 1
ATOM 2892 N N . ASP A 1 370 ? -1.530 19.665 -12.723 1.00 89.94 370 ASP A N 1
ATOM 2893 C CA . ASP A 1 370 ? -1.366 19.929 -14.139 1.00 89.94 370 ASP A CA 1
ATOM 2894 C C . ASP A 1 370 ? -2.253 18.972 -14.950 1.00 89.94 370 ASP A C 1
ATOM 2896 O O . ASP A 1 370 ? -2.032 17.766 -15.018 1.00 89.94 370 ASP A O 1
ATOM 2900 N N . THR A 1 371 ? -3.291 19.525 -15.564 1.00 84.88 371 THR A N 1
ATOM 2901 C CA . THR A 1 371 ? -4.268 18.804 -16.390 1.00 84.88 371 THR A CA 1
ATOM 2902 C C . THR A 1 371 ? -3.886 18.759 -17.872 1.00 84.88 371 THR A C 1
ATOM 2904 O O . THR A 1 371 ? -4.527 18.044 -18.640 1.00 84.88 371 THR A O 1
ATOM 2907 N N . ALA A 1 372 ? -2.827 19.465 -18.292 1.00 81.12 372 ALA A N 1
ATOM 2908 C CA . ALA A 1 372 ? -2.396 19.529 -19.695 1.00 81.12 372 ALA A CA 1
ATOM 2909 C C . ALA A 1 372 ? -1.339 18.466 -20.068 1.00 81.12 372 ALA A C 1
ATOM 2911 O O . ALA A 1 372 ? -0.783 18.491 -21.168 1.00 81.12 372 ALA A O 1
ATOM 2912 N N . ILE A 1 373 ? -1.049 17.525 -19.159 1.00 75.50 373 ILE A N 1
ATOM 2913 C CA . ILE A 1 373 ? 0.054 16.552 -19.262 1.00 75.50 373 ILE A CA 1
ATOM 2914 C C . ILE A 1 373 ? -0.018 15.689 -20.537 1.00 75.50 373 ILE A C 1
ATOM 2916 O O . ILE A 1 373 ? 1.017 15.297 -21.083 1.00 75.50 373 ILE A O 1
ATOM 2920 N N . SER A 1 374 ? -1.215 15.445 -21.080 1.00 68.62 374 SER A N 1
ATOM 2921 C CA . SER A 1 374 ? -1.413 14.629 -22.285 1.00 68.62 374 SER A CA 1
ATOM 2922 C C . SER A 1 374 ? -0.685 15.160 -23.532 1.00 68.62 374 SER A C 1
ATOM 2924 O O . SER A 1 374 ? -0.357 14.363 -24.409 1.00 68.62 374 SER A O 1
ATOM 2926 N N . GLY A 1 375 ? -0.337 16.450 -23.605 1.00 65.06 375 GLY A N 1
ATOM 2927 C CA . GLY A 1 375 ? 0.284 17.067 -24.789 1.00 65.06 375 GLY A CA 1
ATOM 2928 C C . GLY A 1 375 ? 1.803 17.287 -24.742 1.00 65.06 375 GLY A C 1
ATOM 2929 O O . GLY A 1 375 ? 2.374 17.710 -25.743 1.00 65.06 375 GLY A O 1
ATOM 2930 N N . ILE A 1 376 ? 2.479 17.036 -23.613 1.00 64.62 376 ILE A N 1
ATOM 2931 C CA . ILE A 1 376 ? 3.852 17.535 -23.398 1.00 64.62 376 ILE A CA 1
ATOM 2932 C C . ILE A 1 376 ? 4.916 16.440 -23.592 1.00 64.62 376 ILE A C 1
ATOM 2934 O O . ILE A 1 376 ? 4.900 15.401 -22.921 1.00 64.62 376 ILE A O 1
ATOM 2938 N N . ALA A 1 377 ? 5.890 16.693 -24.472 1.00 62.66 377 ALA A N 1
ATOM 2939 C CA . ALA A 1 377 ? 7.124 15.915 -24.560 1.00 62.66 377 ALA A CA 1
ATOM 2940 C C . ALA A 1 377 ? 8.070 16.331 -23.418 1.00 62.66 377 ALA A C 1
ATOM 2942 O O . ALA A 1 377 ? 8.807 17.306 -23.527 1.00 62.66 377 ALA A O 1
ATOM 2943 N N . GLY A 1 378 ? 8.009 15.604 -22.300 1.00 68.88 378 GLY A N 1
ATOM 2944 C CA . GLY A 1 378 ? 8.771 15.908 -21.087 1.00 68.88 378 GLY A CA 1
ATOM 2945 C C . GLY A 1 378 ? 7.865 16.356 -19.955 1.00 68.88 378 GLY A C 1
ATOM 2946 O O . GLY A 1 378 ? 7.377 17.480 -19.940 1.00 68.88 378 GLY A O 1
ATOM 2947 N N . ILE A 1 379 ? 7.622 15.457 -19.006 1.00 73.69 379 ILE A N 1
ATOM 2948 C CA . ILE A 1 379 ? 6.634 15.685 -17.954 1.00 73.69 379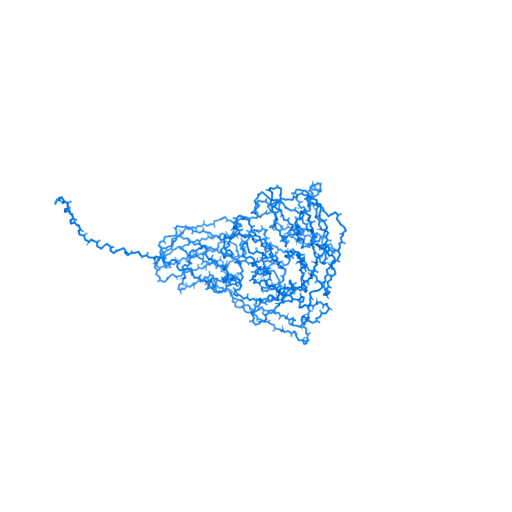 ILE A CA 1
ATOM 2949 C C . ILE A 1 379 ? 7.372 16.032 -16.659 1.00 73.69 379 ILE A C 1
ATOM 2951 O O . ILE A 1 379 ? 7.987 15.176 -16.021 1.00 73.69 379 ILE A O 1
ATOM 2955 N N . ALA A 1 380 ? 7.317 17.314 -16.303 1.00 73.94 380 ALA A N 1
ATOM 2956 C CA . ALA A 1 380 ? 7.679 17.840 -14.993 1.00 73.94 380 ALA A CA 1
ATOM 2957 C C . ALA A 1 380 ? 6.444 18.530 -14.389 1.00 73.94 380 ALA A C 1
ATOM 2959 O O . ALA A 1 380 ? 5.683 19.139 -15.145 1.00 73.94 380 ALA A O 1
ATOM 2960 N N . PRO A 1 381 ? 6.228 18.462 -13.063 1.00 71.56 381 PRO A N 1
ATOM 2961 C CA . PRO A 1 381 ? 5.137 19.192 -12.428 1.00 71.56 381 PRO A CA 1
ATOM 2962 C C . PRO A 1 381 ? 5.250 20.695 -12.724 1.00 71.56 381 PRO A C 1
ATOM 2964 O O . PRO A 1 381 ? 6.321 21.281 -12.552 1.00 71.56 381 PRO A O 1
ATOM 2967 N N . ARG A 1 382 ? 4.150 21.315 -13.163 1.00 80.69 382 ARG A N 1
ATOM 2968 C CA . ARG A 1 382 ? 4.038 22.771 -13.321 1.00 80.69 382 ARG A CA 1
ATOM 2969 C C . ARG A 1 382 ? 3.213 23.346 -12.175 1.00 80.69 382 ARG A C 1
ATOM 2971 O O . ARG A 1 382 ? 2.116 22.869 -11.906 1.00 80.69 382 ARG A O 1
ATOM 2978 N N . ASP A 1 383 ? 3.704 24.426 -11.573 1.00 81.00 383 ASP A N 1
ATOM 2979 C CA . ASP A 1 383 ? 3.012 25.101 -10.462 1.00 81.00 383 ASP A CA 1
ATOM 2980 C C . ASP A 1 383 ? 2.117 26.269 -10.915 1.00 81.00 383 ASP A C 1
ATOM 2982 O O . ASP A 1 383 ? 1.349 26.817 -10.126 1.00 81.00 383 ASP A O 1
ATOM 2986 N N . LYS A 1 384 ? 2.221 26.690 -12.182 1.00 80.44 384 LYS A N 1
ATOM 2987 C CA . LYS A 1 384 ? 1.456 27.806 -12.758 1.00 80.44 384 LYS A CA 1
ATOM 2988 C C . LYS A 1 384 ? 1.334 27.689 -14.277 1.00 80.44 384 LYS A C 1
ATOM 2990 O O . LYS A 1 384 ? 2.144 27.022 -14.918 1.00 80.44 384 LYS A O 1
ATOM 2995 N N . GLY A 1 385 ? 0.381 28.424 -14.845 1.00 83.56 385 GLY A N 1
ATOM 2996 C CA . GLY A 1 385 ? 0.132 28.498 -16.286 1.00 83.56 385 GLY A CA 1
ATOM 2997 C C . GLY A 1 385 ? -1.166 27.806 -16.696 1.00 83.56 385 GLY A C 1
ATOM 2998 O O . GLY A 1 385 ? -1.899 27.277 -15.863 1.00 83.56 385 GLY A O 1
ATOM 2999 N N . GLU A 1 386 ? -1.461 27.831 -17.992 1.00 83.19 386 GLU A N 1
ATOM 3000 C CA . GLU A 1 386 ? -2.669 27.211 -18.534 1.00 83.19 386 GLU A CA 1
ATOM 3001 C C . GLU A 1 386 ? -2.679 25.691 -18.296 1.00 83.19 386 GLU A C 1
ATOM 3003 O O . GLU A 1 386 ? -1.665 24.999 -18.469 1.00 83.19 386 GLU A O 1
ATOM 3008 N N . GLY A 1 387 ? -3.835 25.182 -17.863 1.00 84.06 387 GLY A N 1
ATOM 3009 C CA . GLY A 1 387 ? -4.033 23.781 -17.496 1.00 84.06 387 GLY A CA 1
ATOM 3010 C C . GLY A 1 387 ? -3.548 23.406 -16.093 1.00 84.06 387 GLY A C 1
ATOM 3011 O O . GLY A 1 387 ? -3.696 22.251 -15.714 1.00 84.06 387 GLY A O 1
ATOM 3012 N N . VAL A 1 388 ? -3.018 24.342 -15.301 1.00 90.69 388 VAL A N 1
ATOM 3013 C CA . VAL A 1 388 ? -2.635 24.099 -13.903 1.00 90.69 388 VAL A CA 1
ATOM 3014 C C . VAL A 1 388 ? -3.748 24.564 -12.962 1.00 90.69 388 VAL A C 1
ATOM 3016 O O . VAL A 1 388 ? -4.153 25.724 -12.990 1.00 90.69 388 VAL A O 1
ATOM 3019 N N . VAL A 1 389 ? -4.247 23.660 -12.120 1.00 94.44 389 VAL A N 1
ATOM 3020 C CA . VAL A 1 389 ? -5.433 23.867 -11.279 1.00 94.44 389 VAL A CA 1
ATOM 3021 C C . VAL A 1 389 ? -5.091 23.640 -9.809 1.00 94.44 389 VAL A C 1
ATOM 3023 O O . VAL A 1 389 ? -4.594 22.580 -9.431 1.00 94.44 389 VAL A O 1
ATOM 3026 N N . ALA A 1 390 ? -5.392 24.621 -8.958 1.00 95.62 390 ALA A N 1
ATOM 3027 C CA . ALA A 1 390 ? -5.336 24.442 -7.511 1.00 95.62 390 ALA A CA 1
ATOM 3028 C C . ALA A 1 390 ? -6.538 23.612 -7.041 1.00 95.62 390 ALA A C 1
ATOM 3030 O O . ALA A 1 390 ? -7.685 23.931 -7.354 1.00 95.62 390 ALA A O 1
ATOM 3031 N N . VAL A 1 391 ? -6.277 22.564 -6.267 1.00 96.19 391 VAL A N 1
ATOM 3032 C CA . VAL A 1 391 ? -7.299 21.657 -5.738 1.00 96.19 391 VAL A CA 1
ATOM 3033 C C . VAL A 1 391 ? -7.215 21.571 -4.224 1.00 96.19 391 VAL A C 1
ATOM 3035 O O . VAL A 1 391 ? -6.156 21.775 -3.623 1.00 96.19 391 VAL A O 1
ATOM 3038 N N . GLN A 1 392 ? -8.344 21.251 -3.596 1.00 96.69 392 GLN A N 1
ATOM 3039 C CA . GLN A 1 392 ? -8.396 21.027 -2.161 1.00 96.69 392 GLN A CA 1
ATOM 3040 C C . GLN A 1 392 ? -9.458 19.999 -1.774 1.00 96.69 392 GLN A C 1
ATOM 3042 O O . GLN A 1 392 ? -10.479 19.869 -2.448 1.00 96.69 392 GLN A O 1
ATOM 3047 N N . ARG A 1 393 ? -9.219 19.283 -0.673 1.00 95.19 393 ARG A N 1
ATOM 3048 C CA . ARG A 1 393 ? -10.170 18.346 -0.064 1.00 95.19 393 ARG A CA 1
ATOM 3049 C C . ARG A 1 393 ? -10.062 18.387 1.451 1.00 95.19 393 ARG A C 1
ATOM 3051 O O . ARG A 1 393 ? -9.014 18.735 1.991 1.00 95.19 393 ARG A O 1
ATOM 3058 N N . ILE A 1 394 ? -11.153 18.054 2.127 1.00 94.00 394 ILE A N 1
ATOM 3059 C CA . ILE A 1 394 ? -11.216 18.038 3.588 1.00 94.00 394 ILE A CA 1
ATOM 3060 C C . ILE A 1 394 ? -11.017 16.604 4.069 1.00 94.00 394 ILE A C 1
ATOM 3062 O O . ILE A 1 394 ? -11.709 15.698 3.612 1.00 94.00 394 ILE A O 1
ATOM 3066 N N . MET A 1 395 ? -10.102 16.426 5.018 1.00 92.94 395 MET A N 1
ATOM 3067 C CA . MET A 1 395 ? -9.962 15.212 5.816 1.00 92.94 395 MET A CA 1
ATOM 3068 C C . MET A 1 395 ? -10.381 15.528 7.250 1.00 92.94 395 MET A C 1
ATOM 3070 O O . MET A 1 395 ? -9.943 16.530 7.807 1.00 92.94 395 MET A O 1
ATOM 3074 N N . ASN A 1 396 ? -11.200 14.689 7.872 1.00 93.69 396 ASN A N 1
ATOM 3075 C CA . ASN A 1 396 ? -11.616 14.867 9.263 1.00 93.69 396 ASN A CA 1
ATOM 3076 C C . ASN A 1 396 ? -11.530 13.539 10.018 1.00 93.69 396 ASN A C 1
ATOM 3078 O O . ASN A 1 396 ? -11.529 12.480 9.399 1.00 93.69 396 ASN A O 1
ATOM 3082 N N . GLY A 1 397 ? -11.421 13.606 11.345 1.00 96.19 397 GLY A N 1
ATOM 3083 C CA . GLY A 1 397 ? -11.284 12.427 12.200 1.00 96.19 397 GLY A CA 1
ATOM 3084 C C . GLY A 1 397 ? -12.575 12.018 12.898 1.00 96.19 397 GLY A C 1
ATOM 3085 O O . GLY A 1 397 ? -12.484 11.500 14.006 1.00 96.19 397 GLY A O 1
ATOM 3086 N N . LYS A 1 398 ? -13.753 12.328 12.342 1.00 97.81 398 LYS A N 1
ATOM 3087 C CA . LYS A 1 398 ? -15.046 12.166 13.027 1.00 97.81 398 LYS A CA 1
ATOM 3088 C C . LYS A 1 398 ? -15.318 10.707 13.443 1.00 97.81 398 LYS A C 1
ATOM 3090 O O . LYS A 1 398 ? -14.898 9.801 12.729 1.00 97.81 398 LYS A O 1
ATOM 3095 N N . PRO A 1 399 ? -16.021 10.450 14.565 1.00 98.12 399 PRO A N 1
ATOM 3096 C CA . PRO A 1 399 ? -16.266 9.085 15.045 1.00 98.12 399 PRO A CA 1
ATOM 3097 C C . PRO A 1 399 ? -17.041 8.204 14.058 1.00 98.12 399 PRO A C 1
ATOM 3099 O O . PRO A 1 399 ? -16.787 7.006 13.973 1.00 98.12 399 PRO A O 1
ATOM 3102 N N . GLU A 1 400 ? -17.964 8.787 13.291 1.00 97.56 400 GLU A N 1
ATOM 3103 C CA . GLU A 1 400 ? -18.797 8.061 12.325 1.00 97.56 400 GLU A CA 1
ATOM 3104 C C . GLU A 1 400 ? -17.976 7.449 11.185 1.00 97.56 400 GLU A C 1
ATOM 3106 O O . GLU A 1 400 ? -18.384 6.434 10.625 1.00 97.56 400 GLU A O 1
ATOM 3111 N N . ASN A 1 401 ? -16.808 8.026 10.889 1.00 97.19 401 ASN A N 1
ATOM 3112 C CA . ASN A 1 401 ? -15.901 7.533 9.859 1.00 97.19 401 ASN A CA 1
ATOM 3113 C C . ASN A 1 401 ? -15.371 6.127 10.163 1.00 97.19 401 ASN A C 1
ATOM 3115 O O . ASN A 1 401 ? -14.954 5.445 9.249 1.00 97.19 401 ASN A O 1
ATOM 3119 N N . ALA A 1 402 ? -15.357 5.692 11.428 1.00 98.06 402 ALA A N 1
ATOM 3120 C CA . ALA A 1 402 ? -14.884 4.354 11.782 1.00 98.06 402 ALA A CA 1
ATOM 3121 C C . ALA A 1 402 ? -15.926 3.252 11.534 1.00 98.06 402 ALA A C 1
ATOM 3123 O O . ALA A 1 402 ? -15.673 2.099 11.865 1.00 98.06 402 ALA A O 1
ATOM 3124 N N . VAL A 1 403 ? -17.136 3.579 11.077 1.00 96.75 403 VAL A N 1
ATOM 3125 C CA . VAL A 1 403 ? -18.224 2.601 10.886 1.00 96.75 403 VAL A CA 1
ATOM 3126 C C . VAL A 1 403 ? -18.999 2.846 9.589 1.00 96.75 403 VAL A C 1
ATOM 3128 O O . VAL A 1 403 ? -20.146 2.401 9.450 1.00 96.75 403 VAL A O 1
ATOM 3131 N N . ASP A 1 404 ? -18.423 3.612 8.663 1.00 94.50 404 ASP A N 1
ATOM 3132 C CA . ASP A 1 404 ? -19.085 4.020 7.426 1.00 94.50 404 ASP A CA 1
ATOM 3133 C C . ASP A 1 404 ? -18.876 3.017 6.278 1.00 94.50 404 ASP A C 1
ATOM 3135 O O . ASP A 1 404 ? -19.621 3.069 5.294 1.00 94.50 404 ASP A O 1
ATOM 3139 N N . GLY A 1 405 ? -17.961 2.053 6.443 1.00 92.00 405 GLY A N 1
ATOM 3140 C CA . GLY A 1 405 ? -17.651 1.032 5.448 1.00 92.00 405 GLY A CA 1
ATOM 3141 C C . GLY A 1 405 ? -16.653 1.501 4.390 1.00 92.00 405 GLY A C 1
ATOM 3142 O O . GLY A 1 405 ? -16.502 0.829 3.369 1.00 92.00 405 GLY A O 1
ATOM 3143 N N . ASN A 1 406 ? -15.986 2.638 4.598 1.00 93.81 406 ASN A N 1
ATOM 3144 C CA . ASN A 1 406 ? -15.079 3.253 3.641 1.00 93.81 406 ASN A CA 1
ATOM 3145 C C . ASN A 1 406 ? -13.645 3.286 4.187 1.00 93.81 406 ASN A C 1
ATOM 3147 O O . ASN A 1 406 ? -13.281 4.091 5.034 1.00 93.81 406 ASN A O 1
ATOM 3151 N N . ASN A 1 407 ? -12.768 2.482 3.585 1.00 95.88 407 ASN A N 1
ATOM 3152 C CA . ASN A 1 407 ? -11.352 2.396 3.960 1.00 95.88 407 ASN A CA 1
ATOM 3153 C C . ASN A 1 407 ? -10.548 3.705 3.752 1.00 95.88 407 ASN A C 1
ATOM 3155 O O . ASN A 1 407 ? -9.357 3.749 4.054 1.00 95.88 407 ASN A O 1
ATOM 3159 N N . GLY A 1 408 ? -11.143 4.751 3.169 1.00 95.06 408 GLY A N 1
ATOM 3160 C CA . GLY A 1 408 ? -10.521 6.062 2.949 1.00 95.06 408 GLY A CA 1
ATOM 3161 C C . GLY A 1 408 ? -10.885 7.113 3.993 1.00 95.06 408 GLY A C 1
ATOM 3162 O O . GLY A 1 408 ? -10.411 8.247 3.911 1.00 95.06 408 GLY A O 1
ATOM 3163 N N . THR A 1 409 ? -11.737 6.766 4.951 1.00 95.69 409 THR A N 1
ATOM 3164 C CA . THR A 1 409 ? -12.129 7.604 6.081 1.00 95.69 409 THR A CA 1
ATOM 3165 C C . THR A 1 409 ? -11.733 6.905 7.377 1.00 95.69 409 THR A C 1
ATOM 3167 O O . THR A 1 409 ? -11.585 5.691 7.435 1.00 95.69 409 THR A O 1
ATOM 3170 N N . PHE A 1 410 ? -11.440 7.686 8.413 1.00 97.19 410 PHE A N 1
ATOM 3171 C CA . PHE A 1 410 ? -11.078 7.142 9.718 1.00 97.19 410 PHE A CA 1
ATOM 3172 C C . PHE A 1 410 ? -11.520 8.079 10.833 1.00 97.19 410 PHE A C 1
ATOM 3174 O O . PHE A 1 410 ? -11.568 9.304 10.666 1.00 97.19 410 PHE A O 1
ATOM 3181 N N . TRP A 1 411 ? -11.811 7.499 11.994 1.00 98.44 411 TRP A N 1
ATOM 3182 C CA . TRP A 1 411 ? -11.803 8.238 13.247 1.00 98.44 411 TRP A CA 1
ATOM 3183 C C . TRP A 1 411 ? -10.358 8.446 13.701 1.00 98.44 411 TRP A C 1
ATOM 3185 O O . TRP A 1 411 ? -9.527 7.540 13.626 1.00 98.44 411 TRP A O 1
ATOM 3195 N N . MET A 1 412 ? -10.064 9.633 14.221 1.00 97.88 412 MET A N 1
ATOM 3196 C CA . MET A 1 412 ? -8.797 9.941 14.880 1.00 97.88 412 MET A CA 1
ATOM 3197 C C . MET A 1 412 ? -9.085 10.801 16.095 1.00 97.88 412 MET A C 1
ATOM 3199 O O . MET A 1 412 ? -9.692 11.864 15.946 1.00 97.88 412 MET A O 1
ATOM 3203 N N . ALA A 1 413 ? -8.626 10.379 17.270 1.00 97.44 413 ALA A N 1
ATOM 3204 C CA . ALA A 1 413 ? -8.783 11.139 18.499 1.00 97.44 413 ALA A CA 1
ATOM 3205 C C . ALA A 1 413 ? -8.105 12.517 18.413 1.00 97.44 413 ALA A C 1
ATOM 3207 O O . ALA A 1 413 ? -7.240 12.786 17.574 1.00 97.44 413 ALA A O 1
ATOM 3208 N N . SER A 1 414 ? -8.499 13.424 19.306 1.00 92.94 414 SER A N 1
ATOM 3209 C CA . SER A 1 414 ? -7.823 14.719 19.410 1.00 92.94 414 SER A CA 1
ATOM 3210 C C . SER A 1 414 ? -6.386 14.532 19.919 1.00 92.94 414 SER A C 1
ATOM 3212 O O . SER A 1 414 ? -6.142 13.697 20.784 1.00 92.94 414 SER A O 1
ATOM 3214 N N . GLY A 1 415 ? -5.429 15.344 19.460 1.00 85.50 415 GLY A N 1
ATOM 3215 C CA . GLY A 1 415 ? -4.016 15.204 19.859 1.00 85.50 415 GLY A CA 1
ATOM 3216 C C . GLY A 1 415 ? -3.709 15.453 21.347 1.00 85.50 415 GLY A C 1
ATOM 3217 O O . GLY A 1 415 ? -2.565 15.302 21.756 1.00 85.50 415 GLY A O 1
ATOM 3218 N N . LYS A 1 416 ? -4.701 15.859 22.151 1.00 86.19 416 LYS A N 1
ATOM 3219 C CA . LYS A 1 416 ? -4.589 16.051 23.610 1.00 86.19 416 LYS A CA 1
ATOM 3220 C C . LYS A 1 416 ? -5.251 14.925 24.413 1.00 86.19 416 LYS A C 1
ATOM 3222 O O . LYS A 1 416 ? -5.269 14.987 25.638 1.00 86.19 416 LYS A O 1
ATOM 3227 N N . ASP A 1 417 ? -5.841 13.948 23.734 1.00 90.62 417 ASP A N 1
ATOM 3228 C CA . ASP A 1 417 ? -6.568 12.856 24.364 1.00 90.62 417 ASP A CA 1
ATOM 3229 C C . ASP A 1 417 ? -5.600 11.805 24.918 1.00 90.62 417 ASP A C 1
ATOM 3231 O O . ASP A 1 417 ? -4.821 11.209 24.177 1.00 90.62 417 ASP A O 1
ATOM 3235 N N . THR A 1 418 ? -5.637 11.594 26.232 1.00 90.81 418 THR A N 1
ATOM 3236 C CA . THR A 1 418 ? -4.768 10.636 26.931 1.00 90.81 418 THR A CA 1
ATOM 3237 C C . THR A 1 418 ? -5.428 9.277 27.147 1.00 90.81 418 THR A C 1
ATOM 3239 O O . THR A 1 418 ? -4.748 8.337 27.554 1.00 90.81 418 THR A O 1
ATOM 3242 N N . GLN A 1 419 ? -6.735 9.153 26.889 1.00 94.62 419 GLN A N 1
ATOM 3243 C CA . GLN A 1 419 ? -7.489 7.901 27.002 1.00 94.62 419 GLN A CA 1
ATOM 3244 C C . GLN A 1 419 ? -8.486 7.770 25.841 1.00 94.62 419 GLN A C 1
ATOM 3246 O O . GLN A 1 419 ? -9.701 7.732 26.066 1.00 94.62 419 GLN A O 1
ATOM 3251 N N . PRO A 1 420 ? -7.986 7.699 24.596 1.00 98.06 420 PRO A N 1
ATOM 3252 C CA . PRO A 1 420 ? -8.822 7.672 23.408 1.00 98.06 420 PRO A CA 1
ATOM 3253 C C . PRO A 1 420 ? -9.758 6.461 23.399 1.00 98.06 420 PRO A C 1
ATOM 3255 O O . PRO A 1 420 ? -9.324 5.309 23.509 1.00 98.06 420 PRO A O 1
ATOM 3258 N N . TRP A 1 421 ? -11.055 6.716 23.234 1.00 98.50 421 TRP A N 1
ATOM 3259 C CA . TRP A 1 421 ? -12.066 5.673 23.091 1.00 98.50 421 TRP A CA 1
ATOM 3260 C C . TRP A 1 421 ? -13.100 6.016 22.023 1.00 98.50 421 TRP A C 1
ATOM 3262 O O . TRP A 1 421 ? -13.423 7.183 21.809 1.00 98.50 421 TRP A O 1
ATOM 3272 N N . LEU A 1 422 ? -13.650 4.975 21.399 1.00 98.69 422 LEU A N 1
ATOM 3273 C CA . LEU A 1 422 ? -14.780 5.043 20.476 1.00 98.69 422 LEU A CA 1
ATOM 3274 C C . LEU A 1 422 ? -15.862 4.059 20.925 1.00 98.69 422 LEU A C 1
ATOM 3276 O O . LEU A 1 422 ? -15.573 2.923 21.299 1.00 98.69 422 LEU A O 1
ATOM 3280 N N . GLU A 1 423 ? -17.109 4.514 20.921 1.00 98.69 423 GLU A N 1
ATOM 3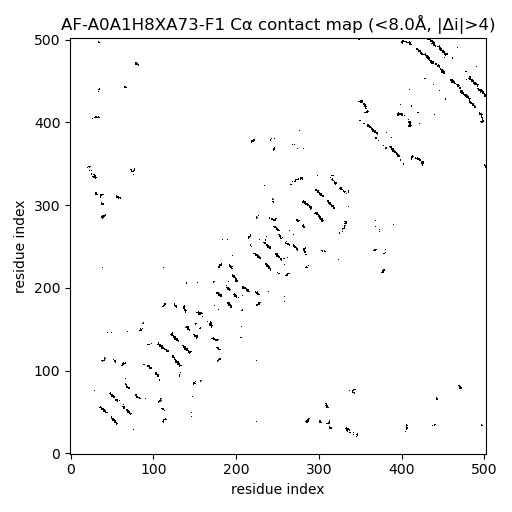281 C CA . GLU A 1 423 ? -18.294 3.792 21.370 1.00 98.69 423 GLU A CA 1
ATOM 3282 C C . GLU A 1 423 ? -19.340 3.748 20.258 1.00 98.69 423 GLU A C 1
ATOM 3284 O O . GLU A 1 423 ? -19.780 4.786 19.768 1.00 98.69 423 GLU A O 1
ATOM 3289 N N . ALA A 1 424 ? -19.783 2.544 19.910 1.00 98.62 424 ALA A N 1
ATOM 3290 C CA . ALA A 1 424 ? -20.890 2.297 18.998 1.00 98.62 424 ALA A CA 1
ATOM 3291 C C . ALA A 1 424 ? -22.176 1.983 19.784 1.00 98.62 424 ALA A C 1
ATOM 3293 O O . ALA A 1 424 ? -22.189 1.041 20.579 1.00 98.62 424 ALA A O 1
ATOM 3294 N N . ASP A 1 425 ? -23.264 2.722 19.530 1.00 98.62 425 ASP A N 1
ATOM 3295 C CA . ASP A 1 425 ? -24.626 2.408 19.995 1.00 98.62 425 ASP A CA 1
ATOM 3296 C C . ASP A 1 425 ? -25.396 1.695 18.876 1.00 98.62 425 ASP A C 1
ATOM 3298 O O . ASP A 1 425 ? -25.605 2.237 17.790 1.00 98.62 425 ASP A O 1
ATOM 3302 N N . LEU A 1 426 ? -25.853 0.474 19.142 1.00 98.50 426 LEU A N 1
ATOM 3303 C CA . LEU A 1 426 ? -26.643 -0.339 18.214 1.00 98.50 426 LEU A CA 1
ATOM 3304 C C . LEU A 1 426 ? -28.149 -0.025 18.247 1.00 98.50 426 LEU A C 1
ATOM 3306 O O . LEU A 1 426 ? -28.929 -0.666 17.539 1.00 98.50 426 LEU A O 1
ATOM 3310 N N . GLY A 1 427 ? -28.576 0.914 19.095 1.00 98.25 427 GLY A N 1
ATOM 3311 C CA . GLY A 1 427 ? -29.957 1.374 19.276 1.00 98.25 427 GLY A CA 1
ATOM 3312 C C . GLY A 1 427 ? -30.792 0.461 20.174 1.00 98.25 427 GLY A C 1
ATOM 3313 O O . GLY A 1 427 ? -31.619 0.927 20.955 1.00 98.25 427 GLY A O 1
ATOM 3314 N N . SER A 1 428 ? -30.528 -0.842 20.126 1.00 97.94 428 SER A N 1
ATOM 3315 C CA . SER A 1 428 ? -31.120 -1.857 20.995 1.00 97.94 428 SER A CA 1
ATOM 3316 C C . SER A 1 428 ? -30.094 -2.948 21.313 1.00 97.94 428 SER A C 1
ATOM 3318 O O . SER A 1 428 ? -29.131 -3.114 20.561 1.00 97.94 428 SER A O 1
ATOM 3320 N N . PRO A 1 429 ? -30.285 -3.741 22.383 1.00 98.12 429 PRO A N 1
ATOM 3321 C CA . PRO A 1 429 ? -29.478 -4.936 22.599 1.00 98.12 429 PRO A CA 1
ATOM 3322 C C . PRO A 1 429 ? -29.554 -5.884 21.392 1.00 98.12 429 PRO A C 1
ATOM 3324 O O . PRO A 1 429 ? -30.643 -6.223 20.926 1.00 98.12 429 PRO A O 1
ATOM 3327 N N . LYS A 1 430 ? -28.396 -6.308 20.887 1.00 98.06 430 LYS A N 1
ATOM 3328 C CA . LYS A 1 430 ? -28.226 -7.278 19.800 1.00 98.06 430 LYS A CA 1
ATOM 3329 C C . LYS A 1 430 ? -27.192 -8.320 20.217 1.00 98.06 430 LYS A C 1
ATOM 3331 O O . LYS A 1 430 ? -26.324 -8.056 21.050 1.00 98.06 430 LYS A O 1
ATOM 3336 N N . LYS A 1 431 ? -27.291 -9.528 19.664 1.00 97.50 431 LYS A N 1
ATOM 3337 C CA . LYS A 1 431 ? -26.263 -10.556 19.849 1.00 97.50 431 LYS A CA 1
ATOM 3338 C C . LYS A 1 431 ? -25.124 -10.280 18.873 1.00 97.50 431 LYS A C 1
ATOM 3340 O O . LYS A 1 431 ? -25.366 -10.237 17.674 1.00 97.50 431 LYS A O 1
ATOM 3345 N N . ILE A 1 432 ? -23.919 -10.109 19.402 1.00 97.75 432 ILE A N 1
ATOM 3346 C CA . ILE A 1 432 ? -22.702 -9.844 18.637 1.00 97.75 432 ILE A CA 1
ATOM 3347 C C . ILE A 1 432 ? -21.759 -11.029 18.832 1.00 97.75 432 ILE A C 1
ATOM 3349 O O . ILE A 1 432 ? -21.444 -11.423 19.958 1.00 97.75 432 ILE A O 1
ATOM 3353 N N . ASN A 1 433 ? -21.306 -11.621 17.740 1.00 96.00 433 ASN A N 1
ATOM 3354 C CA . ASN A 1 433 ? -20.369 -12.732 17.744 1.00 96.00 433 ASN A CA 1
ATOM 3355 C C . ASN A 1 433 ? -18.924 -12.239 17.790 1.00 96.00 433 ASN A C 1
ATOM 3357 O O . ASN A 1 433 ? -18.128 -12.789 18.558 1.00 96.00 433 ASN A O 1
ATOM 3361 N N . ARG A 1 434 ? -18.579 -11.214 16.999 1.00 96.94 434 ARG A N 1
ATOM 3362 C CA . ARG A 1 434 ? -17.220 -10.654 16.969 1.00 96.94 434 ARG A CA 1
ATOM 3363 C C . ARG A 1 434 ? -17.176 -9.167 16.611 1.00 96.94 434 ARG A C 1
ATOM 3365 O O . ARG A 1 434 ? -18.092 -8.648 15.983 1.00 96.94 434 ARG A O 1
ATOM 3372 N N . CYS A 1 435 ? -16.077 -8.528 16.995 1.00 98.25 435 CYS A N 1
ATOM 3373 C CA . CYS A 1 435 ? -15.675 -7.185 16.595 1.00 98.25 435 CYS A CA 1
ATOM 3374 C C . CYS A 1 435 ? -14.306 -7.268 15.915 1.00 98.25 435 CYS A C 1
ATOM 3376 O O . CYS A 1 435 ? -13.384 -7.868 16.473 1.00 98.25 435 CYS A O 1
ATOM 3378 N N . GLU A 1 436 ? -14.188 -6.661 14.740 1.00 98.31 436 GLU A N 1
ATOM 3379 C CA . GLU A 1 436 ? -12.940 -6.448 14.004 1.00 98.31 436 GLU A CA 1
ATOM 3380 C C . GLU A 1 436 ? -12.571 -4.961 14.084 1.00 98.31 436 GLU A C 1
ATOM 3382 O O . GLU A 1 436 ? -13.425 -4.103 13.863 1.00 98.31 436 GLU A O 1
ATOM 3387 N N . LEU A 1 437 ? -11.320 -4.665 14.430 1.00 98.69 437 LEU A N 1
ATOM 3388 C CA . LEU A 1 437 ? -10.785 -3.321 14.646 1.00 98.69 437 LEU A CA 1
ATOM 3389 C C . LEU A 1 437 ? -9.610 -3.088 13.688 1.00 98.69 437 LEU A C 1
ATOM 3391 O O . LEU A 1 437 ? -8.563 -3.720 13.823 1.00 98.69 437 LEU A O 1
ATOM 3395 N N . TYR A 1 438 ? -9.781 -2.183 12.730 1.00 98.62 438 TYR A N 1
ATOM 3396 C CA . TYR A 1 438 ? -8.755 -1.784 11.768 1.00 98.62 438 TYR A CA 1
ATOM 3397 C C . TYR A 1 438 ? -8.151 -0.456 12.229 1.00 98.62 438 TYR A C 1
ATOM 3399 O O . TYR A 1 438 ? -8.676 0.618 11.938 1.00 98.62 438 TYR A O 1
ATOM 3407 N N . PHE A 1 439 ? -7.082 -0.530 13.021 1.00 98.75 439 PHE A N 1
ATOM 3408 C CA . PHE A 1 439 ? -6.418 0.652 13.572 1.00 98.75 439 PHE A CA 1
ATOM 3409 C C . PHE A 1 439 ? -5.619 1.418 12.514 1.00 98.75 439 PHE A C 1
ATOM 3411 O O . PHE A 1 439 ? -5.058 0.826 11.593 1.00 98.75 439 PHE A O 1
ATOM 3418 N N . VAL A 1 440 ? -5.521 2.738 12.673 1.00 98.19 440 VAL A N 1
ATOM 3419 C CA . VAL A 1 440 ? -4.593 3.558 11.879 1.00 98.19 440 VAL A CA 1
ATOM 3420 C C . VAL A 1 440 ? -3.150 3.176 12.221 1.00 98.19 440 VAL A C 1
ATOM 3422 O O . VAL A 1 440 ? -2.849 2.925 13.382 1.00 98.19 440 VAL A O 1
ATOM 3425 N N . ALA A 1 441 ? -2.249 3.118 11.231 1.00 97.00 441 ALA A N 1
ATOM 3426 C CA . ALA A 1 441 ? -0.853 2.700 11.418 1.00 97.00 441 ALA A CA 1
ATOM 3427 C C . ALA A 1 441 ? -0.729 1.339 12.134 1.00 97.00 441 ALA A C 1
ATOM 3429 O O . ALA A 1 441 ? 0.139 1.129 12.990 1.00 97.00 441 ALA A O 1
ATOM 3430 N N . SER A 1 442 ? -1.619 0.402 11.786 1.00 97.44 442 SER A N 1
ATOM 3431 C CA . SER A 1 442 ? -1.698 -0.933 12.389 1.00 97.44 442 SER A CA 1
ATOM 3432 C C . SER A 1 442 ? -0.373 -1.705 12.332 1.00 97.44 442 SER A C 1
ATOM 3434 O O . SER A 1 442 ? -0.096 -2.543 13.197 1.00 97.44 442 SER A O 1
ATOM 3436 N N . THR A 1 443 ? 0.508 -1.373 11.382 1.00 97.50 443 THR A N 1
ATOM 3437 C CA . THR A 1 443 ? 1.838 -1.980 11.236 1.00 97.50 443 THR A CA 1
ATOM 3438 C C . THR A 1 443 ? 2.788 -1.679 12.395 1.00 97.50 443 THR A C 1
ATOM 3440 O O . THR A 1 443 ? 3.811 -2.342 12.523 1.00 97.50 443 THR A O 1
ATOM 3443 N N . LEU A 1 444 ? 2.478 -0.692 13.241 1.00 96.75 444 LEU A N 1
ATOM 3444 C CA . LEU A 1 444 ? 3.236 -0.375 14.459 1.00 96.75 444 LEU A CA 1
ATOM 3445 C C . LEU A 1 444 ? 2.684 -1.086 15.710 1.00 96.75 444 LEU A C 1
ATOM 3447 O O . LEU A 1 444 ? 3.302 -1.026 16.771 1.00 96.75 444 LEU A O 1
ATOM 3451 N N . GLY A 1 445 ? 1.558 -1.794 15.568 1.00 96.69 445 GLY A N 1
ATOM 3452 C CA . GLY A 1 445 ? 0.882 -2.538 16.626 1.00 96.69 445 GLY A CA 1
ATOM 3453 C C . GLY A 1 445 ? 0.113 -1.663 17.619 1.00 96.69 445 GLY A C 1
ATOM 3454 O O . GLY A 1 445 ? 0.352 -0.465 17.752 1.00 96.69 445 GLY A O 1
ATOM 3455 N N . HIS A 1 446 ? -0.850 -2.282 18.308 1.00 98.00 446 HIS A N 1
ATOM 3456 C CA . HIS A 1 446 ? -1.764 -1.598 19.224 1.00 98.00 446 HIS A CA 1
ATOM 3457 C C . HIS A 1 446 ? -2.036 -2.431 20.476 1.00 98.00 446 HIS A C 1
ATOM 3459 O O . HIS A 1 446 ? -2.183 -3.652 20.409 1.00 98.00 446 HIS A O 1
ATOM 3465 N N . THR A 1 447 ? -2.208 -1.758 21.610 1.00 98.31 447 THR A N 1
ATOM 3466 C CA . THR A 1 447 ? -2.833 -2.344 22.802 1.00 98.31 447 THR A CA 1
ATOM 3467 C C . THR A 1 447 ? -4.170 -1.659 23.037 1.00 98.31 447 THR A C 1
ATOM 3469 O O . THR A 1 447 ? -4.334 -0.465 22.785 1.00 98.31 447 THR A O 1
ATOM 3472 N N . TRP A 1 448 ? -5.175 -2.422 23.452 1.00 98.31 448 TRP A N 1
ATOM 3473 C CA . TRP A 1 448 ? -6.557 -1.948 23.476 1.00 98.31 448 TRP A CA 1
ATOM 3474 C C . TRP A 1 448 ? -7.407 -2.738 24.462 1.00 98.31 448 TRP A C 1
ATOM 3476 O O . TRP A 1 448 ? -7.101 -3.874 24.822 1.00 98.31 448 TRP A O 1
ATOM 3486 N N . LYS A 1 449 ? -8.515 -2.142 24.887 1.00 98.56 449 LYS A N 1
ATOM 3487 C CA . LYS A 1 449 ? -9.542 -2.784 25.705 1.00 98.56 449 LYS A CA 1
ATOM 3488 C C . LYS A 1 449 ? -10.888 -2.641 25.011 1.00 98.56 449 LYS A C 1
ATOM 3490 O O . LYS A 1 449 ? -11.267 -1.535 24.648 1.00 98.56 449 LYS A O 1
ATOM 3495 N N . LEU A 1 450 ? -11.609 -3.745 24.853 1.00 98.81 450 LEU A N 1
ATOM 3496 C CA . LEU A 1 450 ? -12.982 -3.755 24.362 1.00 98.81 450 LEU A CA 1
ATOM 3497 C C . LEU A 1 450 ? -13.939 -4.070 25.506 1.00 98.81 450 LEU A C 1
ATOM 3499 O O . LEU A 1 450 ? -13.785 -5.068 26.215 1.00 98.81 450 LEU A O 1
ATOM 3503 N N . GLU A 1 451 ? -14.954 -3.233 25.649 1.00 98.75 451 GLU A N 1
ATOM 3504 C CA . GLU A 1 451 ? -16.003 -3.331 26.652 1.00 98.75 451 GLU A CA 1
ATOM 3505 C C . GLU A 1 451 ? -17.372 -3.356 25.970 1.00 98.75 451 GLU A C 1
ATOM 3507 O O . GLU A 1 451 ? -17.558 -2.829 24.872 1.00 98.75 451 GLU A O 1
ATOM 3512 N N . LYS A 1 452 ? -18.351 -3.965 26.634 1.00 98.69 452 LYS A N 1
ATOM 3513 C CA . LYS A 1 452 ? -19.742 -4.000 26.182 1.00 98.69 452 LYS A CA 1
ATOM 3514 C C . LYS A 1 452 ? -20.690 -3.548 27.284 1.00 98.69 452 LYS A C 1
ATOM 3516 O O . LYS A 1 452 ? -20.400 -3.727 28.468 1.00 98.69 452 LYS A O 1
ATOM 3521 N N . SER A 1 453 ? -21.855 -3.046 26.895 1.00 98.75 453 SER A N 1
ATOM 3522 C CA . SER A 1 453 ? -22.943 -2.716 27.815 1.00 98.75 453 SER A CA 1
ATOM 3523 C C . SER A 1 453 ? -24.310 -2.909 27.157 1.00 98.75 453 SER A C 1
ATOM 3525 O O . SER A 1 453 ? -24.453 -2.776 25.944 1.00 98.75 453 SER A O 1
ATOM 3527 N N . THR A 1 454 ? -25.339 -3.217 27.944 1.00 98.50 454 THR A N 1
ATOM 3528 C CA . THR A 1 454 ? -26.744 -3.206 27.494 1.00 98.50 454 THR A CA 1
ATOM 3529 C C . THR A 1 454 ? -27.477 -1.919 27.871 1.00 98.50 454 THR A C 1
ATOM 3531 O O . THR A 1 454 ? -28.516 -1.635 27.281 1.00 98.50 454 THR A O 1
ATOM 3534 N N . ASP A 1 455 ? -26.952 -1.14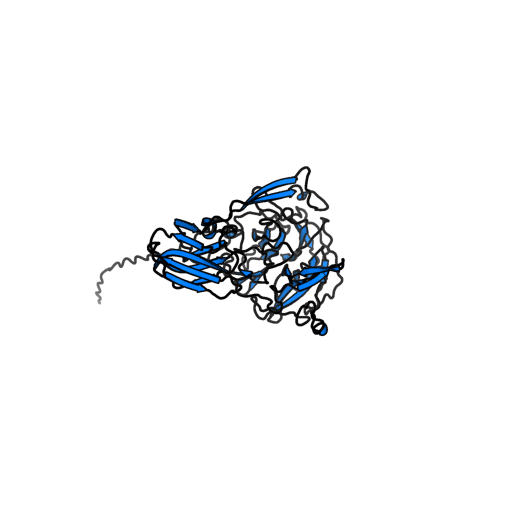6 28.827 1.00 97.44 455 ASP A N 1
ATOM 3535 C CA . ASP A 1 455 ? -27.605 0.031 29.419 1.00 9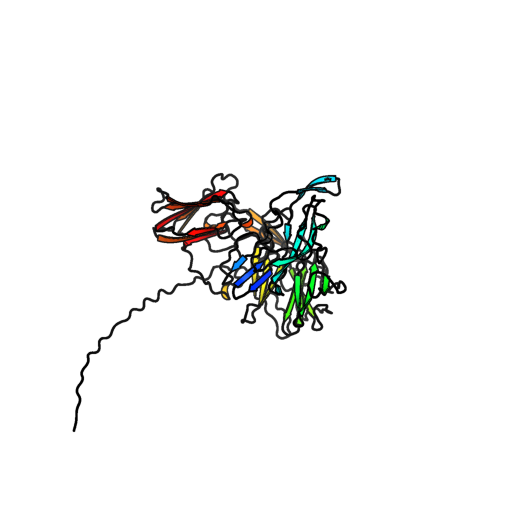7.44 455 ASP A CA 1
ATOM 3536 C C . ASP A 1 455 ? -26.775 1.327 29.327 1.00 97.44 455 ASP A C 1
ATOM 3538 O O . ASP A 1 455 ? -27.262 2.391 29.707 1.00 97.44 455 ASP A O 1
ATOM 3542 N N . GLY A 1 456 ? -25.534 1.249 28.835 1.00 96.19 456 GLY A N 1
ATOM 3543 C CA . GLY A 1 456 ? -24.596 2.372 28.719 1.00 96.19 456 GLY A CA 1
ATOM 3544 C C . GLY A 1 456 ? -23.982 2.808 30.055 1.00 96.19 456 GLY A C 1
ATOM 3545 O O . GLY A 1 456 ? -23.196 3.753 30.094 1.00 96.19 456 GLY A O 1
ATOM 3546 N N . LYS A 1 457 ? -24.319 2.131 31.160 1.00 96.19 457 LYS A N 1
ATOM 3547 C CA . LYS A 1 457 ? -23.897 2.475 32.527 1.00 96.19 457 LYS A CA 1
ATOM 3548 C C . LYS A 1 457 ? -22.967 1.417 33.103 1.00 96.19 457 LYS A C 1
ATOM 3550 O O . LYS A 1 457 ? -21.896 1.745 33.607 1.00 96.19 457 LYS A O 1
ATOM 3555 N N . LYS A 1 458 ? -23.361 0.146 33.021 1.00 97.38 458 LYS A N 1
ATOM 3556 C CA . LYS A 1 458 ? -22.559 -0.992 33.477 1.00 97.38 458 LYS A CA 1
ATOM 3557 C C . LYS A 1 458 ? -21.784 -1.557 32.301 1.00 97.38 458 LYS A C 1
ATOM 3559 O O . LYS A 1 458 ? -22.376 -2.020 31.327 1.00 97.38 458 LYS A O 1
ATOM 3564 N N . TRP A 1 459 ? -20.464 -1.526 32.412 1.00 98.25 459 TRP A N 1
ATOM 3565 C CA . TRP A 1 459 ? -19.552 -1.975 31.370 1.00 98.25 459 TRP A CA 1
ATOM 3566 C C . TRP A 1 459 ? -18.875 -3.272 31.786 1.00 98.25 459 TRP A C 1
ATOM 3568 O O . TRP A 1 459 ? -18.362 -3.390 32.897 1.00 98.25 459 TRP A O 1
ATOM 3578 N N . LEU A 1 460 ? -18.895 -4.249 30.886 1.00 98.38 460 LEU A N 1
ATOM 3579 C CA . LEU A 1 460 ? -18.206 -5.521 31.049 1.00 98.38 460 LEU A CA 1
ATOM 3580 C C . LEU A 1 460 ? -17.057 -5.586 30.053 1.00 98.38 460 LEU A C 1
ATOM 3582 O O . LEU A 1 460 ? -17.272 -5.430 28.849 1.00 98.38 460 LEU A O 1
ATOM 3586 N N . THR A 1 461 ? -15.852 -5.861 30.542 1.00 98.56 461 THR A N 1
ATOM 3587 C CA . THR A 1 461 ? -14.696 -6.115 29.681 1.00 98.56 461 THR A CA 1
ATOM 3588 C C . THR A 1 461 ? -14.915 -7.400 28.889 1.00 98.56 461 THR A C 1
ATOM 3590 O O . THR A 1 461 ? -15.169 -8.458 29.460 1.00 98.56 461 THR A O 1
ATOM 3593 N N . VAL A 1 462 ? -14.806 -7.304 27.566 1.00 98.44 462 VAL A N 1
ATOM 3594 C CA . VAL A 1 462 ? -14.804 -8.455 26.656 1.00 98.44 462 VAL A CA 1
ATOM 3595 C C . VAL A 1 462 ? -13.386 -8.991 26.507 1.00 98.44 462 VAL A C 1
ATOM 3597 O O . VAL A 1 462 ? -13.156 -10.190 26.637 1.00 98.44 462 VAL A O 1
ATOM 3600 N N . LYS A 1 463 ? -12.437 -8.101 26.205 1.00 98.25 463 LYS A N 1
ATOM 3601 C CA . LYS A 1 463 ? -11.033 -8.443 25.977 1.00 98.25 463 LYS A CA 1
ATOM 3602 C C . LYS A 1 463 ? -10.157 -7.232 26.271 1.00 98.25 463 LYS A C 1
ATOM 3604 O O . LYS A 1 463 ? -10.480 -6.127 25.846 1.00 98.25 463 LYS A O 1
ATOM 3609 N N . THR A 1 464 ? -9.032 -7.469 26.932 1.00 98.19 464 THR A N 1
ATOM 3610 C CA . THR A 1 464 ? -7.917 -6.521 27.006 1.00 98.19 464 THR A CA 1
ATOM 3611 C C . THR A 1 464 ? -6.744 -7.147 26.267 1.00 98.19 464 THR A C 1
ATOM 3613 O O . THR A 1 464 ? -6.311 -8.240 26.623 1.00 98.19 464 THR A O 1
ATOM 3616 N N . ASN A 1 465 ? -6.264 -6.486 25.220 1.00 97.25 465 ASN A N 1
ATOM 3617 C CA . ASN A 1 465 ? -5.057 -6.851 24.499 1.00 97.25 465 ASN A CA 1
ATOM 3618 C C . ASN A 1 465 ? -3.901 -5.977 24.990 1.00 97.25 465 ASN A C 1
ATOM 3620 O O . ASN A 1 465 ? -3.902 -4.770 24.754 1.00 97.25 465 ASN A O 1
ATOM 3624 N N . THR A 1 466 ? -2.931 -6.580 25.670 1.00 96.12 466 THR A N 1
ATOM 3625 C CA . THR A 1 466 ? -1.740 -5.893 26.199 1.00 96.12 466 THR A CA 1
ATOM 3626 C C . THR A 1 466 ? -0.496 -6.107 25.340 1.00 96.12 466 THR A C 1
ATOM 3628 O O . THR A 1 466 ? 0.553 -5.553 25.647 1.00 96.12 466 THR A O 1
ATOM 3631 N N . GLU A 1 467 ? -0.597 -6.904 24.276 1.00 94.00 467 GLU A N 1
ATOM 3632 C CA . GLU A 1 467 ? 0.515 -7.216 23.380 1.00 94.00 467 GLU A CA 1
ATOM 3633 C C . GLU A 1 467 ? 0.474 -6.334 22.133 1.00 94.00 467 GLU A C 1
ATOM 3635 O O . GLU A 1 467 ? -0.493 -6.362 21.370 1.00 94.00 467 GLU A O 1
ATOM 3640 N N . THR A 1 468 ? 1.547 -5.584 21.894 1.00 92.81 468 THR A N 1
ATOM 3641 C CA . THR A 1 468 ? 1.724 -4.813 20.662 1.00 92.81 468 THR A CA 1
ATOM 3642 C C . THR A 1 468 ? 2.127 -5.759 19.535 1.00 92.81 468 THR A C 1
ATOM 3644 O O . THR A 1 468 ? 3.293 -6.133 19.421 1.00 92.81 468 THR A O 1
ATOM 3647 N N . VAL A 1 469 ? 1.165 -6.164 18.704 1.00 92.12 469 VAL A N 1
ATOM 3648 C CA . VAL A 1 469 ? 1.417 -7.064 17.569 1.00 92.12 469 VAL A CA 1
ATOM 3649 C C . VAL A 1 469 ? 1.090 -6.383 16.248 1.00 92.12 469 VAL A C 1
ATOM 3651 O O . VAL A 1 469 ? 0.090 -5.685 16.119 1.00 92.12 469 VAL A O 1
ATOM 3654 N N . VAL A 1 470 ? 1.945 -6.617 15.254 1.00 95.88 470 VAL A N 1
ATOM 3655 C CA . VAL A 1 470 ? 1.787 -6.159 13.871 1.00 95.88 470 VAL A CA 1
ATOM 3656 C C . VAL A 1 470 ? 0.701 -7.002 13.201 1.00 95.88 470 VAL A C 1
ATOM 3658 O O . VAL A 1 470 ? 0.994 -8.064 12.660 1.00 95.88 470 VAL A O 1
ATOM 3661 N N . ARG A 1 471 ? -0.564 -6.574 13.259 1.00 97.12 471 ARG A N 1
ATOM 3662 C CA . ARG A 1 471 ? -1.686 -7.260 12.595 1.00 97.12 471 ARG A CA 1
ATOM 3663 C C . ARG A 1 471 ? -2.839 -6.305 12.295 1.00 97.12 471 ARG A C 1
ATOM 3665 O O . ARG A 1 471 ? -3.018 -5.315 12.999 1.00 97.12 471 ARG A O 1
ATOM 3672 N N . SER A 1 472 ? -3.656 -6.656 11.307 1.00 98.38 472 SER A N 1
ATOM 3673 C CA . SER A 1 472 ? -4.937 -5.996 11.047 1.00 98.38 472 SER A CA 1
ATOM 3674 C C . SER A 1 472 ? -5.908 -6.969 10.361 1.00 98.38 472 SER A C 1
ATOM 3676 O O . SER A 1 472 ? -5.475 -7.703 9.471 1.00 98.38 472 SER A O 1
ATOM 3678 N N . PRO A 1 473 ? -7.194 -7.023 10.752 1.00 98.31 473 PRO A N 1
ATOM 3679 C CA . PRO A 1 473 ? -7.750 -6.364 11.929 1.00 98.31 473 PRO A CA 1
ATOM 3680 C C . PRO A 1 473 ? -7.280 -7.016 13.236 1.00 98.31 473 PRO A C 1
ATOM 3682 O O . PRO A 1 473 ? -6.895 -8.185 13.291 1.00 98.31 473 PRO A O 1
ATOM 3685 N N . GLU A 1 474 ? -7.409 -6.271 14.325 1.00 98.31 474 GLU A N 1
ATOM 3686 C CA . GLU A 1 474 ? -7.491 -6.837 15.667 1.00 98.31 474 GLU A CA 1
ATOM 3687 C C . GLU A 1 474 ? -8.893 -7.412 15.910 1.00 98.31 474 GLU A C 1
ATOM 3689 O O . GLU A 1 474 ? -9.895 -6.828 15.498 1.00 98.31 474 GLU A O 1
ATOM 3694 N N . VAL A 1 475 ? -8.988 -8.570 16.573 1.00 97.19 475 VAL A N 1
ATOM 3695 C CA . VAL A 1 475 ? -10.264 -9.299 16.709 1.00 97.19 475 VAL A CA 1
ATOM 3696 C C . VAL A 1 475 ? -10.603 -9.601 18.169 1.00 97.19 475 VAL A C 1
ATOM 3698 O O . VAL A 1 475 ? -9.799 -10.160 18.929 1.00 97.19 475 VAL A O 1
ATOM 3701 N N . ALA A 1 476 ? -11.843 -9.289 18.550 1.00 97.75 476 ALA A N 1
ATOM 3702 C CA . ALA A 1 476 ? -12.494 -9.768 19.767 1.00 97.75 476 ALA A CA 1
ATOM 3703 C C . ALA A 1 476 ? -13.695 -10.648 19.403 1.00 97.75 476 ALA A C 1
ATOM 3705 O O . ALA A 1 476 ? -14.652 -10.177 18.795 1.00 97.75 476 ALA A O 1
ATOM 3706 N N . GLY A 1 477 ? -13.667 -11.922 19.789 1.00 96.50 477 GLY A N 1
ATOM 3707 C CA . GLY A 1 477 ? -14.805 -12.832 19.637 1.00 96.50 477 GLY A CA 1
ATOM 3708 C C . GLY A 1 477 ? -15.639 -12.955 20.914 1.00 96.50 477 GLY A C 1
ATOM 3709 O O . GLY A 1 477 ? -15.263 -12.448 21.968 1.00 96.50 477 GLY A O 1
ATOM 3710 N N . LYS A 1 478 ? -16.745 -13.703 20.830 1.00 94.50 478 LYS A N 1
ATOM 3711 C CA . LYS A 1 478 ? -17.597 -14.098 21.969 1.00 94.50 478 LYS A CA 1
ATOM 3712 C C . LYS A 1 478 ? -18.170 -12.903 22.754 1.00 94.50 478 LYS A C 1
ATOM 3714 O O . LYS A 1 478 ? -18.317 -12.973 23.972 1.00 94.50 478 LYS A O 1
ATOM 3719 N N . ILE A 1 479 ? -18.534 -11.819 22.061 1.00 97.62 479 ILE A N 1
ATOM 3720 C CA . ILE A 1 479 ? -19.062 -10.597 22.697 1.00 97.62 479 ILE A CA 1
ATOM 3721 C C . ILE A 1 479 ? -20.415 -10.861 23.375 1.00 97.62 479 ILE A C 1
ATOM 3723 O O . ILE A 1 479 ? -20.616 -10.455 24.515 1.00 97.62 479 ILE A O 1
ATOM 3727 N N . GLY A 1 480 ? -21.338 -11.584 22.742 1.00 97.44 480 GLY A N 1
ATOM 3728 C CA . GLY A 1 480 ? -22.660 -11.886 23.297 1.00 97.44 480 GLY A CA 1
ATOM 3729 C C . GLY A 1 480 ? -23.643 -10.716 23.182 1.00 97.44 480 GLY A C 1
ATOM 3730 O O . GLY A 1 480 ? -23.571 -9.929 22.243 1.00 97.44 480 GLY A O 1
ATOM 3731 N N . LEU A 1 481 ? -24.608 -10.629 24.103 1.00 98.25 481 LEU A N 1
ATOM 3732 C CA . LEU A 1 481 ? -25.636 -9.584 24.080 1.00 98.25 481 LEU A CA 1
ATOM 3733 C C . LEU A 1 481 ? -25.045 -8.222 24.483 1.00 98.25 481 LEU A C 1
ATOM 3735 O O . LEU A 1 481 ? -24.468 -8.100 25.565 1.00 98.25 481 LEU A O 1
ATOM 3739 N N . ALA A 1 482 ? -25.209 -7.211 23.629 1.00 98.50 482 ALA A N 1
ATOM 3740 C CA . ALA A 1 482 ? -24.780 -5.838 23.882 1.00 98.50 482 ALA A CA 1
ATOM 3741 C C . ALA A 1 482 ? -25.631 -4.836 23.088 1.00 98.50 482 ALA A C 1
ATOM 3743 O O . ALA A 1 482 ? -26.082 -5.134 21.986 1.00 98.50 482 ALA A O 1
ATOM 3744 N N . ARG A 1 483 ? -25.841 -3.641 23.644 1.00 98.56 483 ARG A N 1
ATOM 3745 C CA . ARG A 1 483 ? -26.328 -2.464 22.907 1.00 98.56 483 ARG A CA 1
ATOM 3746 C C . ARG A 1 483 ? -25.172 -1.531 22.559 1.00 98.56 483 ARG A C 1
ATOM 3748 O O . ARG A 1 483 ? -25.137 -1.004 21.459 1.00 98.56 483 ARG A O 1
ATOM 3755 N N . TYR A 1 484 ? -24.245 -1.356 23.493 1.00 98.81 484 TYR A N 1
ATOM 3756 C CA . TYR A 1 484 ? -23.075 -0.508 23.348 1.00 98.81 484 TYR A CA 1
ATOM 3757 C C . TYR A 1 484 ? -21.819 -1.365 23.299 1.00 98.81 484 TYR A C 1
ATOM 3759 O O . TYR A 1 484 ? -21.674 -2.303 24.093 1.00 98.81 484 TYR A O 1
ATOM 3767 N N . VAL A 1 485 ? -20.905 -1.024 22.398 1.00 98.75 485 VAL A N 1
ATOM 3768 C CA . VAL A 1 485 ? -19.562 -1.605 22.332 1.00 98.75 485 VAL A CA 1
ATOM 3769 C C . VAL A 1 485 ? -18.563 -0.462 22.309 1.00 98.75 485 VAL A C 1
ATOM 3771 O O . VAL A 1 485 ? -18.679 0.428 21.472 1.00 98.75 485 VAL A O 1
ATOM 3774 N N . ARG A 1 486 ? -17.592 -0.482 23.223 1.00 98.75 486 ARG A N 1
ATOM 3775 C CA . ARG A 1 486 ? -16.576 0.563 23.355 1.00 98.75 486 ARG A CA 1
ATOM 3776 C C . ARG A 1 486 ? -15.185 -0.030 23.255 1.00 98.75 486 ARG A C 1
ATOM 3778 O O . ARG A 1 486 ? -14.869 -0.976 23.971 1.00 98.75 486 ARG A O 1
ATOM 3785 N N . VAL A 1 487 ? -14.355 0.553 22.402 1.00 98.81 487 VAL A N 1
ATOM 3786 C CA . VAL A 1 487 ? -12.920 0.281 22.335 1.00 98.81 487 VAL A CA 1
ATOM 3787 C C . VAL A 1 487 ? -12.164 1.456 22.941 1.00 98.81 487 VAL A C 1
ATOM 3789 O O . VAL A 1 487 ? -12.414 2.605 22.593 1.00 98.81 487 VAL A O 1
ATOM 3792 N N . THR A 1 488 ? -11.247 1.169 23.857 1.00 98.62 488 THR A N 1
ATOM 3793 C CA . THR A 1 488 ? -10.265 2.118 24.389 1.00 98.62 488 THR A CA 1
ATOM 3794 C C . THR A 1 488 ? -8.895 1.727 23.860 1.00 98.62 488 THR A C 1
ATOM 3796 O O . THR A 1 488 ? -8.474 0.583 24.050 1.00 98.62 488 THR A O 1
ATOM 3799 N N . ILE A 1 489 ? -8.200 2.657 23.210 1.00 98.50 489 ILE A N 1
ATOM 3800 C CA . ILE A 1 489 ? -6.825 2.458 22.743 1.00 98.50 489 ILE A CA 1
ATOM 3801 C C . ILE A 1 489 ? -5.895 2.771 23.916 1.00 98.50 489 ILE A C 1
ATOM 3803 O O . ILE A 1 489 ? -5.952 3.852 24.494 1.00 98.50 489 ILE A O 1
ATOM 3807 N N . LEU A 1 490 ? -5.079 1.792 24.300 1.00 97.69 490 LEU A N 1
ATOM 3808 C CA . LEU A 1 490 ? -4.151 1.885 25.429 1.00 97.69 490 LEU A CA 1
ATOM 3809 C C . LEU A 1 490 ? -2.739 2.282 24.965 1.00 97.69 490 LEU A C 1
ATOM 3811 O O . LEU A 1 490 ? -2.017 2.946 25.702 1.00 97.69 490 LEU A O 1
ATOM 3815 N N . SER A 1 491 ? -2.350 1.879 23.751 1.00 96.88 491 SER A N 1
ATOM 3816 C CA . SER A 1 491 ? -1.110 2.269 23.067 1.00 96.88 491 SER A CA 1
ATOM 3817 C C . SER A 1 491 ? -1.249 2.060 21.556 1.00 96.88 491 SER A C 1
ATOM 3819 O O . SER A 1 491 ? -2.028 1.208 21.119 1.00 96.88 491 SER A O 1
ATOM 3821 N N . GLY A 1 492 ? -0.472 2.807 20.771 1.00 96.12 492 GLY A N 1
ATOM 3822 C CA . GLY A 1 492 ? -0.547 2.861 19.308 1.00 96.12 492 GLY A CA 1
ATOM 3823 C C . GLY A 1 492 ? -1.160 4.172 18.809 1.00 96.12 492 GLY A C 1
ATOM 3824 O O . GLY A 1 492 ? -1.395 5.097 19.590 1.00 96.12 492 GLY A O 1
ATOM 3825 N N . ALA A 1 493 ? -1.393 4.277 17.501 1.00 96.38 493 ALA A N 1
ATOM 3826 C CA . ALA A 1 493 ? -2.033 5.461 16.942 1.00 96.38 493 ALA A CA 1
ATOM 3827 C C . ALA A 1 493 ? -3.504 5.523 17.403 1.00 96.38 493 ALA A C 1
ATOM 3829 O O . ALA A 1 493 ? -4.212 4.514 17.363 1.00 96.38 493 ALA A O 1
ATOM 3830 N N . PRO A 1 494 ? -4.007 6.687 17.845 1.00 97.00 494 PRO A N 1
ATOM 3831 C CA . PRO A 1 494 ? -5.312 6.773 18.490 1.00 97.00 494 PRO A CA 1
ATOM 3832 C C . PRO A 1 494 ? -6.446 6.937 17.463 1.00 97.00 494 PRO A C 1
ATOM 3834 O O . PRO A 1 494 ? -7.197 7.912 17.505 1.00 97.00 494 PRO A O 1
ATOM 3837 N N . GLY A 1 495 ? -6.557 6.008 16.511 1.00 97.88 495 GLY A N 1
ATOM 3838 C CA . GLY A 1 495 ? -7.542 6.079 15.434 1.00 97.88 495 GLY A CA 1
ATOM 3839 C C . GLY A 1 495 ? -7.930 4.724 14.849 1.00 97.88 495 GLY A C 1
ATOM 3840 O O . GLY A 1 495 ? -7.200 3.740 14.967 1.00 97.88 495 GLY A O 1
ATOM 3841 N N . LEU A 1 496 ? -9.092 4.689 14.200 1.00 98.50 496 LEU A N 1
ATOM 3842 C CA . LEU A 1 496 ? -9.660 3.512 13.543 1.00 98.50 496 LEU A CA 1
ATOM 3843 C C . LEU A 1 496 ? -10.104 3.892 12.137 1.00 98.50 496 LEU A C 1
ATOM 3845 O O . LEU A 1 496 ? -10.913 4.806 11.986 1.00 98.50 496 LEU A O 1
ATOM 3849 N N . TRP A 1 497 ? -9.610 3.159 11.145 1.00 98.31 497 TRP A N 1
ATOM 3850 C CA . TRP A 1 497 ? -10.194 3.145 9.808 1.00 98.31 497 TRP A CA 1
ATOM 3851 C C . TRP A 1 497 ? -11.595 2.557 9.868 1.00 98.31 497 TRP A C 1
ATOM 3853 O O . TRP A 1 497 ? -12.543 3.195 9.451 1.00 98.31 497 TRP A O 1
ATOM 3863 N N . GLU A 1 498 ? -11.734 1.373 10.467 1.00 97.94 498 GLU A N 1
ATOM 3864 C CA . GLU A 1 498 ? -13.000 0.647 10.516 1.00 97.94 498 GLU A CA 1
ATOM 3865 C C . GLU A 1 498 ? -13.148 -0.144 11.829 1.00 97.94 498 GLU A C 1
ATOM 3867 O O . GLU A 1 498 ? -12.203 -0.759 12.330 1.00 97.94 498 GLU A O 1
ATOM 387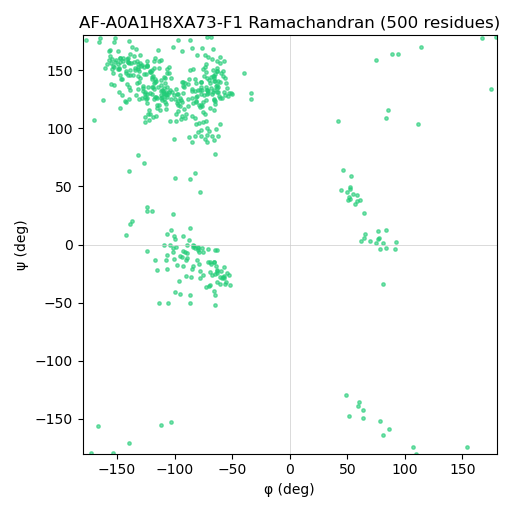2 N N . MET A 1 499 ? -14.368 -0.188 12.359 1.00 98.25 499 MET A N 1
ATOM 3873 C CA . MET A 1 499 ? -14.829 -1.017 13.468 1.00 98.25 499 MET A CA 1
ATOM 3874 C C . MET A 1 499 ? -16.060 -1.794 12.997 1.00 98.25 499 MET A C 1
ATOM 3876 O O . MET A 1 499 ? -17.161 -1.255 12.887 1.00 98.25 499 MET A O 1
ATOM 3880 N N . LYS A 1 500 ? -15.884 -3.092 12.739 1.00 97.31 500 LYS A N 1
ATOM 3881 C CA . LYS A 1 500 ? -16.930 -3.950 12.164 1.00 97.31 500 LYS A CA 1
ATOM 3882 C C . LYS A 1 500 ? -17.459 -4.929 13.207 1.00 97.31 500 LYS A C 1
ATOM 3884 O O . LYS A 1 500 ? -16.701 -5.712 13.780 1.00 97.31 500 LYS A O 1
ATOM 3889 N N . LEU A 1 501 ? -18.769 -4.893 13.449 1.00 97.31 501 LEU A N 1
ATOM 3890 C CA . LEU A 1 501 ? -19.484 -5.763 14.392 1.00 97.31 501 LEU A CA 1
ATOM 3891 C C . LEU A 1 501 ? -20.299 -6.804 13.617 1.00 97.31 501 LEU A C 1
ATOM 3893 O O . LEU A 1 501 ? -20.977 -6.435 12.665 1.00 97.31 501 LEU A O 1
ATOM 3897 N N . TYR A 1 502 ? -20.274 -8.076 14.020 1.00 95.12 502 TYR A N 1
ATOM 3898 C CA . TYR A 1 502 ? -20.982 -9.173 13.330 1.00 95.12 502 TYR A CA 1
ATOM 3899 C C . TYR A 1 502 ? -21.728 -10.088 14.289 1.00 95.12 502 TYR A C 1
ATOM 3901 O O . TYR A 1 502 ? -21.249 -10.249 15.437 1.00 95.12 502 TYR A O 1
#